Protein AF-A0A399ZXK6-F1 (afdb_monomer)

Nearest PDB structures (foldseek):
  3lyx-assembly1_A  TM=9.412E-01  e=5.383E-10  Colwellia psychrerythraea 34H
  2gj3-assembly1_A  TM=9.222E-01  e=1.221E-08  Azotobacter vinelandii
  6ph2-assembly2_D  TM=8.868E-01  e=2.444E-08  Brucella melitensis bv. 1 str. 16M
  6hmj-assembly2_D  TM=8.419E-01  e=1.539E-08  Nakamurella multipartita DSM 44233
  8a6x-assembly1_B  TM=4.766E-01  e=5.227E-13  Pseudomonas putida KT2440

Radius of gyration: 65.67 Å; Cα contacts (8 Å, |Δi|>4): 400; chains: 1; bounding box: 103×78×188 Å

Mean predicted aligned error: 19.45 Å

Foldseek 3Di:
DDPPVCVVVVVVVVVVLVVCLPVVLVVQLVVQLVVLVVVLVPPPDPPVSVVVSVVSSCVRSVVVSVVSNVVSVVVVVVVVVVVVVVVVVVVVVVVVVVCQQPDLWWKFWAFPQQATQDTHPNNCVVAVDDPVVGHRHHPCQFAPPVCSVVVVVVVVCCVVPQKDFQDWDWTAHPVRDTFTWGKIKGFDADPVRDTGTIMIIIDGCRVVVVVVVVVVVVVVVVVVVCVVVVVVVVVVVVVVVVVVVVVVVVVVVVVVVLVVVLVVLVVVLVVVLVVLVVLLVVLVVVLVPPPPDDPVRNVVSVVVNVVSVVVNVVSVVSNVVSCVVVVVDDDDDDDDDPLVLVVVLQVVVCVVCVLAHEFEWEDDDPDADDDDDDDDDDDDDDDDSVNVNVVVCVLFVDDPLNVVPSYAYAYFYDDRDPDGDGDGCSPDDPPPDDDDDDDDDPPPDDTDTSVPPPDDDDDDDDDD

Structure (mmCIF, N/CA/C/O backbone):
data_AF-A0A399ZXK6-F1
#
_entry.id   AF-A0A399ZXK6-F1
#
loop_
_atom_site.group_PDB
_atom_site.id
_atom_site.type_symbol
_atom_site.label_atom_id
_atom_site.label_alt_id
_atom_site.label_comp_id
_atom_site.label_asym_id
_atom_site.label_entity_id
_atom_site.label_seq_id
_atom_site.pdbx_PDB_ins_code
_atom_site.Cartn_x
_atom_site.Cartn_y
_atom_site.Cartn_z
_atom_site.occupancy
_atom_site.B_iso_or_equiv
_atom_site.auth_seq_id
_atom_site.auth_comp_id
_atom_site.auth_asym_id
_atom_site.auth_atom_id
_atom_site.pdbx_PDB_model_num
ATOM 1 N N . MET A 1 1 ? -44.515 6.106 44.565 1.00 40.44 1 MET A N 1
ATOM 2 C CA . MET A 1 1 ? -44.670 7.282 45.452 1.00 40.44 1 MET A CA 1
ATOM 3 C C . MET A 1 1 ? -43.484 8.201 45.222 1.00 40.44 1 MET A C 1
ATOM 5 O O . MET A 1 1 ? -42.369 7.885 45.616 1.00 40.44 1 MET A O 1
ATOM 9 N N . THR A 1 2 ? -43.700 9.240 44.426 1.00 37.44 2 THR A N 1
ATOM 10 C CA . THR A 1 2 ? -42.674 10.086 43.810 1.00 37.44 2 THR A CA 1
ATOM 11 C C . THR A 1 2 ? -42.177 11.174 44.767 1.00 37.44 2 THR A C 1
ATOM 13 O O . THR A 1 2 ? -42.904 11.666 45.624 1.00 37.44 2 THR A O 1
ATOM 16 N N . ASN A 1 3 ? -40.908 11.552 44.596 1.00 44.97 3 ASN A N 1
ATOM 17 C CA . ASN A 1 3 ? -40.063 12.446 45.408 1.00 44.97 3 ASN A CA 1
ATOM 18 C C . ASN A 1 3 ? -40.565 13.913 45.547 1.00 44.97 3 ASN A C 1
ATOM 20 O O . ASN A 1 3 ? -39.806 14.815 45.903 1.00 44.97 3 ASN A O 1
ATOM 24 N N . GLN A 1 4 ? -41.830 14.175 45.208 1.00 42.53 4 GLN A N 1
ATOM 25 C CA . GLN A 1 4 ? -42.446 15.501 45.160 1.00 42.53 4 GLN A CA 1
ATOM 26 C C . GLN A 1 4 ? -43.335 15.777 46.388 1.00 42.53 4 GLN A C 1
ATOM 28 O O . GLN A 1 4 ? -43.420 16.928 46.805 1.00 42.53 4 GLN A O 1
ATOM 33 N N . ASP A 1 5 ? -43.868 14.734 47.042 1.00 44.25 5 ASP A N 1
ATOM 34 C CA . ASP A 1 5 ? -44.751 14.862 48.218 1.00 44.25 5 ASP A CA 1
ATOM 35 C C . ASP A 1 5 ? -44.021 15.059 49.563 1.00 44.25 5 ASP A C 1
ATOM 37 O O . ASP A 1 5 ? -44.616 15.540 50.520 1.00 44.25 5 ASP A O 1
ATOM 41 N N . ARG A 1 6 ? -42.716 14.752 49.664 1.00 50.66 6 ARG A 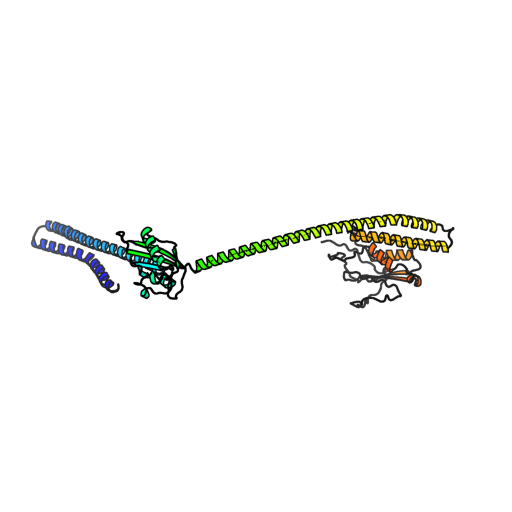N 1
ATOM 42 C CA . ARG A 1 6 ? -41.941 14.947 50.917 1.00 50.66 6 ARG A CA 1
ATOM 43 C C . ARG A 1 6 ? -41.379 16.360 51.104 1.00 50.66 6 ARG A C 1
ATOM 45 O O . ARG A 1 6 ? -41.092 16.774 52.224 1.00 50.66 6 ARG A O 1
ATOM 52 N N . ARG A 1 7 ? -41.239 17.132 50.022 1.00 52.03 7 ARG A N 1
ATOM 53 C CA . ARG A 1 7 ? -40.654 18.485 50.056 1.00 52.03 7 ARG A CA 1
ATOM 54 C C . ARG A 1 7 ? -41.418 19.509 50.920 1.00 52.03 7 ARG A C 1
ATOM 56 O O . ARG A 1 7 ? -40.735 20.298 51.579 1.00 52.03 7 ARG A O 1
ATOM 63 N N . PRO A 1 8 ? -42.769 19.559 50.948 1.00 55.38 8 PRO A N 1
ATOM 64 C CA . PRO A 1 8 ? -43.475 20.546 51.768 1.00 55.38 8 PRO A CA 1
ATOM 65 C C . PRO A 1 8 ? -43.319 20.296 53.275 1.00 55.38 8 PRO A C 1
ATOM 67 O O . PRO A 1 8 ? -43.166 21.261 54.024 1.00 55.38 8 PRO A O 1
ATOM 70 N N . ASP A 1 9 ? -43.276 19.039 53.721 1.00 61.56 9 ASP A N 1
ATOM 71 C CA . ASP A 1 9 ? -43.088 18.707 55.141 1.00 61.56 9 ASP A CA 1
ATOM 72 C C . ASP A 1 9 ? -41.644 18.922 55.610 1.00 61.56 9 ASP A C 1
ATOM 74 O O . ASP A 1 9 ? -41.411 19.411 56.717 1.00 61.56 9 ASP A O 1
ATOM 78 N N . GLU A 1 10 ? -40.656 18.674 54.749 1.00 64.00 10 GLU A N 1
ATOM 79 C CA . GLU A 1 10 ? -39.239 18.895 55.064 1.00 64.00 10 GLU A CA 1
ATOM 80 C C . GLU A 1 10 ? -38.879 20.385 55.188 1.00 64.00 10 GLU A C 1
ATOM 82 O O . GLU A 1 10 ? -38.151 20.782 56.105 1.00 64.00 10 GLU A O 1
ATOM 87 N N . ALA A 1 11 ? -39.416 21.230 54.300 1.00 67.56 11 ALA A N 1
ATOM 88 C CA . ALA A 1 11 ? -39.236 22.679 54.375 1.00 67.56 11 ALA A CA 1
ATOM 89 C C . ALA A 1 11 ? -39.929 23.270 55.615 1.00 67.56 11 ALA A C 1
ATOM 91 O O . ALA A 1 11 ? -39.369 24.143 56.285 1.00 67.56 11 ALA A O 1
ATOM 92 N N . ARG A 1 12 ? -41.115 22.749 55.964 1.00 71.94 12 ARG A N 1
ATOM 93 C CA . ARG A 1 12 ? -41.827 23.104 57.200 1.00 71.94 12 ARG A CA 1
ATOM 94 C C . ARG A 1 12 ? -41.058 22.678 58.446 1.00 71.94 12 ARG A C 1
ATOM 96 O O . ARG A 1 12 ? -41.003 23.453 59.399 1.00 71.94 12 ARG A O 1
ATOM 103 N N . LEU A 1 13 ? -40.429 21.502 58.454 1.00 74.19 13 LEU A N 1
ATOM 104 C CA . LEU A 1 13 ? -39.633 21.031 59.590 1.00 74.19 13 LEU A CA 1
ATOM 105 C C . LEU A 1 13 ? -38.390 21.904 59.818 1.00 74.19 13 LEU A C 1
ATOM 107 O O . LEU A 1 13 ? -38.139 22.329 60.944 1.00 74.19 13 LEU A O 1
ATOM 111 N N . ASP A 1 14 ? -37.643 22.238 58.763 1.00 76.25 14 ASP A N 1
ATOM 112 C CA . ASP A 1 14 ? -36.452 23.093 58.880 1.00 76.25 14 ASP A CA 1
ATOM 113 C C . ASP A 1 14 ? -36.809 24.536 59.285 1.00 76.25 14 ASP A C 1
ATOM 115 O O . ASP A 1 14 ? -36.091 25.171 60.062 1.00 76.25 14 ASP A O 1
ATOM 119 N N . GLN A 1 15 ? -37.957 25.045 58.820 1.00 80.25 15 GLN A N 1
ATOM 120 C CA . GLN A 1 15 ? -38.497 26.335 59.252 1.00 80.25 15 GLN A CA 1
ATOM 121 C C . GLN A 1 15 ? -38.949 26.305 60.719 1.00 80.25 15 GLN A C 1
ATOM 123 O O . GLN A 1 15 ? -38.671 27.247 61.464 1.00 80.25 15 GLN A O 1
ATOM 128 N N . THR A 1 16 ? -39.603 25.225 61.155 1.00 80.50 16 THR A N 1
ATOM 129 C CA . THR A 1 16 ? -40.032 25.029 62.547 1.00 80.50 16 THR A CA 1
ATOM 130 C C . THR A 1 16 ? -38.827 24.923 63.481 1.00 80.50 16 THR A C 1
ATOM 132 O O . THR A 1 16 ? -38.782 25.625 64.487 1.00 80.50 16 THR A O 1
ATOM 135 N N . LEU A 1 17 ? -37.798 24.150 63.121 1.00 79.38 17 LEU A N 1
ATOM 136 C CA . LEU A 1 17 ? -36.557 24.041 63.896 1.00 79.38 17 LEU A CA 1
ATOM 137 C C . LEU A 1 17 ? -35.808 25.377 63.970 1.00 79.38 17 LEU A C 1
ATOM 139 O O . LEU A 1 17 ? -35.334 25.753 65.041 1.00 79.38 17 LEU A O 1
ATOM 143 N N . ARG A 1 18 ? -35.761 26.143 62.869 1.00 81.62 18 ARG A N 1
ATOM 144 C CA . ARG A 1 18 ? -35.216 27.510 62.871 1.00 81.62 18 ARG A CA 1
ATOM 145 C C . ARG A 1 18 ? -35.968 28.432 63.820 1.00 81.62 18 ARG A C 1
ATOM 147 O O . ARG A 1 18 ? -35.332 29.173 64.558 1.00 81.62 18 ARG A O 1
ATOM 154 N N . ARG A 1 19 ? -37.302 28.398 63.812 1.00 83.62 19 ARG A N 1
ATOM 155 C CA . ARG A 1 19 ? -38.122 29.204 64.728 1.00 83.62 19 ARG A CA 1
ATOM 156 C C . ARG A 1 19 ? -37.900 28.783 66.180 1.00 83.62 19 ARG A C 1
ATOM 158 O O . ARG A 1 19 ? -37.644 29.642 67.018 1.00 83.62 19 ARG A O 1
ATOM 165 N N . LEU A 1 20 ? -37.910 27.482 66.467 1.00 81.81 20 LEU A N 1
ATOM 166 C CA . LEU A 1 20 ? -37.653 26.937 67.803 1.00 81.81 20 LEU A CA 1
ATOM 167 C C . LEU A 1 20 ? -36.264 27.312 68.333 1.00 81.81 20 LEU A C 1
ATOM 169 O O . LEU A 1 20 ? -36.139 27.611 69.515 1.00 81.81 20 LEU A O 1
ATOM 173 N N . GLN A 1 21 ? -35.250 27.387 67.464 1.00 81.06 21 GLN A N 1
ATOM 174 C CA . GLN A 1 21 ? -33.894 27.804 67.833 1.00 81.06 21 GLN A CA 1
ATOM 175 C C . GLN A 1 21 ? -33.839 29.209 68.451 1.00 81.06 21 GLN A C 1
ATOM 177 O O . GLN A 1 21 ? -32.964 29.459 69.271 1.00 81.06 21 GLN A O 1
ATOM 182 N N . TYR A 1 22 ? -34.757 30.111 68.096 1.00 81.44 22 TYR A N 1
ATOM 183 C CA . TYR A 1 22 ? -34.812 31.462 68.668 1.00 81.44 22 TYR A CA 1
ATOM 184 C C . TYR A 1 22 ? -35.921 31.626 69.712 1.00 81.44 22 TYR A C 1
ATOM 186 O O . TYR A 1 22 ? -35.728 32.339 70.691 1.00 81.44 22 TYR A O 1
ATOM 194 N N . ILE A 1 23 ? -37.059 30.947 69.543 1.00 84.44 23 ILE A N 1
ATOM 195 C CA . ILE A 1 23 ? -38.215 31.068 70.442 1.00 84.44 23 ILE A CA 1
ATOM 196 C C . ILE A 1 23 ? -37.977 30.332 71.766 1.00 84.44 23 ILE A C 1
ATOM 198 O O . ILE A 1 23 ? -38.307 30.870 72.819 1.00 84.44 23 ILE A O 1
ATOM 202 N N . LEU A 1 24 ? -37.392 29.128 71.739 1.00 82.00 24 LEU A N 1
ATOM 203 C CA . LEU A 1 24 ? -37.192 28.319 72.946 1.00 82.00 24 LEU A CA 1
ATOM 204 C C . LEU A 1 24 ? -36.224 28.989 73.944 1.00 82.00 24 LEU A C 1
ATOM 206 O O . LEU A 1 24 ? -36.585 29.100 75.114 1.00 82.00 24 LEU A O 1
ATOM 210 N N . PRO A 1 25 ? -35.051 29.514 73.526 1.00 81.62 25 PRO A N 1
ATOM 211 C CA . PRO A 1 25 ? -34.156 30.233 74.434 1.00 81.62 25 PRO A CA 1
ATOM 212 C C . PRO A 1 25 ? -34.796 31.501 75.007 1.00 81.62 25 PRO A C 1
ATOM 214 O O . PRO A 1 25 ? -34.667 31.770 76.198 1.00 81.62 25 PRO A O 1
ATOM 217 N N . LEU A 1 26 ? -35.534 32.252 74.181 1.00 82.56 26 LEU A N 1
ATOM 218 C CA . LEU A 1 26 ? -36.239 33.459 74.616 1.00 82.56 26 LEU A CA 1
ATOM 219 C C . LEU A 1 26 ? -37.340 33.131 75.639 1.00 82.56 26 LEU A C 1
ATOM 221 O O . LEU A 1 26 ? -37.505 33.846 76.625 1.00 82.56 26 LEU A O 1
ATOM 225 N N . GLY A 1 27 ? -38.051 32.019 75.433 1.00 81.38 27 GLY A N 1
ATOM 226 C CA . GLY A 1 27 ? -39.045 31.493 76.366 1.00 81.38 27 GLY A CA 1
ATOM 227 C C . GLY A 1 27 ? -38.439 31.043 77.697 1.00 81.38 27 GLY A C 1
ATOM 228 O O . GLY A 1 27 ? -39.023 31.323 78.740 1.00 81.38 27 GLY A O 1
ATOM 229 N N . ILE A 1 28 ? -37.253 30.418 77.683 1.00 80.50 28 ILE A N 1
ATOM 230 C CA . ILE A 1 28 ? -36.514 30.047 78.905 1.00 80.50 28 ILE A CA 1
ATOM 231 C C . ILE A 1 28 ? -36.127 31.302 79.693 1.00 80.50 28 ILE A C 1
ATOM 233 O O . ILE A 1 28 ? -36.391 31.363 80.891 1.00 80.50 28 ILE A O 1
ATOM 237 N N . VAL A 1 29 ? -35.570 32.324 79.031 1.00 81.50 29 VAL A N 1
ATOM 238 C CA . VAL A 1 29 ? -35.235 33.603 79.685 1.00 81.50 29 VAL A CA 1
ATOM 239 C C . VAL A 1 29 ? -36.486 34.233 80.297 1.00 81.50 29 VAL A C 1
ATOM 241 O O . VAL A 1 29 ? -36.471 34.571 81.475 1.00 81.50 29 VAL A O 1
ATOM 244 N N . ALA A 1 30 ? -37.583 34.331 79.539 1.00 81.31 30 ALA A N 1
ATOM 245 C CA . ALA A 1 30 ? -38.830 34.916 80.024 1.00 81.31 30 ALA A CA 1
ATOM 246 C C . ALA A 1 30 ? -39.411 34.152 81.227 1.00 81.31 30 ALA A C 1
ATOM 248 O O . ALA A 1 30 ? -39.795 34.772 82.217 1.00 81.31 30 ALA A O 1
ATOM 249 N N . ALA A 1 31 ? -39.435 32.817 81.177 1.00 79.44 31 ALA A N 1
ATOM 250 C CA . ALA A 1 31 ? -39.930 31.983 82.271 1.00 79.44 31 ALA A CA 1
ATOM 251 C C . ALA A 1 31 ? -39.078 32.134 83.543 1.00 79.44 31 ALA A C 1
ATOM 253 O O . ALA A 1 31 ? -39.629 32.300 84.632 1.00 79.44 31 ALA A O 1
ATOM 254 N N . VAL A 1 32 ? -37.746 32.146 83.405 1.00 80.06 32 VAL A N 1
ATOM 255 C CA . VAL A 1 32 ? -36.816 32.368 84.525 1.00 80.06 32 VAL A CA 1
ATOM 256 C C . VAL A 1 32 ? -36.976 33.779 85.097 1.00 80.06 32 VAL A C 1
ATOM 258 O O . VAL A 1 32 ? -37.010 33.937 86.315 1.00 80.06 32 VAL A O 1
ATOM 261 N N . SER A 1 33 ? -37.138 34.804 84.253 1.00 77.06 33 SER A N 1
ATOM 262 C CA . SER A 1 33 ? -37.377 36.182 84.704 1.00 77.06 33 SER A CA 1
ATOM 263 C C . SER A 1 33 ? -38.691 36.332 85.474 1.00 77.06 33 SER A C 1
ATOM 265 O O . SER A 1 33 ? -38.709 36.996 86.508 1.00 77.06 33 SER A O 1
ATOM 267 N N . VAL A 1 34 ? -39.779 35.700 85.014 1.00 81.12 34 VAL A N 1
ATOM 268 C CA . VAL A 1 34 ? -41.073 35.709 85.721 1.00 81.12 34 VAL A CA 1
ATOM 269 C C . VAL A 1 34 ? -40.962 34.990 87.065 1.00 81.12 34 VAL A C 1
ATOM 271 O O . VAL A 1 34 ? -41.406 35.529 88.076 1.00 81.12 34 VAL A O 1
ATOM 274 N N . TYR A 1 35 ? -40.331 33.812 87.100 1.00 79.38 35 TYR A N 1
ATOM 275 C CA . TYR A 1 35 ? -40.107 33.068 88.342 1.00 79.38 35 TYR A CA 1
ATOM 276 C C . TYR A 1 35 ? -39.301 33.885 89.362 1.00 79.38 35 TYR A C 1
ATOM 278 O O . TYR A 1 35 ? -39.727 34.029 90.508 1.00 79.38 35 TYR A O 1
ATOM 286 N N . ALA A 1 36 ? -38.181 34.475 88.933 1.00 72.38 36 ALA A N 1
ATOM 287 C CA . ALA A 1 36 ? -37.326 35.288 89.791 1.00 72.38 36 ALA A CA 1
ATOM 288 C C . ALA A 1 36 ? -38.075 36.517 90.340 1.00 72.38 36 ALA A C 1
ATOM 290 O O . ALA A 1 36 ? -37.979 36.823 91.528 1.00 72.38 36 ALA A O 1
ATOM 291 N N . PHE A 1 37 ? -38.877 37.189 89.505 1.00 75.50 37 PHE A N 1
ATOM 292 C CA . PHE A 1 37 ? -39.685 38.341 89.915 1.00 75.50 37 PHE A CA 1
ATOM 293 C C . PHE A 1 37 ? -40.755 37.973 90.953 1.00 75.50 37 PHE A C 1
ATOM 295 O O . PHE A 1 37 ? -40.902 38.660 91.964 1.00 75.50 37 PHE A O 1
ATOM 302 N N . VAL A 1 38 ? -41.478 36.869 90.737 1.00 75.06 38 VAL A N 1
ATOM 303 C CA . VAL A 1 38 ? -42.486 36.369 91.686 1.00 75.06 38 VAL A CA 1
ATOM 304 C C . VAL A 1 38 ? -41.827 35.970 93.008 1.00 75.06 38 VAL A C 1
ATOM 306 O O . VAL A 1 38 ? -42.295 36.379 94.068 1.00 75.06 38 VAL A O 1
ATOM 309 N N . SER A 1 39 ? -40.708 35.243 92.954 1.00 69.88 39 SER A N 1
ATOM 310 C CA . SER A 1 39 ? -39.923 34.870 94.138 1.00 69.88 39 SER A CA 1
ATOM 311 C C . SER A 1 39 ? -39.485 36.103 94.943 1.00 69.88 39 SER A C 1
ATOM 313 O O . SER A 1 39 ? -39.668 36.160 96.159 1.00 69.88 39 SER A O 1
ATOM 315 N N . MET A 1 40 ? -39.002 37.149 94.264 1.00 69.50 40 MET A N 1
ATOM 316 C CA . MET A 1 40 ? -38.611 38.410 94.898 1.00 69.50 40 MET A CA 1
ATOM 317 C C . MET A 1 40 ? -39.785 39.123 95.590 1.00 69.50 40 MET A C 1
ATOM 319 O O . MET A 1 40 ? -39.619 39.632 96.699 1.00 69.50 40 MET A O 1
ATOM 323 N N . PHE A 1 41 ? -40.962 39.159 94.956 1.00 68.56 41 PHE A N 1
ATOM 324 C CA . PHE A 1 41 ? -42.149 39.841 95.486 1.00 68.56 41 PHE A CA 1
ATOM 325 C C . PHE A 1 41 ? -42.648 39.221 96.799 1.00 68.56 41 PHE A C 1
ATOM 327 O O . PHE A 1 41 ? -43.058 39.942 97.707 1.00 68.56 41 PHE A O 1
ATOM 334 N N . PHE A 1 42 ? -42.569 37.895 96.928 1.00 65.12 42 PHE A N 1
ATOM 335 C CA . PHE A 1 42 ? -43.048 37.179 98.113 1.00 65.12 42 PHE A CA 1
ATOM 336 C C . PHE A 1 42 ? -42.070 37.186 99.304 1.00 65.12 42 PHE A C 1
ATOM 338 O O . PHE A 1 42 ? -42.513 36.946 100.425 1.00 65.12 42 PHE A O 1
ATOM 345 N N . LEU A 1 43 ? -40.773 37.476 99.113 1.00 61.75 43 LEU A N 1
ATOM 346 C CA . LEU A 1 43 ? -39.760 37.351 100.179 1.00 61.75 43 LEU A CA 1
ATOM 347 C C . LEU A 1 43 ? -39.414 38.640 100.969 1.00 61.75 43 LEU A C 1
ATOM 349 O O . LEU A 1 43 ? -38.660 38.543 101.930 1.00 61.75 43 LEU A O 1
ATOM 353 N N . GLN A 1 44 ? -39.949 39.826 100.636 1.00 57.47 44 GLN A N 1
ATOM 354 C CA . GLN A 1 44 ? -39.828 41.085 101.423 1.00 57.47 44 GLN A CA 1
ATOM 355 C C . GLN A 1 44 ? -38.426 41.397 102.036 1.00 57.47 44 GLN A C 1
ATOM 357 O O . GLN A 1 44 ? -38.301 41.779 103.200 1.00 57.47 44 GLN A O 1
ATOM 362 N N . THR A 1 45 ? -37.336 41.282 101.265 1.00 52.94 45 THR A N 1
ATOM 363 C CA . THR A 1 45 ? -35.951 41.502 101.757 1.00 52.94 45 THR A CA 1
ATOM 364 C C . THR A 1 45 ? -35.225 42.717 101.152 1.00 52.94 45 THR A C 1
ATOM 366 O O . THR A 1 45 ? -35.471 43.096 100.009 1.00 52.94 45 THR A O 1
ATOM 369 N N . ARG A 1 46 ? -34.306 43.309 101.946 1.00 59.44 46 ARG A N 1
ATOM 370 C CA . ARG A 1 46 ? -33.400 44.451 101.648 1.00 59.44 46 ARG A CA 1
ATOM 371 C C . ARG A 1 46 ? -32.530 44.250 100.384 1.00 59.44 46 ARG A C 1
ATOM 373 O O . ARG A 1 46 ? -32.475 43.154 99.840 1.00 59.44 46 ARG A O 1
ATOM 380 N N . LEU A 1 47 ? -31.829 45.323 99.972 1.00 55.56 47 LEU A N 1
ATOM 381 C CA . LEU A 1 47 ? -30.958 45.507 98.783 1.00 55.56 47 LEU A CA 1
ATOM 382 C C . LEU A 1 47 ? -30.228 44.265 98.204 1.00 55.56 47 LEU A C 1
ATOM 384 O O . LEU A 1 47 ? -30.059 44.207 96.988 1.00 55.56 47 LEU A O 1
ATOM 388 N N . ASP A 1 48 ? -29.861 43.264 99.008 1.00 60.56 48 ASP A N 1
ATOM 389 C CA . ASP A 1 48 ? -29.220 42.008 98.573 1.00 60.56 48 ASP A CA 1
ATOM 390 C C . ASP A 1 48 ? -30.092 41.130 97.646 1.00 60.56 48 ASP A C 1
ATOM 392 O O . ASP A 1 48 ? -29.577 40.268 96.927 1.00 60.56 48 ASP A O 1
ATOM 396 N N . ALA A 1 49 ? -31.412 41.349 97.614 1.00 65.56 49 ALA A N 1
ATOM 397 C CA . ALA A 1 49 ? -32.338 40.618 96.743 1.00 65.56 49 ALA A CA 1
ATOM 398 C C . ALA A 1 49 ? -32.100 40.889 95.245 1.00 65.56 49 ALA A C 1
ATOM 400 O O . ALA A 1 49 ? -32.207 39.976 94.425 1.00 65.56 49 ALA A O 1
ATOM 401 N N . TRP A 1 50 ? -31.708 42.117 94.886 1.00 67.50 50 TRP A N 1
ATOM 402 C CA . TRP A 1 50 ? -31.423 42.487 93.495 1.00 67.50 50 TRP A CA 1
ATOM 403 C C . TRP A 1 50 ? -30.203 41.745 92.937 1.00 67.50 50 TRP A C 1
ATOM 405 O O . TRP A 1 50 ? -30.205 41.345 91.773 1.00 67.50 50 TRP A O 1
ATOM 415 N N . ALA A 1 51 ? -29.187 41.500 93.772 1.00 70.38 51 ALA A N 1
ATOM 416 C CA . ALA A 1 51 ? -28.006 40.736 93.379 1.00 70.38 51 ALA A CA 1
ATOM 417 C C . ALA A 1 51 ? -28.345 39.258 93.119 1.00 70.38 51 ALA A C 1
ATOM 419 O O . ALA A 1 51 ? -27.910 38.700 92.114 1.00 70.38 51 ALA A O 1
ATOM 420 N N . ARG A 1 52 ? -29.175 38.631 93.968 1.00 69.62 52 ARG A N 1
ATOM 421 C CA . ARG A 1 52 ? -29.633 37.243 93.756 1.00 69.62 52 ARG A CA 1
ATOM 422 C C . ARG A 1 52 ? -30.494 37.101 92.503 1.00 69.62 52 ARG A C 1
ATOM 424 O O . ARG A 1 52 ? -30.262 36.181 91.727 1.00 69.62 52 ARG A O 1
ATOM 431 N N . LEU A 1 53 ? -31.413 38.039 92.266 1.00 70.25 53 LEU A N 1
ATOM 432 C CA . LEU A 1 53 ? -32.249 38.063 91.062 1.00 70.25 53 LEU A CA 1
ATOM 433 C C . LEU A 1 53 ? -31.402 38.193 89.786 1.00 70.25 53 LEU A C 1
ATOM 435 O O . LEU A 1 53 ? -31.612 37.464 88.818 1.00 70.25 53 LEU A O 1
ATOM 439 N N . GLY A 1 54 ? -30.405 39.084 89.802 1.00 72.12 54 GLY A N 1
ATOM 440 C CA . GLY A 1 54 ? -29.455 39.228 88.701 1.00 72.1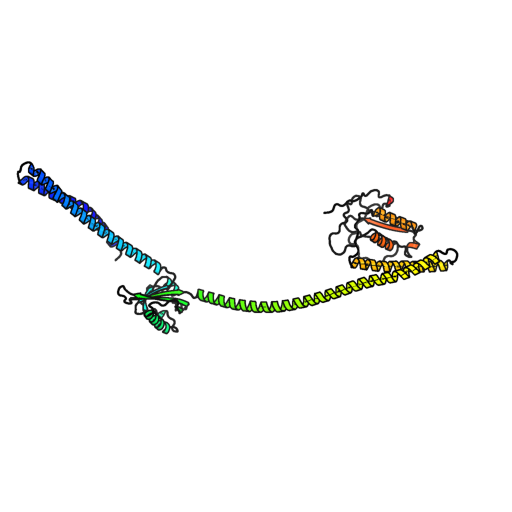2 54 GLY A CA 1
ATOM 441 C C . GLY A 1 54 ? -28.679 37.937 88.434 1.00 72.12 54 GLY A C 1
ATOM 442 O O . GLY A 1 54 ? -28.569 37.523 87.284 1.00 72.12 54 GLY A O 1
ATOM 443 N N . ILE A 1 55 ? -28.201 37.265 89.486 1.00 75.31 55 ILE A N 1
ATOM 444 C CA . ILE A 1 55 ? -27.456 36.003 89.375 1.00 75.31 55 ILE A CA 1
ATOM 445 C C . ILE A 1 55 ? -28.345 34.867 88.848 1.00 75.31 55 ILE A C 1
ATOM 447 O O . ILE A 1 55 ? -27.920 34.150 87.948 1.00 75.31 55 ILE A O 1
ATOM 451 N N . GLU A 1 56 ? -29.577 34.706 89.337 1.00 73.06 56 GLU A N 1
ATOM 452 C CA . GLU A 1 56 ? -30.482 33.648 88.863 1.00 73.06 56 GLU A CA 1
ATOM 453 C C . GLU A 1 56 ? -30.886 33.836 87.397 1.00 73.06 56 GLU A C 1
ATOM 455 O O . GLU A 1 56 ? -30.868 32.874 86.630 1.00 73.06 56 GLU A O 1
ATOM 460 N N . ILE A 1 57 ? -31.187 35.065 86.969 1.00 75.50 57 ILE A N 1
ATOM 461 C CA . ILE A 1 57 ? -31.512 35.354 85.563 1.00 75.50 57 ILE A CA 1
ATOM 462 C C . ILE A 1 57 ? -30.290 35.119 84.668 1.00 75.50 57 ILE A C 1
ATOM 464 O O . ILE A 1 57 ? -30.410 34.536 83.589 1.00 75.50 57 ILE A O 1
ATOM 468 N N . LEU A 1 58 ? -29.104 35.538 85.111 1.00 74.94 58 LEU A N 1
ATOM 469 C CA . LEU A 1 58 ? -27.874 35.424 84.329 1.00 74.94 58 LEU A CA 1
ATOM 470 C C . LEU A 1 58 ? -27.401 33.967 84.230 1.00 74.94 58 LEU A C 1
ATOM 472 O O . LEU A 1 58 ? -26.998 33.529 83.153 1.00 74.94 58 LEU A O 1
ATOM 476 N N . ILE A 1 59 ? -27.529 33.190 85.311 1.00 75.56 59 ILE A N 1
ATOM 477 C CA . ILE A 1 59 ? -27.197 31.764 85.327 1.00 75.56 59 ILE A CA 1
ATOM 478 C C . ILE A 1 59 ? -28.284 30.958 84.617 1.00 75.56 59 ILE A C 1
ATOM 480 O O . ILE A 1 59 ? -28.008 30.367 83.581 1.00 75.56 59 ILE A O 1
ATOM 484 N N . PHE A 1 60 ? -29.523 30.927 85.108 1.00 75.19 60 PHE A N 1
ATOM 485 C CA . PHE A 1 60 ? -30.540 30.017 84.569 1.00 75.19 60 PHE A CA 1
ATOM 486 C C . PHE A 1 60 ? -31.123 30.492 83.238 1.00 75.19 60 PHE A C 1
ATOM 488 O O . PHE A 1 60 ? -31.316 29.681 82.332 1.00 75.19 60 PHE A O 1
ATOM 495 N N . GLY A 1 61 ? -31.344 31.799 83.082 1.00 74.38 61 GLY A N 1
ATOM 496 C CA . GLY A 1 61 ? -31.795 32.377 81.818 1.00 74.38 61 GLY A CA 1
ATOM 497 C C . GLY A 1 61 ? -30.696 32.317 80.760 1.00 74.38 61 GLY A C 1
ATOM 498 O O . GLY A 1 61 ? -30.938 31.838 79.657 1.00 74.38 61 GLY A O 1
ATOM 499 N N . GLY A 1 62 ? -29.472 32.728 81.108 1.00 78.56 62 GLY A N 1
ATOM 500 C CA . GLY A 1 62 ? -28.327 32.747 80.193 1.00 78.56 62 GLY A CA 1
ATOM 501 C C . GLY A 1 62 ? -27.803 31.359 79.809 1.00 78.56 62 GLY A C 1
ATOM 502 O O . GLY A 1 62 ? -27.739 31.045 78.618 1.00 78.56 62 GLY A O 1
ATOM 503 N N . LEU A 1 63 ? -27.456 30.502 80.784 1.00 83.50 63 LEU A N 1
ATOM 504 C CA . LEU A 1 63 ? -26.976 29.143 80.485 1.00 83.50 63 LEU A CA 1
ATOM 505 C C . LEU A 1 63 ? -28.075 28.280 79.877 1.00 83.50 63 LEU A C 1
ATOM 507 O O . LEU A 1 63 ? -27.800 27.578 78.909 1.00 83.50 63 LEU A O 1
ATOM 511 N N . GLY A 1 64 ? -29.307 28.330 80.393 1.00 78.19 64 GLY A N 1
ATOM 512 C CA . GLY A 1 64 ? -30.413 27.531 79.860 1.00 78.19 64 GLY A CA 1
ATOM 513 C C . GLY A 1 64 ? -30.703 27.862 78.395 1.00 78.19 64 GLY A C 1
ATOM 514 O O . GLY A 1 64 ? -30.766 26.965 77.551 1.00 78.19 64 GLY A O 1
ATOM 515 N N . ALA A 1 65 ? -30.780 29.155 78.067 1.00 83.94 65 ALA A N 1
ATOM 516 C CA . ALA A 1 65 ? -30.931 29.632 76.695 1.00 83.94 65 ALA A CA 1
ATOM 517 C C . ALA A 1 65 ? -29.732 29.261 75.810 1.00 83.94 65 ALA A C 1
ATOM 519 O O . ALA A 1 65 ? -29.919 28.804 74.680 1.00 83.94 65 ALA A O 1
ATOM 520 N N . GLY A 1 66 ? -28.507 29.418 76.321 1.00 85.19 66 GLY A N 1
ATOM 521 C CA . GLY A 1 66 ? -27.278 29.084 75.604 1.00 85.19 66 GLY A CA 1
ATOM 522 C C . GLY A 1 66 ? -27.165 27.594 75.279 1.00 85.19 66 GLY A C 1
ATOM 523 O O . GLY A 1 66 ? -26.878 27.238 74.136 1.00 85.19 66 GLY A O 1
ATOM 524 N N . ILE A 1 67 ? -27.458 26.722 76.249 1.00 88.06 67 ILE A N 1
ATOM 525 C CA . ILE A 1 67 ? -27.456 25.262 76.084 1.00 88.06 67 ILE A CA 1
ATOM 526 C C . ILE A 1 67 ? -28.538 24.844 75.087 1.00 88.06 67 ILE A C 1
ATOM 528 O O . ILE A 1 67 ? -28.243 24.095 74.156 1.00 88.06 67 ILE A O 1
ATOM 532 N N . ALA A 1 68 ? -29.764 25.357 75.227 1.00 85.06 68 ALA A N 1
ATOM 533 C CA . ALA A 1 68 ? -30.861 25.061 74.308 1.00 85.06 68 ALA A CA 1
ATOM 534 C C . ALA A 1 68 ? -30.542 25.496 72.868 1.00 85.06 68 ALA A C 1
ATOM 536 O O . ALA A 1 68 ? -30.733 24.729 71.920 1.00 85.06 68 ALA A O 1
ATOM 537 N N . TRP A 1 69 ? -30.003 26.705 72.696 1.00 89.81 69 TRP A N 1
ATOM 538 C CA . TRP A 1 69 ? -29.590 27.216 71.393 1.00 89.81 69 TRP A CA 1
ATOM 539 C C . TRP A 1 69 ? -28.452 26.390 70.785 1.00 89.81 69 TRP A C 1
ATOM 541 O O . TRP A 1 69 ? -28.500 26.053 69.600 1.00 89.81 69 TRP A O 1
ATOM 551 N N . PHE A 1 70 ? -27.444 26.031 71.586 1.00 90.94 70 PHE A N 1
ATOM 552 C CA . PHE A 1 70 ? -26.310 25.224 71.143 1.00 90.94 70 PHE A CA 1
ATOM 553 C C . PHE A 1 70 ? -26.735 23.797 70.768 1.00 90.94 70 PHE A C 1
ATOM 555 O O . PHE A 1 70 ? -26.325 23.297 69.722 1.00 90.94 70 PHE A O 1
ATOM 562 N N . ALA A 1 71 ? -27.611 23.169 71.557 1.00 88.25 71 ALA A N 1
ATOM 563 C CA . ALA A 1 71 ? -28.161 21.846 71.273 1.00 88.25 71 ALA A CA 1
ATOM 564 C C . ALA A 1 71 ? -28.969 21.836 69.964 1.00 88.25 71 ALA A C 1
ATOM 566 O O . ALA A 1 71 ? -28.711 21.010 69.088 1.00 88.25 71 ALA A O 1
ATOM 567 N N . LEU A 1 72 ? -29.880 22.800 69.775 1.00 87.88 72 LEU A N 1
ATOM 568 C CA . LEU A 1 72 ? -30.653 22.935 68.533 1.00 87.88 72 LEU A CA 1
ATOM 569 C C . LEU A 1 72 ? -29.756 23.239 67.326 1.00 87.88 72 LEU A C 1
ATOM 571 O O . LEU A 1 72 ? -29.974 22.700 66.238 1.00 87.88 72 LEU A O 1
ATOM 575 N N . ARG A 1 73 ? -28.710 24.056 67.509 1.00 88.62 73 ARG A N 1
ATOM 576 C CA . ARG A 1 73 ? -27.709 24.323 66.468 1.00 88.62 73 ARG A CA 1
ATOM 577 C C . ARG A 1 73 ? -26.961 23.051 66.069 1.00 88.62 73 ARG A C 1
ATOM 579 O O . ARG A 1 73 ? -26.798 22.819 64.873 1.00 88.62 73 ARG A O 1
ATOM 586 N N . ARG A 1 74 ? -26.538 22.237 67.039 1.00 90.44 74 ARG A N 1
ATOM 587 C CA . ARG A 1 74 ? -25.812 20.982 66.803 1.00 90.44 74 ARG A CA 1
ATOM 588 C C . ARG A 1 74 ? -26.668 19.968 66.047 1.00 90.44 74 ARG A C 1
ATOM 590 O O . ARG A 1 74 ? -26.248 19.493 65.001 1.00 90.44 74 ARG A O 1
ATOM 597 N N . VAL A 1 75 ? -27.908 19.746 66.490 1.00 89.50 75 VAL A N 1
ATOM 598 C CA . VAL A 1 75 ? -28.868 18.858 65.804 1.00 89.50 75 VAL A CA 1
ATOM 599 C C . VAL A 1 75 ? -29.085 19.289 64.353 1.00 89.50 75 VAL A C 1
ATOM 601 O O . VAL A 1 75 ? -29.086 18.464 63.442 1.00 89.50 75 VAL A O 1
ATOM 604 N N . ARG A 1 76 ? -29.225 20.596 64.108 1.00 85.81 76 ARG A N 1
ATOM 605 C CA . ARG A 1 76 ? -29.393 21.125 62.752 1.00 85.81 76 ARG A CA 1
ATOM 606 C C . ARG A 1 76 ? -28.141 20.940 61.886 1.00 85.81 76 ARG A C 1
ATOM 608 O O . ARG A 1 76 ? -28.279 20.672 60.694 1.00 85.81 76 ARG A O 1
ATOM 615 N N . GLN A 1 77 ? -26.946 21.085 62.461 1.00 87.62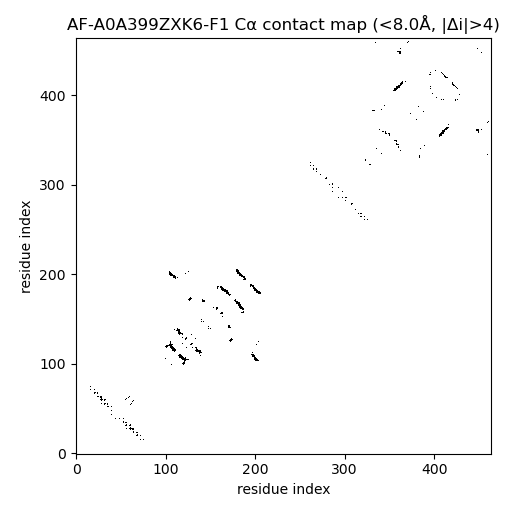 77 GLN A N 1
ATOM 616 C CA . GLN A 1 77 ? -25.680 20.831 61.766 1.00 87.62 77 GLN A CA 1
ATOM 617 C C . GLN A 1 77 ? -25.522 19.349 61.402 1.00 87.62 77 GLN A C 1
ATOM 619 O O . GLN A 1 77 ? -25.202 19.052 60.253 1.00 87.62 77 GLN A O 1
ATOM 624 N N . ASP A 1 78 ? -25.831 18.433 62.322 1.00 88.69 78 ASP A N 1
ATOM 625 C CA . ASP A 1 78 ? -25.756 16.987 62.077 1.00 88.69 78 ASP A CA 1
ATOM 626 C C . ASP A 1 78 ? -26.754 16.549 60.988 1.00 88.69 78 ASP A C 1
ATOM 628 O O . ASP A 1 78 ? -26.388 15.848 60.041 1.00 88.69 78 ASP A O 1
ATOM 632 N N . LEU A 1 79 ? -27.993 17.055 61.043 1.00 86.44 79 LEU A N 1
ATOM 633 C CA . LEU A 1 79 ? -29.003 16.839 59.998 1.00 86.44 79 LEU A CA 1
ATOM 634 C C . LEU A 1 79 ? -28.554 17.370 58.630 1.00 86.44 79 LEU A C 1
ATOM 636 O O . LEU A 1 79 ? -28.828 16.742 57.607 1.00 86.44 79 LEU A O 1
ATOM 640 N N . ALA A 1 80 ? -27.887 18.526 58.582 1.00 86.56 80 ALA A N 1
ATOM 641 C CA . ALA A 1 80 ? -27.369 19.082 57.334 1.00 86.56 80 ALA A CA 1
ATOM 642 C C . ALA A 1 80 ? -26.240 18.216 56.753 1.00 86.56 80 ALA A C 1
ATOM 644 O O . ALA A 1 80 ? -26.283 17.883 55.569 1.00 86.56 80 ALA A O 1
ATOM 645 N N . ALA A 1 81 ? -25.293 17.786 57.591 1.00 88.31 81 ALA A N 1
ATOM 646 C CA . ALA A 1 81 ? -24.178 16.937 57.179 1.00 88.31 81 ALA A CA 1
ATOM 647 C C . ALA A 1 81 ? -24.648 15.573 56.643 1.00 88.31 81 ALA A C 1
ATOM 649 O O . ALA A 1 81 ? -24.146 15.096 55.624 1.00 88.31 81 ALA A O 1
ATOM 650 N N . GLN A 1 82 ? -25.646 14.952 57.279 1.00 88.00 82 GLN A N 1
ATOM 651 C CA . GLN A 1 82 ? -26.199 13.680 56.809 1.00 88.00 82 GLN A CA 1
ATOM 652 C C . GLN A 1 82 ? -26.916 13.827 55.458 1.00 88.00 82 GLN A C 1
ATOM 654 O O . GLN A 1 82 ? -26.737 13.001 54.567 1.00 88.00 82 GLN A O 1
ATOM 659 N N . ARG A 1 83 ? -27.642 14.933 55.250 1.00 84.12 83 ARG A N 1
ATOM 660 C CA . ARG A 1 83 ? -28.291 15.232 53.962 1.00 84.12 83 ARG A CA 1
ATOM 661 C C . ARG A 1 83 ? -27.288 15.440 52.833 1.00 84.12 83 ARG A C 1
ATOM 663 O O . ARG A 1 83 ? -27.567 15.036 51.708 1.00 84.12 83 ARG A O 1
ATOM 670 N N . GLU A 1 84 ? -26.160 16.091 53.098 1.00 88.12 84 GLU A N 1
ATOM 671 C CA . GLU A 1 84 ? -25.110 16.261 52.090 1.00 88.12 84 GLU A CA 1
ATOM 672 C C . GLU A 1 84 ? -24.497 14.921 51.689 1.00 88.12 84 GLU A C 1
ATOM 674 O O . GLU A 1 84 ? -24.362 14.668 50.494 1.00 88.12 84 GLU A O 1
ATOM 679 N N . ARG A 1 85 ? -24.226 14.029 52.653 1.00 88.38 85 ARG A N 1
ATOM 680 C CA . ARG A 1 85 ? -23.749 12.664 52.372 1.00 88.38 85 ARG A CA 1
ATOM 681 C C . ARG A 1 85 ? -24.752 11.873 51.536 1.00 88.38 85 ARG A C 1
ATOM 683 O O . ARG A 1 85 ? -24.376 11.322 50.506 1.00 88.38 85 ARG A O 1
ATOM 690 N N . ASP A 1 86 ? -26.028 11.892 51.914 1.00 88.94 86 ASP A N 1
ATOM 691 C CA . ASP A 1 86 ? -27.083 11.187 51.178 1.00 88.94 86 ASP A CA 1
ATOM 692 C C . ASP A 1 86 ? -27.291 11.750 49.766 1.00 88.94 86 ASP A C 1
ATOM 694 O O . ASP A 1 86 ? -27.621 11.011 48.838 1.00 88.94 86 ASP A O 1
ATOM 698 N N . ARG A 1 87 ? -27.141 13.068 49.583 1.00 86.31 87 ARG A N 1
ATOM 699 C CA . ARG A 1 87 ? -27.222 13.703 48.259 1.00 86.31 87 ARG A CA 1
ATOM 700 C C . ARG A 1 87 ? -26.010 13.360 47.409 1.00 86.31 87 ARG A C 1
ATOM 702 O O . ARG A 1 87 ? -26.194 13.010 46.250 1.00 86.31 87 ARG A O 1
ATOM 709 N N . ALA A 1 88 ? -24.808 13.438 47.972 1.00 88.44 88 ALA A N 1
ATOM 710 C CA . ALA A 1 88 ? -23.578 13.084 47.276 1.00 88.44 88 ALA A CA 1
ATOM 711 C C . ALA A 1 88 ? -23.606 11.617 46.823 1.00 88.44 88 ALA A C 1
ATOM 713 O O . ALA A 1 88 ? -23.344 11.346 45.654 1.00 88.44 88 ALA A O 1
ATOM 714 N N . ALA A 1 89 ? -24.032 10.700 47.700 1.00 88.25 89 ALA A N 1
ATOM 715 C CA . ALA A 1 89 ? -24.195 9.285 47.372 1.00 88.25 89 ALA A CA 1
ATOM 716 C C . ALA A 1 89 ? -25.175 9.074 46.206 1.00 88.25 89 ALA A C 1
ATOM 718 O O . ALA A 1 89 ? -24.826 8.424 45.224 1.00 88.25 89 ALA A O 1
ATOM 719 N N . ARG A 1 90 ? -26.361 9.701 46.250 1.00 88.62 90 ARG A N 1
ATOM 720 C CA . ARG A 1 90 ? -27.355 9.602 45.164 1.00 88.62 90 ARG A CA 1
ATOM 721 C C . ARG A 1 90 ? -26.873 10.206 43.851 1.00 88.62 90 ARG A C 1
ATOM 723 O O . ARG A 1 90 ? -27.157 9.662 42.791 1.00 88.62 90 ARG A O 1
ATOM 730 N N . VAL A 1 91 ? -26.182 11.345 43.900 1.00 88.25 91 VAL A N 1
ATOM 731 C CA . VAL A 1 91 ? -25.625 11.982 42.698 1.00 88.25 91 VAL A CA 1
ATOM 732 C C . VAL A 1 91 ? -24.577 11.071 42.070 1.00 88.25 91 VAL A C 1
ATOM 734 O O . VAL A 1 91 ? -24.600 10.868 40.860 1.00 88.25 91 VAL A O 1
ATOM 737 N N . GLN A 1 92 ? -23.700 10.482 42.879 1.00 86.69 92 GLN A N 1
ATOM 738 C CA . GLN A 1 92 ? -22.675 9.567 42.396 1.00 86.69 92 GLN A CA 1
ATOM 739 C C . GLN A 1 92 ? -23.276 8.288 41.803 1.00 86.69 92 GLN A C 1
ATOM 741 O O . GLN A 1 92 ? -22.884 7.890 40.709 1.00 86.69 92 GLN A O 1
ATOM 746 N N . GLU A 1 93 ? -24.274 7.697 42.459 1.00 88.19 93 GLU A N 1
ATOM 747 C CA . GLU A 1 93 ? -25.033 6.558 41.931 1.00 88.19 93 GLU A CA 1
ATOM 748 C C . GLU A 1 93 ? -25.682 6.896 40.580 1.00 88.19 93 GLU A C 1
ATOM 750 O O . GLU A 1 93 ? -25.549 6.145 39.616 1.00 88.19 93 GLU A O 1
ATOM 755 N N . HIS A 1 94 ? -26.307 8.072 40.470 1.00 83.94 94 HIS A N 1
ATOM 756 C CA . HIS A 1 94 ? -26.944 8.516 39.232 1.00 83.94 94 HIS A CA 1
ATOM 757 C C . HIS A 1 94 ? -25.934 8.760 38.101 1.00 83.94 94 HIS A C 1
ATOM 759 O O . HIS A 1 94 ? -26.212 8.433 36.950 1.00 83.94 94 HIS A O 1
ATOM 765 N N . ILE A 1 95 ? -24.749 9.296 38.415 1.00 86.00 95 ILE A N 1
ATOM 766 C CA . ILE A 1 95 ? -23.659 9.476 37.445 1.00 86.00 95 ILE A CA 1
ATOM 767 C C . ILE A 1 95 ? -23.158 8.117 36.943 1.00 86.00 95 ILE A C 1
ATOM 769 O O . ILE A 1 95 ? -23.021 7.931 35.736 1.00 86.00 95 ILE A O 1
ATOM 773 N N . LEU A 1 96 ? -22.919 7.155 37.840 1.00 86.62 96 LEU A N 1
ATOM 774 C CA . LEU A 1 96 ? -22.477 5.808 37.462 1.00 86.62 96 LEU A CA 1
ATOM 775 C C . LEU A 1 96 ? -23.534 5.079 36.618 1.00 86.62 96 LEU A C 1
ATOM 777 O O . LEU A 1 96 ? -23.202 4.467 35.598 1.00 86.62 96 LEU A O 1
ATOM 781 N N . ALA A 1 97 ? -24.811 5.204 36.986 1.00 84.25 97 ALA A N 1
ATOM 782 C CA . ALA A 1 97 ? -25.923 4.681 36.201 1.00 84.25 97 ALA A CA 1
ATOM 783 C C . ALA A 1 97 ? -25.997 5.336 34.811 1.00 84.25 97 ALA A C 1
ATOM 785 O O . ALA A 1 97 ? -26.182 4.644 33.817 1.00 84.25 97 ALA A O 1
ATOM 786 N N . ALA A 1 98 ? -25.786 6.651 34.704 1.00 83.06 98 ALA A N 1
ATOM 787 C CA . ALA A 1 98 ? -25.799 7.352 33.421 1.00 83.06 98 ALA A CA 1
ATOM 788 C C . ALA A 1 98 ? -24.630 6.943 32.505 1.00 83.06 98 ALA A C 1
ATOM 790 O O . ALA A 1 98 ? -24.835 6.738 31.309 1.00 83.06 98 ALA A O 1
ATOM 791 N N . ILE A 1 99 ? -23.418 6.793 33.055 1.00 83.94 99 ILE A N 1
ATOM 792 C CA . ILE A 1 99 ? -22.229 6.354 32.302 1.00 83.94 99 ILE A CA 1
ATOM 793 C C . ILE A 1 99 ? -22.447 4.952 31.729 1.00 83.94 99 ILE A C 1
ATOM 795 O O . ILE A 1 99 ? -22.178 4.708 30.554 1.00 83.94 99 ILE A O 1
ATOM 799 N N . THR A 1 100 ? -22.955 4.033 32.549 1.00 85.81 100 THR A N 1
ATOM 800 C CA . THR A 1 100 ? -23.205 2.652 32.121 1.00 85.81 100 THR A CA 1
ATOM 801 C C . THR A 1 100 ? -24.372 2.565 31.138 1.00 85.81 100 THR A C 1
ATOM 803 O O . THR A 1 100 ? -24.255 1.878 30.121 1.00 85.81 100 THR A O 1
ATOM 806 N N . ALA A 1 101 ? -25.452 3.318 31.373 1.00 80.75 101 ALA A N 1
ATOM 807 C CA . ALA A 1 101 ? -26.633 3.346 30.514 1.00 80.75 101 ALA A CA 1
ATOM 808 C C . ALA A 1 101 ? -26.335 3.852 29.096 1.00 80.75 101 ALA A C 1
ATOM 810 O O . ALA A 1 101 ? -26.857 3.275 28.147 1.00 80.75 101 ALA A O 1
ATOM 811 N N . ASN A 1 102 ? -25.486 4.876 28.946 1.00 80.19 102 ASN A N 1
ATOM 812 C CA . ASN A 1 102 ? -25.152 5.491 27.652 1.00 80.19 102 ASN A CA 1
ATOM 813 C C . ASN A 1 102 ? -23.868 4.956 26.998 1.00 80.19 102 ASN A C 1
ATOM 815 O O . ASN A 1 102 ? -23.437 5.499 25.979 1.00 80.19 102 ASN A O 1
ATOM 819 N N . SER A 1 103 ? -23.241 3.919 27.557 1.00 87.44 103 SER A N 1
ATOM 820 C CA . SER A 1 103 ? -22.089 3.285 26.911 1.00 87.44 103 SER A CA 1
ATOM 821 C C . SER A 1 103 ? -22.482 2.699 25.549 1.00 87.44 103 SER A C 1
ATOM 823 O O . SER A 1 103 ? -23.558 2.117 25.403 1.00 87.44 103 SER A O 1
ATOM 825 N N . GLY A 1 104 ? -21.599 2.854 24.557 1.00 85.38 104 GLY A N 1
ATOM 826 C CA . GLY A 1 104 ? -21.760 2.239 23.237 1.00 85.38 104 GLY A CA 1
ATOM 827 C C . GLY A 1 104 ? -21.510 0.730 23.246 1.00 85.38 104 GLY A C 1
ATOM 828 O O . GLY A 1 104 ? -22.107 0.014 22.449 1.00 85.38 104 GLY A O 1
ATOM 829 N N . ASP A 1 105 ? -20.681 0.246 24.174 1.00 93.88 105 ASP A N 1
ATOM 830 C CA . ASP A 1 105 ? -20.495 -1.188 24.401 1.00 93.88 105 ASP A CA 1
ATOM 831 C C . ASP A 1 105 ? -21.695 -1.752 25.172 1.00 93.88 105 ASP A C 1
ATOM 833 O O . ASP A 1 105 ? -22.258 -1.094 26.060 1.00 93.88 105 ASP A O 1
ATOM 837 N N . ALA A 1 106 ? -22.075 -2.988 24.856 1.00 95.38 106 ALA A N 1
ATOM 838 C CA . ALA A 1 106 ? -23.132 -3.680 25.571 1.00 95.38 106 ALA A CA 1
ATOM 839 C C . ALA A 1 106 ? -22.642 -4.048 26.969 1.00 95.38 106 ALA A C 1
ATOM 841 O O . ALA A 1 106 ? -21.656 -4.763 27.106 1.00 95.38 106 ALA A O 1
ATOM 842 N N . ILE A 1 107 ? -23.327 -3.556 27.998 1.00 95.81 107 ILE A N 1
ATOM 843 C CA . ILE A 1 107 ? -23.048 -3.851 29.403 1.00 95.81 107 ILE A CA 1
ATOM 844 C C . ILE A 1 107 ? -24.291 -4.516 29.978 1.00 95.81 107 ILE A C 1
ATOM 846 O O . ILE A 1 107 ? -25.376 -3.929 29.989 1.00 95.81 107 ILE A O 1
ATOM 850 N N . ILE A 1 108 ? -24.112 -5.744 30.448 1.00 95.50 108 ILE A N 1
ATOM 851 C CA . ILE A 1 108 ? -25.181 -6.621 30.907 1.00 95.50 108 ILE A CA 1
ATOM 852 C C . ILE A 1 108 ? -24.831 -7.105 32.306 1.00 95.50 108 ILE A C 1
ATOM 854 O O . ILE A 1 108 ? -23.722 -7.580 32.550 1.00 95.50 108 ILE A O 1
ATOM 858 N N . LEU A 1 109 ? -25.787 -6.993 33.221 1.00 95.12 109 LEU A N 1
ATOM 859 C CA . LEU A 1 109 ? -25.678 -7.584 34.550 1.00 95.12 109 LEU A CA 1
ATOM 860 C C . LEU A 1 109 ? -26.451 -8.897 34.565 1.00 95.12 109 LEU A C 1
ATOM 862 O O . LEU A 1 109 ? -27.620 -8.912 34.182 1.00 95.12 109 LEU A O 1
ATOM 866 N N . LEU A 1 110 ? -25.806 -9.965 35.017 1.00 94.50 110 LEU A N 1
ATOM 867 C CA . LEU A 1 110 ? -26.376 -11.298 35.160 1.00 94.50 110 LEU A CA 1
ATOM 868 C C . LEU A 1 110 ? -26.382 -11.696 36.636 1.00 94.50 110 LEU A C 1
ATOM 870 O O . LEU A 1 110 ? -25.425 -11.389 37.352 1.00 94.50 110 LEU A O 1
ATOM 874 N N . ASP A 1 111 ? -27.427 -12.388 37.078 1.00 93.25 111 ASP A N 1
ATOM 875 C CA . ASP A 1 111 ? -27.447 -13.033 38.392 1.00 93.25 111 ASP A CA 1
ATOM 876 C C . ASP A 1 111 ? -26.662 -14.361 38.398 1.00 93.25 111 ASP A C 1
ATOM 878 O O . ASP A 1 111 ? -25.951 -14.692 37.444 1.00 93.25 111 ASP A O 1
ATOM 882 N N . ASN A 1 112 ? -26.752 -15.106 39.502 1.00 89.38 112 ASN A N 1
ATOM 883 C CA . ASN A 1 112 ? -26.082 -16.400 39.659 1.00 89.38 112 ASN A CA 1
ATOM 884 C C . ASN A 1 112 ? -26.675 -17.511 38.770 1.00 89.38 112 ASN A C 1
ATOM 886 O O . ASN A 1 112 ? -25.995 -18.507 38.543 1.00 89.38 112 ASN A O 1
ATOM 890 N N . ASP A 1 113 ? -27.891 -17.322 38.248 1.00 88.00 113 ASP A N 1
ATOM 891 C CA . ASP A 1 113 ? -28.583 -18.236 37.334 1.00 88.00 113 ASP A CA 1
ATOM 892 C C . ASP A 1 113 ? -28.502 -17.740 35.874 1.00 88.00 113 ASP A C 1
ATOM 894 O O . ASP A 1 113 ? -29.312 -18.129 35.036 1.00 88.00 113 ASP A O 1
ATOM 898 N N . ASN A 1 114 ? -27.555 -16.844 35.559 1.00 89.69 114 ASN A N 1
ATOM 899 C CA . ASN A 1 114 ? -27.376 -16.228 34.238 1.00 89.69 114 ASN A CA 1
ATOM 900 C C . ASN A 1 114 ? -28.603 -15.457 33.705 1.00 89.69 114 ASN A C 1
ATOM 902 O O . ASN A 1 114 ? -28.693 -15.172 32.504 1.00 89.69 114 ASN A O 1
ATOM 906 N N . LYS A 1 115 ? -29.525 -15.033 34.578 1.00 93.88 115 LYS A N 1
ATOM 907 C CA . LYS A 1 115 ? -30.655 -14.186 34.183 1.00 93.88 115 LYS A CA 1
ATOM 908 C C . LYS A 1 115 ? -30.258 -12.725 34.145 1.00 93.88 115 LYS A C 1
ATOM 910 O O . LYS A 1 115 ? -29.539 -12.215 35.003 1.00 93.88 115 LYS A O 1
ATOM 915 N N . ILE A 1 116 ? -30.785 -12.026 33.151 1.00 96.38 116 ILE A N 1
ATOM 916 C CA . ILE A 1 116 ? -30.454 -10.628 32.887 1.00 96.38 116 ILE A CA 1
ATOM 917 C C . ILE A 1 116 ? -31.115 -9.723 33.930 1.00 96.38 116 ILE A C 1
ATOM 919 O O . ILE A 1 116 ? -32.335 -9.600 33.965 1.00 96.38 116 ILE A O 1
ATOM 923 N N . GLN A 1 117 ? -30.321 -9.035 34.745 1.00 94.88 117 GLN A N 1
ATOM 924 C CA . GLN A 1 117 ? -30.797 -8.022 35.693 1.00 94.88 117 GLN A CA 1
ATOM 925 C C . GLN A 1 117 ? -30.756 -6.601 35.126 1.00 94.88 117 GLN A C 1
ATOM 927 O O . GLN A 1 117 ? -31.599 -5.775 35.468 1.00 94.88 117 GLN A O 1
ATOM 932 N N . SER A 1 118 ? -29.776 -6.298 34.274 1.00 93.56 118 SER A N 1
ATOM 933 C CA . SER A 1 118 ? -29.604 -4.966 33.686 1.00 93.56 118 SER A CA 1
ATOM 934 C C . SER A 1 118 ? -29.215 -5.061 32.222 1.00 93.56 118 SER A C 1
ATOM 936 O O . SER A 1 118 ? -28.483 -5.967 31.821 1.00 93.56 118 SER A O 1
ATOM 938 N N . TRP A 1 119 ? -29.702 -4.097 31.448 1.00 95.00 119 TRP A N 1
ATOM 939 C CA . TRP A 1 119 ? -29.545 -4.026 30.006 1.00 95.00 119 TRP A CA 1
ATOM 940 C C . TRP A 1 119 ? -29.373 -2.566 29.584 1.00 95.00 119 TRP A C 1
ATOM 942 O O . TRP A 1 119 ? -30.317 -1.777 29.660 1.00 95.00 119 TRP A O 1
ATOM 952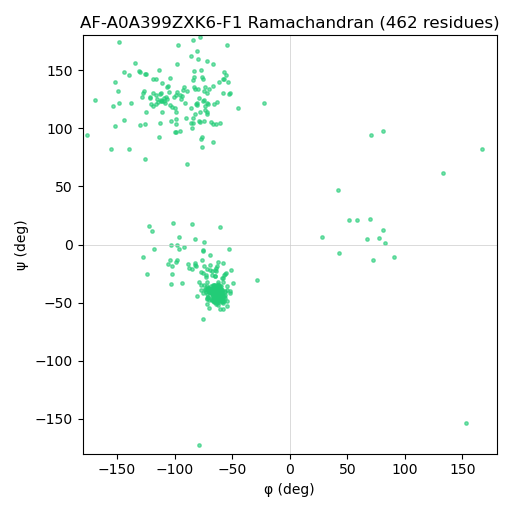 N N . ASN A 1 120 ? -28.152 -2.180 29.207 1.00 95.00 120 ASN A N 1
ATOM 953 C CA . ASN A 1 120 ? -27.847 -0.800 28.831 1.00 95.00 120 ASN A CA 1
ATOM 954 C C . ASN A 1 120 ? -28.181 -0.495 27.357 1.00 95.00 120 ASN A C 1
ATOM 956 O O . ASN A 1 120 ? -28.529 -1.383 26.577 1.00 95.00 120 ASN A O 1
ATOM 960 N N . ARG A 1 121 ? -28.014 0.771 26.943 1.00 93.81 121 ARG A N 1
ATOM 961 C CA . ARG A 1 121 ? -28.270 1.190 25.558 1.00 93.81 121 ARG A CA 1
ATOM 962 C C . ARG A 1 121 ? -27.384 0.467 24.543 1.00 93.81 121 ARG A C 1
ATOM 964 O O . ARG A 1 121 ? -27.869 0.130 23.467 1.00 93.81 121 ARG A O 1
ATOM 971 N N . GLY A 1 122 ? -26.116 0.216 24.870 1.00 94.75 122 GLY A N 1
ATOM 972 C CA . GLY A 1 122 ? -25.210 -0.551 24.011 1.00 94.75 122 GLY A CA 1
ATOM 973 C C . GLY A 1 122 ? -25.718 -1.969 23.735 1.00 94.75 122 GLY A C 1
ATOM 974 O O . GLY A 1 122 ? -25.647 -2.437 22.602 1.00 94.75 122 GLY A O 1
ATOM 975 N N . ALA A 1 123 ? -26.318 -2.628 24.731 1.00 95.38 123 ALA A N 1
ATOM 976 C CA . ALA A 1 123 ? -26.905 -3.955 24.575 1.00 95.38 123 ALA A CA 1
ATOM 977 C C . ALA A 1 123 ? -28.159 -3.924 23.688 1.00 95.38 123 ALA A C 1
ATOM 979 O O . ALA A 1 123 ? -28.319 -4.788 22.826 1.00 95.38 123 ALA A O 1
ATOM 980 N N . GLU A 1 124 ? -29.003 -2.893 23.811 1.00 94.88 124 GLU A N 1
ATOM 981 C CA . GLU A 1 124 ? -30.136 -2.707 22.892 1.00 94.88 124 GLU A CA 1
ATOM 982 C C . GLU A 1 124 ? -29.679 -2.538 21.440 1.00 94.88 124 GLU A C 1
ATOM 984 O O . GLU A 1 124 ? -30.267 -3.130 20.539 1.00 94.88 124 GLU A O 1
ATOM 989 N N . LEU A 1 125 ? -28.624 -1.748 21.215 1.00 93.62 125 LEU A N 1
ATOM 990 C CA . LEU A 1 125 ? -28.077 -1.501 19.880 1.00 93.62 125 LEU A CA 1
ATOM 991 C C . LEU A 1 125 ? -27.422 -2.751 19.280 1.00 93.62 125 LEU A C 1
ATOM 993 O O . LEU A 1 125 ? -27.587 -3.001 18.090 1.00 93.62 125 LEU A O 1
ATOM 997 N N . LEU A 1 126 ? -26.702 -3.531 20.092 1.00 94.19 126 LEU A N 1
ATOM 998 C CA . LEU A 1 126 ? -26.012 -4.740 19.643 1.00 94.19 126 LEU A CA 1
ATOM 999 C C . LEU A 1 126 ? -26.983 -5.882 19.317 1.00 94.19 126 LEU A C 1
ATOM 1001 O O . LEU A 1 126 ? -26.830 -6.559 18.303 1.00 94.19 126 LEU A O 1
ATOM 1005 N N . PHE A 1 127 ? -27.972 -6.117 20.181 1.00 94.50 127 PHE A N 1
ATOM 1006 C CA . PHE A 1 127 ? -28.841 -7.295 20.095 1.00 94.50 127 PHE A CA 1
ATOM 1007 C C . PHE A 1 127 ? -30.228 -7.016 19.500 1.00 94.50 127 PHE A C 1
ATOM 1009 O O . PHE A 1 127 ? -30.899 -7.963 19.085 1.00 94.50 127 PHE A O 1
ATOM 1016 N N . GLY A 1 128 ? -30.677 -5.758 19.457 1.00 93.69 128 GLY A N 1
ATOM 1017 C CA . GLY A 1 128 ? -31.982 -5.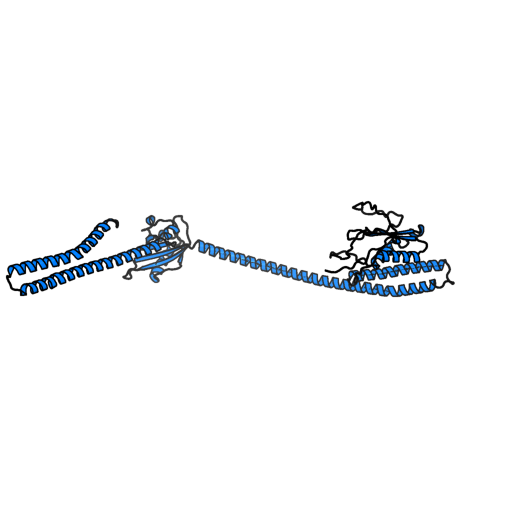361 18.908 1.00 93.69 128 GLY A CA 1
ATOM 1018 C C . GLY A 1 128 ? -33.180 -5.560 19.848 1.00 93.69 128 GLY A C 1
ATOM 1019 O O . GLY A 1 128 ? -34.329 -5.491 19.407 1.00 93.69 128 GLY A O 1
ATOM 1020 N N . TYR A 1 129 ? -32.936 -5.820 21.136 1.00 94.25 129 TYR A N 1
ATOM 1021 C CA . TYR A 1 129 ? -33.977 -5.985 22.158 1.00 94.25 129 TYR A CA 1
ATOM 1022 C C . TYR A 1 129 ? -33.972 -4.829 23.146 1.00 94.25 129 TYR A C 1
ATOM 1024 O O . TYR A 1 129 ? -32.905 -4.409 23.598 1.00 94.25 129 TYR A O 1
ATOM 1032 N N . HIS A 1 130 ? -35.159 -4.365 23.532 1.00 94.31 130 HIS A N 1
ATOM 1033 C CA . HIS A 1 130 ? -35.291 -3.391 24.607 1.00 94.31 130 HIS A CA 1
ATOM 1034 C C . HIS A 1 130 ? -35.140 -4.042 25.980 1.00 94.31 130 HIS A C 1
ATOM 1036 O O . HIS A 1 130 ? -35.550 -5.187 26.187 1.00 94.31 130 HIS A O 1
ATOM 1042 N N . ALA A 1 131 ? -34.635 -3.279 26.954 1.00 93.88 131 ALA A N 1
ATOM 1043 C CA . ALA A 1 131 ? -34.455 -3.761 28.328 1.00 93.88 131 ALA A CA 1
ATOM 1044 C C . ALA A 1 131 ? -35.738 -4.393 28.909 1.00 93.88 131 ALA A C 1
ATOM 1046 O O . ALA A 1 131 ? -35.697 -5.466 29.508 1.00 93.88 131 ALA A O 1
ATOM 1047 N N . ALA A 1 132 ? -36.898 -3.775 28.663 1.00 93.19 132 ALA A N 1
ATOM 1048 C CA . ALA A 1 132 ? -38.194 -4.251 29.151 1.00 93.19 132 ALA A CA 1
ATOM 1049 C C . ALA A 1 132 ? -38.621 -5.623 28.587 1.00 93.19 132 ALA A C 1
ATOM 1051 O O . ALA A 1 132 ? -39.445 -6.299 29.194 1.00 93.19 132 ALA A O 1
ATOM 1052 N N . GLU A 1 133 ? -38.086 -6.038 27.435 1.00 93.25 133 GLU A N 1
ATOM 1053 C CA . GLU A 1 133 ? -38.424 -7.315 26.792 1.00 93.25 133 GLU A CA 1
ATOM 1054 C C . GLU A 1 133 ? -37.551 -8.476 27.289 1.00 93.25 133 GLU A C 1
ATOM 1056 O O . GLU A 1 133 ? -37.915 -9.644 27.093 1.00 93.25 133 GLU A O 1
ATOM 1061 N N . ILE A 1 134 ? -36.383 -8.167 27.864 1.00 94.31 134 ILE A N 1
ATOM 1062 C CA . ILE A 1 134 ? -35.312 -9.144 28.079 1.00 94.31 134 ILE A CA 1
ATOM 1063 C C . ILE A 1 134 ? -34.852 -9.279 29.530 1.00 94.31 134 ILE A C 1
ATOM 1065 O O . ILE A 1 134 ? -34.372 -10.345 29.911 1.00 94.31 134 ILE A O 1
ATOM 1069 N N . VAL A 1 135 ? -35.027 -8.248 30.359 1.00 94.81 135 VAL A N 1
ATOM 1070 C CA . VAL A 1 135 ? -34.720 -8.344 31.791 1.00 94.81 135 VAL A CA 1
ATOM 1071 C C . VAL A 1 135 ? -35.540 -9.483 32.415 1.00 94.81 135 VAL A C 1
ATOM 1073 O O . VAL A 1 135 ? -36.747 -9.595 32.205 1.00 94.81 135 VAL A O 1
ATOM 1076 N N . GLY A 1 136 ? -34.860 -10.357 33.156 1.00 92.50 136 GLY A N 1
ATOM 1077 C CA . GLY A 1 136 ? -35.391 -11.573 33.771 1.00 92.50 136 GLY A CA 1
ATOM 1078 C C . GLY A 1 136 ? -35.297 -12.836 32.908 1.00 92.50 136 GLY A C 1
ATOM 1079 O O . GLY A 1 136 ? -35.532 -13.927 33.430 1.00 92.50 136 GLY A O 1
ATOM 1080 N N . LYS A 1 137 ? -34.952 -12.726 31.618 1.00 94.00 137 LYS A N 1
ATOM 1081 C CA . LYS A 1 137 ? -34.721 -13.884 30.739 1.00 94.00 137 LYS A CA 1
ATOM 1082 C C . LYS A 1 137 ? -33.287 -14.395 30.841 1.00 94.00 137 LYS A C 1
ATOM 1084 O O . LYS A 1 137 ? -32.393 -13.683 31.300 1.00 94.00 137 LYS A O 1
ATOM 1089 N N . ASP A 1 138 ? -33.101 -15.628 30.388 1.00 92.62 138 ASP A N 1
ATOM 1090 C CA . ASP A 1 138 ? -31.804 -16.293 30.332 1.00 92.62 138 ASP A CA 1
ATOM 1091 C C . ASP A 1 138 ? -30.942 -15.741 29.187 1.00 92.62 138 ASP A C 1
ATOM 1093 O O . ASP A 1 138 ? -31.406 -15.609 28.043 1.00 92.62 138 ASP A O 1
ATOM 1097 N N . PHE A 1 139 ? -29.682 -15.431 29.500 1.00 91.50 139 PHE A N 1
ATOM 1098 C CA . PHE A 1 139 ? -28.698 -14.971 28.529 1.00 91.50 139 PHE A CA 1
ATOM 1099 C C . PHE A 1 139 ? -28.337 -16.034 27.474 1.00 91.50 139 PHE A C 1
ATOM 1101 O O . PHE A 1 139 ? -27.919 -15.674 26.372 1.00 91.50 139 PHE A O 1
ATOM 1108 N N . GLU A 1 140 ? -28.554 -17.324 27.747 1.00 89.81 140 GLU A N 1
ATOM 1109 C CA . GLU A 1 140 ? -28.300 -18.428 26.811 1.00 89.81 140 GLU A CA 1
ATOM 1110 C C . GLU A 1 140 ? -29.055 -18.278 25.481 1.00 89.81 140 GLU A C 1
ATOM 1112 O O . GLU A 1 140 ? -28.560 -18.684 24.432 1.00 89.81 140 GLU A O 1
ATOM 1117 N N . THR A 1 141 ? -30.194 -17.576 25.480 1.00 89.12 141 THR A N 1
ATOM 1118 C CA . THR A 1 141 ? -30.971 -17.260 24.265 1.00 89.12 141 THR A CA 1
ATOM 1119 C C . THR A 1 141 ? -30.147 -16.522 23.194 1.00 89.12 141 THR A C 1
ATOM 1121 O O . THR A 1 141 ? -30.461 -16.585 22.006 1.00 89.12 141 THR A O 1
ATOM 1124 N N . PHE A 1 142 ? -29.090 -15.811 23.599 1.00 91.62 142 PHE A N 1
ATOM 1125 C CA . PHE A 1 142 ? -28.203 -15.052 22.713 1.00 91.62 142 PHE A CA 1
ATOM 1126 C C . PHE A 1 142 ? -26.992 -15.849 22.223 1.00 91.62 142 PHE A C 1
ATOM 1128 O O . PHE A 1 142 ? -26.175 -15.325 21.459 1.00 91.62 142 PHE A O 1
ATOM 1135 N N . VAL A 1 143 ? -26.840 -17.096 22.663 1.00 91.06 143 VAL A N 1
ATOM 1136 C CA . VAL A 1 143 ? -25.745 -17.974 22.260 1.00 91.06 143 VAL A CA 1
ATOM 1137 C C . VAL A 1 143 ? -26.211 -18.849 21.093 1.00 91.06 143 VAL A C 1
ATOM 1139 O O . VAL A 1 143 ? -27.241 -19.514 21.195 1.00 91.06 143 VAL A O 1
ATOM 1142 N N . PRO A 1 144 ? -25.490 -18.849 19.956 1.00 90.94 144 PRO A N 1
ATOM 1143 C CA . PRO A 1 144 ? -25.795 -19.741 18.845 1.00 90.94 144 PRO A CA 1
ATOM 1144 C C . PRO A 1 144 ? -25.818 -21.222 19.279 1.00 90.94 144 PRO A C 1
ATOM 1146 O O . PRO A 1 144 ? -25.003 -21.610 20.118 1.00 90.94 144 PRO A O 1
ATOM 1149 N N . PRO A 1 145 ? -26.685 -22.078 18.699 1.00 87.00 145 PRO A N 1
ATOM 1150 C CA . PRO A 1 145 ? -26.805 -23.485 19.103 1.00 87.00 145 PRO A CA 1
ATOM 1151 C C . PRO A 1 145 ? -25.506 -24.294 18.981 1.00 87.00 145 PRO A C 1
ATOM 1153 O O . PRO A 1 145 ? -25.290 -25.238 19.731 1.00 87.00 145 PRO A O 1
ATOM 1156 N N . ASP A 1 146 ? -24.626 -23.919 18.049 1.00 90.62 146 ASP A N 1
ATOM 1157 C CA . ASP A 1 146 ? -23.313 -24.537 17.840 1.00 90.62 146 ASP A CA 1
ATOM 1158 C C . ASP A 1 146 ? -22.267 -24.141 18.897 1.00 90.62 146 ASP A C 1
ATOM 1160 O O . ASP A 1 146 ? -21.158 -24.672 18.894 1.00 90.62 146 ASP A O 1
ATOM 1164 N N . LEU A 1 147 ? -22.610 -23.214 19.796 1.00 88.94 147 LEU A N 1
ATOM 1165 C CA . LEU A 1 147 ? -21.735 -22.671 20.831 1.00 88.94 147 LEU A CA 1
ATOM 1166 C C . LEU A 1 147 ? -22.292 -22.868 22.253 1.00 88.94 147 LEU A C 1
ATOM 1168 O O . LEU A 1 147 ? -21.801 -22.234 23.180 1.00 88.94 147 LEU A O 1
ATOM 1172 N N . GLN A 1 148 ? -23.281 -23.740 22.478 1.00 79.12 148 GLN A N 1
ATOM 1173 C CA . GLN A 1 148 ? -23.844 -23.924 23.830 1.00 79.12 148 GLN A CA 1
ATOM 1174 C C . GLN A 1 148 ? -22.819 -24.433 24.859 1.00 79.12 148 GLN A C 1
ATOM 1176 O O . GLN A 1 148 ? -22.793 -23.958 25.995 1.00 79.12 148 GLN A O 1
ATOM 1181 N N . ASP A 1 149 ? -21.886 -25.296 24.446 1.00 86.12 149 ASP A N 1
ATOM 1182 C CA . ASP A 1 149 ? -20.799 -25.780 25.312 1.00 86.12 149 ASP A CA 1
ATOM 1183 C C . ASP A 1 149 ? -19.839 -24.655 25.763 1.00 86.12 149 ASP A C 1
ATOM 1185 O O . ASP A 1 149 ? -19.138 -24.783 26.773 1.00 86.12 149 ASP A O 1
ATOM 1189 N N . GLU A 1 150 ? -19.820 -23.523 25.046 1.00 89.31 150 GLU A N 1
ATOM 1190 C CA . GLU A 1 150 ? -19.007 -22.345 25.366 1.00 89.31 150 GLU A CA 1
ATOM 1191 C C . GLU A 1 150 ? -19.395 -21.744 26.722 1.00 89.31 150 GLU A C 1
ATOM 1193 O O . GLU A 1 150 ? -18.518 -21.320 27.476 1.00 89.31 150 GLU A O 1
ATOM 1198 N N . LEU A 1 151 ? -20.690 -21.730 27.061 1.00 84.56 151 LEU A N 1
ATOM 1199 C CA . LEU A 1 151 ? -21.178 -21.162 28.322 1.00 84.56 151 LEU A CA 1
ATOM 1200 C C . LEU A 1 151 ? -20.593 -21.901 29.524 1.00 84.56 151 LEU A C 1
ATOM 1202 O O . LEU A 1 151 ? -20.029 -21.272 30.417 1.00 84.56 151 LEU A O 1
ATOM 1206 N N . SER A 1 152 ? -20.619 -23.235 29.481 1.00 86.69 152 SER A N 1
ATOM 1207 C CA . SER A 1 152 ? -20.054 -24.088 30.532 1.00 86.69 152 SER A CA 1
ATOM 1208 C C . SER A 1 152 ? -18.550 -23.862 30.717 1.00 86.69 152 SER A C 1
ATOM 1210 O O . SER A 1 152 ? -18.034 -23.881 31.838 1.00 86.69 152 SER A O 1
ATOM 1212 N N . TYR A 1 153 ? -17.825 -23.643 29.617 1.00 89.81 153 TYR A N 1
ATOM 1213 C CA . TYR A 1 153 ? -16.402 -23.320 29.661 1.00 89.81 153 TYR A CA 1
ATOM 1214 C C . TYR A 1 153 ? -16.150 -21.936 30.277 1.00 89.81 153 TYR A C 1
ATOM 1216 O O . TYR A 1 153 ? -15.306 -21.799 31.166 1.00 89.81 153 TYR A O 1
ATOM 1224 N N . LEU A 1 154 ? -16.896 -20.920 29.834 1.00 90.00 154 LEU A N 1
ATOM 1225 C CA . LEU A 1 154 ? -16.771 -19.550 30.326 1.00 90.00 154 LEU A CA 1
ATOM 1226 C C . LEU A 1 154 ? -17.143 -19.433 31.803 1.00 90.00 154 LEU A C 1
ATOM 1228 O O . LEU A 1 154 ? -16.446 -18.735 32.535 1.00 90.00 154 LEU A O 1
ATOM 1232 N N . ASP A 1 155 ? -18.186 -20.131 32.253 1.00 88.50 155 ASP A N 1
ATOM 1233 C CA . ASP A 1 155 ? -18.587 -20.178 33.661 1.00 88.50 155 ASP A CA 1
ATOM 1234 C C . ASP A 1 155 ? -17.480 -20.777 34.530 1.00 88.50 155 ASP A C 1
ATOM 1236 O O . ASP A 1 155 ? -17.117 -20.202 35.558 1.00 88.50 155 ASP A O 1
ATOM 1240 N N . ARG A 1 156 ? -16.867 -21.884 34.091 1.00 90.56 156 ARG A N 1
ATOM 1241 C CA . ARG A 1 156 ? -15.737 -22.492 34.806 1.00 90.56 156 ARG A CA 1
ATOM 1242 C C . ARG A 1 156 ? -14.550 -21.536 34.899 1.00 90.56 156 ARG A C 1
ATOM 1244 O O . ARG A 1 156 ? -14.028 -21.318 35.989 1.00 90.56 156 ARG A O 1
ATOM 1251 N N . GLN A 1 157 ? -14.150 -20.935 33.778 1.00 92.12 157 GLN A N 1
ATOM 1252 C CA . GLN A 1 157 ? -13.047 -19.969 33.755 1.00 92.12 157 GLN A CA 1
ATOM 1253 C C . GLN A 1 157 ? -13.339 -18.742 34.624 1.00 92.12 157 GLN A C 1
ATOM 1255 O O . GLN A 1 157 ? -12.452 -18.246 35.317 1.00 92.12 157 GLN A O 1
ATOM 1260 N N . LEU A 1 158 ? -14.588 -18.276 34.641 1.00 92.06 158 LEU A N 1
ATOM 1261 C CA . LEU A 1 158 ? -15.009 -17.160 35.476 1.00 92.06 158 LEU A CA 1
ATOM 1262 C C . LEU A 1 158 ? -14.934 -17.495 36.971 1.00 92.06 158 LEU A C 1
ATOM 1264 O O . LEU A 1 158 ? -14.518 -16.643 37.753 1.00 92.06 158 LEU A O 1
ATOM 1268 N N . GLN A 1 159 ? -15.299 -18.714 37.374 1.00 88.62 159 GLN A N 1
ATOM 1269 C CA . GLN A 1 159 ? -15.180 -19.162 38.767 1.00 88.62 159 GLN A CA 1
ATOM 1270 C C . GLN A 1 159 ? -13.716 -19.333 39.198 1.00 88.62 159 GLN A C 1
ATOM 1272 O O . GLN A 1 159 ? -13.361 -18.965 40.316 1.00 88.62 159 GLN A O 1
ATOM 1277 N N . GLU A 1 160 ? -12.856 -19.843 38.312 1.00 90.62 160 GLU A N 1
ATOM 1278 C CA . GLU A 1 160 ? -11.427 -20.048 38.586 1.00 90.62 160 GLU A CA 1
ATOM 1279 C C . GLU A 1 160 ? -10.639 -18.730 38.649 1.00 90.62 160 GLU A C 1
ATOM 1281 O O . GLU A 1 160 ? -9.833 -18.529 39.556 1.00 90.62 160 GLU A O 1
ATOM 1286 N N . GLN A 1 161 ? -10.854 -17.826 37.687 1.00 90.81 161 GLN A N 1
ATOM 1287 C CA . GLN A 1 161 ? -10.036 -16.618 37.509 1.00 90.81 161 GLN A CA 1
ATOM 1288 C C . GLN A 1 161 ? -10.717 -15.334 38.003 1.00 90.81 161 GLN A C 1
ATOM 1290 O O . GLN A 1 161 ? -10.077 -14.287 38.101 1.00 90.81 161 GLN A O 1
ATOM 1295 N N . GLY A 1 162 ? -12.025 -15.369 38.272 1.00 90.19 162 GLY A N 1
ATOM 1296 C CA . GLY A 1 162 ? -12.841 -14.195 38.609 1.00 90.19 162 GLY A CA 1
ATOM 1297 C C . GLY A 1 162 ? -13.128 -13.260 37.426 1.00 90.19 162 GLY A C 1
ATOM 1298 O O . GLY A 1 162 ? -14.000 -12.393 37.524 1.00 90.19 162 GLY A O 1
ATOM 1299 N N . VAL A 1 163 ? -12.424 -13.418 36.301 1.00 94.25 163 VAL A N 1
ATOM 1300 C CA . VAL A 1 163 ? -12.591 -12.609 35.094 1.00 94.25 163 VAL A CA 1
ATOM 1301 C C . VAL A 1 163 ? -12.205 -13.401 33.845 1.00 94.25 163 VAL A C 1
ATOM 1303 O O . VAL A 1 163 ? -11.195 -14.093 33.829 1.00 94.25 163 VAL A O 1
ATOM 1306 N N . VAL A 1 164 ? -12.975 -13.239 32.773 1.00 95.00 164 VAL A N 1
ATOM 1307 C CA . VAL A 1 164 ? -12.635 -13.675 31.414 1.00 95.00 164 VAL A CA 1
ATOM 1308 C C . VAL A 1 164 ? -12.530 -12.426 30.546 1.00 95.00 164 VAL A C 1
ATOM 1310 O O . VAL A 1 164 ? -13.432 -11.591 30.571 1.00 95.00 164 VAL A O 1
ATOM 1313 N N . ARG A 1 165 ? -11.433 -12.254 29.803 1.00 94.50 165 ARG A N 1
ATOM 1314 C CA . ARG A 1 165 ? -11.185 -11.074 28.953 1.00 94.50 165 ARG A CA 1
ATOM 1315 C C . ARG A 1 165 ? -10.788 -11.495 27.548 1.00 94.50 165 ARG A C 1
ATOM 1317 O O . ARG A 1 165 ? -10.084 -12.490 27.396 1.00 94.50 165 ARG A O 1
ATOM 1324 N N . GLY A 1 166 ? -11.142 -10.683 26.555 1.00 91.88 166 GLY A N 1
ATOM 1325 C CA . GLY A 1 166 ? -10.657 -10.864 25.186 1.00 91.88 166 GLY A CA 1
ATOM 1326 C C . GLY A 1 166 ? -11.231 -12.099 24.492 1.00 91.88 166 GLY A C 1
ATOM 1327 O O . GLY A 1 166 ? -10.587 -12.640 23.592 1.00 91.88 166 GLY A O 1
ATOM 1328 N N . TRP A 1 167 ? -12.375 -12.611 24.951 1.00 94.69 167 TRP A N 1
ATOM 1329 C CA . TRP A 1 167 ? -12.943 -13.834 24.404 1.00 94.69 167 TRP A CA 1
ATOM 1330 C C . TRP A 1 167 ? -13.765 -13.507 23.161 1.00 94.69 167 TRP A C 1
ATOM 1332 O O . TRP A 1 167 ? -14.867 -12.967 23.249 1.00 94.69 167 TRP A O 1
ATOM 1342 N N . ILE A 1 168 ? -13.210 -13.812 21.991 1.00 94.19 168 ILE A N 1
ATOM 1343 C CA . ILE A 1 168 ? -13.861 -13.545 20.709 1.00 94.19 168 ILE A CA 1
ATOM 1344 C C . ILE A 1 168 ? -14.860 -14.659 20.414 1.00 94.19 168 ILE A C 1
ATOM 1346 O O . ILE A 1 168 ? -14.485 -15.824 20.298 1.00 94.19 168 ILE A O 1
ATOM 1350 N N . THR A 1 169 ? -16.128 -14.296 20.253 1.00 94.69 169 THR A N 1
ATOM 1351 C CA . THR A 1 169 ? -17.209 -15.252 19.995 1.00 94.69 169 THR A CA 1
ATOM 1352 C C . THR A 1 169 ? -18.315 -14.640 19.133 1.00 94.69 169 THR A C 1
ATOM 1354 O O . THR A 1 169 ? -18.282 -13.455 18.806 1.00 94.69 169 THR A O 1
ATOM 1357 N N . ARG A 1 170 ? -19.293 -15.452 18.727 1.00 94.94 170 ARG A N 1
ATOM 1358 C CA . ARG A 1 170 ? -20.497 -15.019 18.009 1.00 94.94 170 ARG A CA 1
ATOM 1359 C C . ARG A 1 170 ? -21.689 -14.998 18.950 1.00 94.94 170 ARG A C 1
ATOM 1361 O O . ARG A 1 170 ? -21.837 -15.875 19.803 1.00 94.94 170 ARG A O 1
ATOM 1368 N N . ARG A 1 171 ? -22.573 -14.023 18.765 1.00 94.75 171 ARG A N 1
ATOM 1369 C CA . ARG A 1 171 ? -23.849 -13.951 19.486 1.00 94.75 171 ARG A CA 1
ATOM 1370 C C . ARG A 1 171 ? -24.998 -13.711 18.526 1.00 94.75 171 ARG A C 1
ATOM 1372 O O . ARG A 1 171 ? -24.793 -13.110 17.485 1.00 94.75 171 ARG A O 1
ATOM 1379 N N . LEU A 1 172 ? -26.180 -14.213 18.858 1.00 94.25 172 LEU A N 1
ATOM 1380 C CA . LEU A 1 172 ? -27.376 -14.121 18.028 1.00 94.25 172 LEU A CA 1
ATOM 1381 C C . LEU A 1 172 ? -28.150 -12.837 18.352 1.00 94.25 172 LEU A C 1
ATOM 1383 O O . LEU A 1 172 ? -28.400 -12.550 19.520 1.00 94.25 172 LEU A O 1
ATOM 1387 N N . THR A 1 173 ? -28.547 -12.069 17.340 1.00 94.19 173 THR A N 1
ATOM 1388 C CA . THR A 1 173 ? -29.410 -10.885 17.513 1.00 94.19 173 THR A CA 1
ATOM 1389 C C . THR A 1 173 ? -30.881 -11.211 17.251 1.00 94.19 173 THR A C 1
ATOM 1391 O O . THR A 1 173 ? -31.212 -12.286 16.749 1.00 94.19 173 THR A O 1
ATOM 1394 N N . ARG A 1 174 ? -31.785 -10.265 17.550 1.00 92.44 174 ARG A N 1
ATOM 1395 C CA . ARG A 1 174 ? -33.223 -10.369 17.232 1.00 92.44 174 ARG A CA 1
ATOM 1396 C C . ARG A 1 174 ? -33.493 -10.708 15.769 1.00 92.44 174 ARG A C 1
ATOM 1398 O O . ARG A 1 174 ? -34.363 -11.522 15.481 1.00 92.44 174 ARG A O 1
ATOM 1405 N N . ASP A 1 175 ? -32.723 -10.107 14.870 1.00 90.19 175 ASP A N 1
ATOM 1406 C CA . ASP A 1 175 ? -32.883 -10.258 13.422 1.00 90.19 175 ASP A CA 1
ATOM 1407 C C . ASP A 1 175 ? -32.216 -11.539 12.882 1.00 90.19 175 ASP A C 1
ATOM 1409 O O . ASP A 1 175 ? -32.168 -11.759 11.674 1.00 90.19 175 ASP A O 1
ATOM 1413 N N . GLY A 1 176 ? -31.668 -12.385 13.765 1.00 88.06 176 GLY A N 1
ATOM 1414 C CA . GLY A 1 176 ? -30.967 -13.618 13.404 1.00 88.06 176 GLY A CA 1
ATOM 1415 C C . GLY A 1 176 ? -29.539 -13.409 12.893 1.00 88.06 176 GLY A C 1
ATOM 1416 O O . GLY A 1 176 ? -28.894 -14.370 12.474 1.00 88.06 176 GLY A O 1
ATOM 1417 N N . ASN A 1 177 ? -29.022 -12.177 12.933 1.00 91.19 177 ASN A N 1
ATOM 1418 C CA . ASN A 1 177 ? -27.633 -11.901 12.585 1.00 91.19 177 ASN A CA 1
ATOM 1419 C C . ASN A 1 177 ? -26.685 -12.424 13.678 1.00 91.19 177 ASN A C 1
ATOM 1421 O O . ASN A 1 177 ? -27.086 -12.592 14.832 1.00 91.19 177 ASN A O 1
ATOM 1425 N N . GLN A 1 178 ? -25.423 -12.665 13.316 1.00 93.25 178 GLN A N 1
ATOM 1426 C CA . GLN A 1 178 ? -24.408 -13.187 14.236 1.00 93.25 178 GLN A CA 1
ATOM 1427 C C . GLN A 1 178 ? -23.152 -12.306 14.280 1.00 93.25 178 GLN A C 1
ATOM 1429 O O . GLN A 1 178 ? -22.128 -12.687 13.704 1.00 93.25 178 GLN A O 1
ATOM 1434 N N . PRO A 1 179 ? -23.207 -11.120 14.918 1.00 93.44 179 PRO A N 1
ATOM 1435 C CA . PRO A 1 179 ? -22.026 -10.292 15.109 1.00 93.44 179 PRO A CA 1
ATOM 1436 C C . PRO A 1 179 ? -20.929 -11.048 15.865 1.00 93.44 179 PRO A C 1
ATOM 1438 O O . PRO A 1 179 ? -21.189 -11.809 16.805 1.00 93.44 179 PRO A O 1
ATOM 1441 N N . THR A 1 180 ? -19.686 -10.801 15.456 1.00 95.06 180 THR A N 1
ATOM 1442 C CA . THR A 1 180 ? -18.499 -11.210 16.205 1.00 95.06 180 THR A CA 1
ATOM 1443 C C . THR A 1 180 ? -18.268 -10.191 17.312 1.00 95.06 180 THR A C 1
ATOM 1445 O O . THR A 1 180 ? -18.074 -9.004 17.043 1.00 95.06 180 THR A O 1
ATOM 1448 N N . VAL A 1 181 ? -18.260 -10.655 18.556 1.00 95.69 181 VAL A N 1
ATOM 1449 C CA . VAL A 1 181 ? -18.114 -9.822 19.746 1.00 95.69 181 VAL A CA 1
ATOM 1450 C C . VAL A 1 181 ? -16.867 -10.201 20.533 1.00 95.69 181 VAL A C 1
ATOM 1452 O O . VAL A 1 181 ? -16.519 -11.375 20.647 1.00 95.69 181 VAL A O 1
ATOM 1455 N N . ASP A 1 182 ? -16.206 -9.192 21.089 1.00 96.69 182 ASP A N 1
ATOM 1456 C CA . ASP A 1 182 ? -15.181 -9.347 22.117 1.00 96.69 182 ASP A CA 1
ATOM 1457 C C . ASP A 1 182 ? -15.869 -9.303 23.488 1.00 96.69 182 ASP A C 1
ATOM 1459 O O . ASP A 1 182 ? -16.403 -8.263 23.893 1.00 96.69 182 ASP A O 1
ATOM 1463 N N . LEU A 1 183 ? -15.923 -10.457 24.154 1.00 95.56 183 LEU A N 1
ATOM 1464 C CA . LEU A 1 183 ? -16.568 -10.650 25.446 1.00 95.56 183 LEU A CA 1
ATOM 1465 C C . LEU A 1 183 ? -15.554 -10.490 26.583 1.00 95.56 183 LEU A C 1
ATOM 1467 O O . LEU A 1 183 ? -14.534 -11.181 26.662 1.00 95.56 183 LEU A O 1
ATOM 1471 N N . THR A 1 184 ? -15.908 -9.630 27.532 1.00 96.75 184 THR A N 1
ATOM 1472 C CA . THR A 1 184 ? -15.284 -9.561 28.852 1.00 96.75 184 THR A CA 1
ATOM 1473 C C . THR A 1 184 ? -16.331 -9.814 29.923 1.00 96.75 184 THR A C 1
ATOM 1475 O O . THR A 1 184 ? -17.292 -9.060 30.039 1.00 96.75 184 THR A O 1
ATOM 1478 N N . ARG A 1 185 ? -16.143 -10.847 30.742 1.00 95.50 185 ARG A N 1
ATOM 1479 C CA . ARG A 1 185 ? -17.051 -11.193 31.838 1.00 95.50 185 ARG A CA 1
ATOM 1480 C C . ARG A 1 185 ? -16.321 -11.120 33.171 1.00 95.50 185 ARG A C 1
ATOM 1482 O O . ARG A 1 185 ? -15.234 -11.666 33.301 1.00 95.50 185 ARG A O 1
ATOM 1489 N N . THR A 1 186 ? -16.897 -10.432 34.148 1.00 95.69 186 THR A N 1
ATOM 1490 C CA . THR A 1 186 ? -16.293 -10.202 35.469 1.00 95.69 186 THR A CA 1
ATOM 1491 C C . THR A 1 186 ? -17.250 -10.645 36.561 1.00 95.69 186 THR A C 1
ATOM 1493 O O . THR A 1 186 ? -18.426 -10.286 36.535 1.00 95.69 186 THR A O 1
ATOM 1496 N N . LEU A 1 187 ? -16.749 -11.414 37.521 1.00 95.00 187 LEU A N 1
ATOM 1497 C CA . LEU A 1 187 ? -17.523 -11.875 38.664 1.00 95.00 187 LEU A CA 1
ATOM 1498 C C . LEU A 1 187 ? -17.748 -10.719 39.646 1.00 95.00 187 LEU A C 1
ATOM 1500 O O . LEU A 1 187 ? -16.819 -9.970 39.954 1.00 95.00 187 LEU A O 1
ATOM 1504 N N . LEU A 1 188 ? -18.972 -10.576 40.146 1.00 93.31 188 LEU A N 1
ATOM 1505 C CA . LEU A 1 188 ? -19.337 -9.546 41.114 1.00 93.31 188 LEU A CA 1
ATOM 1506 C C . LEU A 1 188 ? -19.523 -10.174 42.491 1.00 93.31 188 LEU A C 1
ATOM 1508 O O . LEU A 1 188 ? -20.157 -11.224 42.625 1.00 93.31 188 LEU A O 1
ATOM 1512 N N . ARG A 1 189 ? -18.965 -9.522 43.512 1.00 91.19 189 ARG A N 1
ATOM 1513 C CA . ARG A 1 189 ? -19.023 -9.970 44.905 1.00 91.19 189 ARG A CA 1
ATOM 1514 C C . ARG A 1 189 ? -19.597 -8.876 45.795 1.00 91.19 189 ARG A C 1
ATOM 1516 O O . ARG A 1 189 ? -19.381 -7.699 45.515 1.00 91.19 189 ARG A O 1
ATOM 1523 N N . ASP A 1 190 ? -20.316 -9.273 46.836 1.00 91.75 190 ASP A N 1
ATOM 1524 C CA . ASP A 1 190 ? -20.744 -8.364 47.898 1.00 91.75 190 ASP A CA 1
ATOM 1525 C C . ASP A 1 190 ? -19.606 -8.050 48.888 1.00 91.75 190 ASP A C 1
ATOM 1527 O O . ASP A 1 190 ? -18.497 -8.588 48.796 1.00 91.75 190 ASP A O 1
ATOM 1531 N N . ASP A 1 191 ? -19.899 -7.195 49.872 1.00 89.56 191 ASP A N 1
ATOM 1532 C CA . ASP A 1 191 ? -18.967 -6.802 50.939 1.00 89.56 191 ASP A CA 1
ATOM 1533 C C . ASP A 1 191 ? -18.522 -7.985 51.827 1.00 89.56 191 ASP A C 1
ATOM 1535 O O . ASP A 1 191 ? -17.551 -7.873 52.576 1.00 89.56 191 ASP A O 1
ATOM 1539 N N . GLN A 1 192 ? -19.220 -9.124 51.754 1.00 87.50 192 GLN A N 1
ATOM 1540 C CA . GLN A 1 192 ? -18.921 -10.360 52.483 1.00 87.50 192 GLN A CA 1
ATOM 1541 C C . GLN A 1 192 ? -18.134 -11.369 51.624 1.00 87.50 192 GLN A C 1
ATOM 1543 O O . GLN A 1 192 ? -17.783 -12.448 52.103 1.00 87.50 192 GLN A O 1
ATOM 1548 N N . GLY A 1 193 ? -17.825 -11.025 50.369 1.00 84.12 193 GLY A N 1
ATOM 1549 C CA . GLY A 1 193 ? -17.095 -11.861 49.416 1.00 84.12 193 GLY A CA 1
ATOM 1550 C C . GLY A 1 193 ? -17.954 -12.890 48.673 1.00 84.12 193 GLY A C 1
ATOM 1551 O O . GLY A 1 193 ? -17.415 -13.640 47.847 1.00 84.12 193 GLY A O 1
ATOM 1552 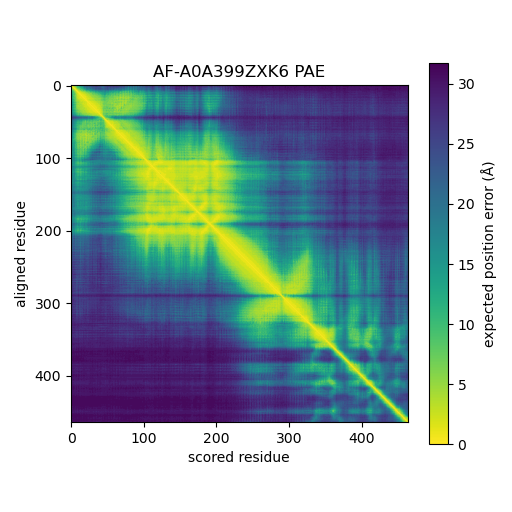N N . GLN A 1 194 ? -19.266 -12.919 48.919 1.00 89.44 194 GLN A N 1
ATOM 1553 C CA . GLN A 1 194 ? -20.198 -13.822 48.252 1.00 89.44 194 GLN A CA 1
ATOM 1554 C C . GLN A 1 194 ? -20.479 -13.357 46.831 1.00 89.44 194 GLN A C 1
ATOM 1556 O O . GLN A 1 194 ? -20.571 -12.164 46.553 1.00 89.44 194 GLN A O 1
ATOM 1561 N N . VAL A 1 195 ? -20.611 -14.313 45.915 1.00 89.94 195 VAL A N 1
ATOM 1562 C CA . VAL A 1 195 ? -20.903 -14.023 44.510 1.00 89.94 195 VAL A CA 1
ATOM 1563 C C . VAL A 1 195 ? -22.365 -13.599 44.374 1.00 89.94 195 VAL A C 1
ATOM 1565 O O . VAL A 1 195 ? -23.273 -14.371 44.680 1.00 89.94 195 VAL A O 1
ATOM 1568 N N . ILE A 1 196 ? -22.578 -12.375 43.894 1.00 92.12 196 ILE A N 1
ATOM 1569 C CA . ILE A 1 196 ? -23.913 -11.808 43.639 1.00 92.12 196 ILE A CA 1
ATOM 1570 C C . ILE A 1 196 ? -24.336 -11.923 42.170 1.00 92.12 196 ILE A C 1
ATOM 1572 O O . ILE A 1 196 ? -25.500 -11.698 41.846 1.00 92.12 196 ILE A O 1
ATOM 1576 N N . GLY A 1 197 ? -23.394 -12.242 41.282 1.00 93.00 197 GLY A N 1
ATOM 1577 C CA . GLY A 1 197 ? -23.638 -12.404 39.856 1.00 93.00 197 GLY A CA 1
ATOM 1578 C C . GLY A 1 197 ? -22.395 -12.107 39.027 1.00 93.00 197 GLY A C 1
ATOM 1579 O O . GLY A 1 197 ? -21.258 -12.207 39.500 1.00 93.00 197 GLY A O 1
ATOM 1580 N N . SER A 1 198 ? -22.598 -11.699 37.778 1.00 94.69 198 SER A N 1
ATOM 1581 C CA . SER A 1 198 ? -21.511 -11.324 36.872 1.00 94.69 198 SER A CA 1
ATOM 1582 C C . SER A 1 198 ? -21.890 -10.163 35.957 1.00 94.69 198 SER A C 1
ATOM 1584 O O . SER A 1 198 ? -23.043 -10.008 35.569 1.00 94.69 198 SER A O 1
ATOM 1586 N N . SER A 1 199 ? -20.909 -9.341 35.597 1.00 94.81 199 SER A N 1
ATOM 1587 C CA . SER A 1 199 ? -21.043 -8.311 34.566 1.00 94.81 199 SER A CA 1
ATOM 1588 C C . SER A 1 199 ? -20.428 -8.814 33.268 1.00 94.81 199 SER A C 1
ATOM 1590 O O . SER A 1 199 ? -19.273 -9.245 33.265 1.00 94.81 199 SER A O 1
ATOM 1592 N N . ALA A 1 200 ? -21.181 -8.762 32.175 1.00 95.19 200 ALA A N 1
ATOM 1593 C CA . ALA A 1 200 ? -20.714 -9.069 30.832 1.00 95.19 200 ALA A CA 1
ATOM 1594 C C . ALA A 1 200 ? -20.668 -7.784 30.001 1.00 95.19 200 ALA A C 1
ATOM 1596 O O . ALA A 1 200 ? -21.666 -7.082 29.853 1.00 95.19 200 ALA A O 1
ATOM 1597 N N . ILE A 1 201 ? -19.495 -7.490 29.453 1.00 95.75 201 ILE A N 1
ATOM 1598 C CA . ILE A 1 201 ? -19.262 -6.411 28.502 1.00 95.75 201 ILE A CA 1
ATOM 1599 C C . ILE A 1 201 ? -19.007 -7.053 27.145 1.00 95.75 201 ILE A C 1
ATOM 1601 O O . ILE A 1 201 ? -18.106 -7.884 27.021 1.00 95.75 201 ILE A O 1
ATOM 1605 N N . LEU A 1 202 ? -19.796 -6.682 26.140 1.00 96.06 202 LEU A N 1
ATOM 1606 C CA . LEU A 1 202 ? -19.647 -7.169 24.774 1.00 96.06 202 LEU A CA 1
ATOM 1607 C C . LEU A 1 202 ? -19.422 -5.996 23.836 1.00 96.06 202 LEU A C 1
ATOM 1609 O O . LEU A 1 202 ? -20.219 -5.057 23.775 1.00 96.06 202 LEU A O 1
ATOM 1613 N N . ARG A 1 203 ? -18.335 -6.081 23.077 1.00 95.38 203 ARG A N 1
ATOM 1614 C CA . ARG A 1 203 ? -17.992 -5.098 22.059 1.00 95.38 203 ARG A CA 1
ATOM 1615 C C . ARG A 1 203 ? -18.113 -5.719 20.682 1.00 95.38 203 ARG A C 1
ATOM 1617 O O . ARG A 1 203 ? -17.454 -6.718 20.409 1.00 95.38 203 ARG A O 1
ATOM 1624 N N . ASP A 1 204 ? -18.903 -5.109 19.805 1.00 94.75 204 ASP A N 1
ATOM 1625 C CA . ASP A 1 204 ? -18.963 -5.529 18.405 1.00 94.75 204 ASP A CA 1
ATOM 1626 C C . ASP A 1 204 ? -17.616 -5.266 17.720 1.00 94.75 204 ASP A C 1
ATOM 1628 O O . ASP A 1 204 ? -17.120 -4.135 17.671 1.00 94.75 204 ASP A O 1
ATOM 1632 N N . ILE A 1 205 ? -17.005 -6.330 17.207 1.00 94.38 205 ILE A N 1
ATOM 1633 C CA . ILE A 1 205 ? -15.761 -6.284 16.439 1.00 94.38 205 ILE A CA 1
ATOM 1634 C C . ILE A 1 205 ? -15.948 -6.831 15.021 1.00 94.38 205 ILE A C 1
ATOM 1636 O O . ILE A 1 205 ? -14.959 -7.015 14.313 1.00 94.38 205 ILE A O 1
ATOM 1640 N N . THR A 1 206 ? -17.189 -7.046 14.574 1.00 91.44 206 THR A N 1
ATOM 1641 C CA . THR A 1 206 ? -17.519 -7.619 13.260 1.00 91.44 206 THR A CA 1
ATOM 1642 C C . THR A 1 206 ? -16.867 -6.829 12.129 1.00 91.44 206 THR A C 1
ATOM 1644 O O . THR A 1 206 ? -16.127 -7.387 11.314 1.00 91.44 206 THR A O 1
ATOM 1647 N N . GLU A 1 207 ? -17.079 -5.510 12.105 1.00 92.06 207 GLU A N 1
ATOM 1648 C CA . GLU A 1 207 ? -16.494 -4.627 11.092 1.00 92.06 207 GLU A CA 1
ATOM 1649 C C . GLU A 1 207 ? -14.964 -4.579 11.211 1.00 92.06 207 GLU A C 1
ATOM 1651 O O . GLU A 1 207 ? -14.239 -4.632 10.215 1.00 92.06 207 GLU A O 1
ATOM 1656 N N . ARG A 1 208 ? -14.452 -4.549 12.447 1.00 91.50 208 ARG A N 1
ATOM 1657 C CA . ARG A 1 208 ? -13.012 -4.505 12.720 1.00 91.50 208 ARG A CA 1
ATOM 1658 C C . ARG A 1 208 ? -12.304 -5.755 12.198 1.00 91.50 208 ARG A C 1
ATOM 1660 O O . ARG A 1 208 ? -11.255 -5.639 11.564 1.00 91.50 208 ARG A O 1
ATOM 1667 N N . GLU A 1 209 ? -12.871 -6.936 12.422 1.00 89.81 209 GLU A N 1
ATOM 1668 C CA . GLU A 1 209 ? -12.341 -8.185 11.885 1.00 89.81 209 GLU A CA 1
ATOM 1669 C C . GLU A 1 209 ? -12.483 -8.275 10.366 1.00 89.81 209 GLU A C 1
ATOM 1671 O O . GLU A 1 209 ? -11.554 -8.727 9.694 1.00 89.81 209 GLU A O 1
ATOM 1676 N N . ALA A 1 210 ? -13.616 -7.845 9.805 1.00 89.06 210 ALA A N 1
ATOM 1677 C CA . ALA A 1 210 ? -13.827 -7.837 8.360 1.00 89.06 210 ALA A CA 1
ATOM 1678 C C . ALA A 1 210 ? -12.791 -6.951 7.651 1.00 89.06 210 ALA A C 1
ATOM 1680 O O . ALA A 1 210 ? -12.164 -7.383 6.679 1.00 89.06 210 ALA A O 1
ATOM 1681 N N . ASN A 1 211 ? -12.532 -5.760 8.193 1.00 91.44 211 ASN A N 1
ATOM 1682 C CA . ASN A 1 211 ? -11.508 -4.847 7.697 1.00 91.44 211 ASN A CA 1
ATOM 1683 C C . ASN A 1 211 ? -10.104 -5.444 7.846 1.00 91.44 211 ASN A C 1
ATOM 1685 O O . ASN A 1 211 ? -9.326 -5.425 6.891 1.00 91.44 211 ASN A O 1
ATOM 1689 N N . ALA A 1 212 ? -9.787 -6.052 8.994 1.00 91.94 212 ALA A N 1
ATOM 1690 C CA . ALA A 1 212 ? -8.503 -6.722 9.201 1.00 91.94 212 ALA A CA 1
ATOM 1691 C C . ALA A 1 212 ? -8.285 -7.884 8.215 1.00 91.94 212 ALA A C 1
ATOM 1693 O O . ALA A 1 212 ? -7.200 -8.015 7.645 1.00 91.94 212 ALA A O 1
ATOM 1694 N N . ARG A 1 213 ? -9.315 -8.703 7.962 1.00 91.88 213 ARG A N 1
ATOM 1695 C CA . ARG A 1 213 ? -9.282 -9.767 6.946 1.00 91.88 213 ARG A CA 1
ATOM 1696 C C . ARG A 1 213 ? -9.072 -9.192 5.548 1.00 91.88 213 ARG A C 1
ATOM 1698 O O . ARG A 1 213 ? -8.215 -9.685 4.820 1.00 91.88 213 ARG A O 1
ATOM 1705 N N . ARG A 1 214 ? -9.787 -8.122 5.192 1.00 93.31 214 ARG A N 1
ATOM 1706 C CA . ARG A 1 214 ? -9.657 -7.478 3.879 1.00 93.31 214 ARG A CA 1
ATOM 1707 C C . ARG A 1 214 ? -8.263 -6.902 3.646 1.00 93.31 214 ARG A C 1
ATOM 1709 O O . ARG A 1 214 ? -7.718 -7.084 2.564 1.00 93.31 214 ARG A O 1
ATOM 1716 N N . VAL A 1 215 ? -7.664 -6.269 4.654 1.00 94.75 215 VAL A N 1
ATOM 1717 C CA . VAL A 1 215 ? -6.281 -5.771 4.575 1.00 94.75 215 VAL A CA 1
ATOM 1718 C C . VAL A 1 215 ? -5.292 -6.919 4.367 1.00 94.75 215 VAL A C 1
ATOM 1720 O O . VAL A 1 215 ? -4.425 -6.822 3.502 1.00 94.75 215 VAL A O 1
ATOM 1723 N N . ARG A 1 216 ? -5.433 -8.027 5.109 1.00 93.88 216 ARG A N 1
ATOM 1724 C CA . ARG A 1 216 ? -4.563 -9.206 4.940 1.00 93.88 216 ARG A CA 1
ATOM 1725 C C . ARG A 1 216 ? -4.667 -9.798 3.536 1.00 93.88 216 ARG A C 1
ATOM 1727 O O . ARG A 1 216 ? -3.642 -10.112 2.938 1.00 93.88 216 ARG A O 1
ATOM 1734 N N . GLU A 1 217 ? -5.881 -9.914 3.008 1.00 95.25 217 GLU A N 1
ATOM 1735 C CA . GLU A 1 217 ? -6.108 -10.431 1.658 1.00 95.25 217 GLU A CA 1
ATOM 1736 C C . GLU A 1 217 ? -5.501 -9.514 0.588 1.00 95.25 217 GLU A C 1
ATOM 1738 O O . GLU A 1 217 ? -4.771 -9.976 -0.286 1.00 95.25 217 GLU A O 1
ATOM 1743 N N . LEU A 1 218 ? -5.718 -8.199 0.696 1.00 95.25 218 LEU A N 1
ATOM 1744 C CA . LEU A 1 218 ? -5.123 -7.227 -0.224 1.00 95.25 218 LEU A CA 1
ATOM 1745 C C . LEU A 1 218 ? -3.592 -7.255 -0.182 1.00 95.25 218 LEU A C 1
ATOM 1747 O O . LEU A 1 218 ? -2.962 -7.213 -1.234 1.00 95.25 218 LEU A O 1
ATOM 1751 N N . ASN A 1 219 ? -2.987 -7.381 1.002 1.00 96.25 219 ASN A N 1
ATOM 1752 C CA . ASN A 1 219 ? -1.534 -7.502 1.125 1.00 96.25 219 ASN A CA 1
ATOM 1753 C C . ASN A 1 219 ? -1.012 -8.758 0.421 1.00 96.25 219 ASN A C 1
ATOM 1755 O O . ASN A 1 219 ? -0.059 -8.670 -0.346 1.00 96.25 219 ASN A O 1
ATOM 1759 N N . ARG A 1 220 ? -1.679 -9.905 0.597 1.00 96.12 220 ARG A N 1
ATOM 1760 C CA . ARG A 1 220 ? -1.308 -11.153 -0.086 1.00 96.12 220 ARG A CA 1
ATOM 1761 C C . ARG A 1 220 ? -1.401 -11.026 -1.611 1.00 96.12 220 ARG A C 1
ATOM 1763 O O . ARG A 1 220 ? -0.539 -11.523 -2.343 1.00 96.12 220 ARG A O 1
ATOM 1770 N N . GLN A 1 221 ? -2.432 -10.341 -2.104 1.00 96.69 221 GLN A N 1
ATOM 1771 C CA . GLN A 1 221 ? -2.590 -10.061 -3.532 1.00 96.69 221 GLN A CA 1
ATOM 1772 C C . GLN A 1 221 ? -1.493 -9.123 -4.049 1.00 96.69 221 GLN A C 1
ATOM 1774 O O . GLN A 1 221 ? -0.893 -9.404 -5.087 1.00 96.69 221 GLN A O 1
ATOM 1779 N N . LEU A 1 222 ? -1.186 -8.051 -3.314 1.00 96.25 222 LEU A N 1
ATOM 1780 C CA . LEU A 1 222 ? -0.113 -7.115 -3.652 1.00 96.25 222 LEU A CA 1
ATOM 1781 C C . LEU A 1 222 ? 1.253 -7.803 -3.682 1.00 96.25 222 LEU A C 1
ATOM 1783 O O . LEU A 1 222 ? 2.000 -7.605 -4.634 1.00 96.25 222 LEU A O 1
ATOM 1787 N N . GLU A 1 223 ? 1.570 -8.652 -2.705 1.00 96.00 223 GLU A N 1
ATOM 1788 C CA . GLU A 1 223 ? 2.817 -9.429 -2.682 1.00 96.00 223 GLU A CA 1
ATOM 1789 C C . GLU A 1 223 ? 2.951 -10.319 -3.922 1.00 96.00 223 GLU A C 1
ATOM 1791 O O . GLU A 1 223 ? 4.006 -10.358 -4.561 1.00 96.00 223 GLU A O 1
ATOM 1796 N N . THR A 1 224 ? 1.860 -10.978 -4.315 1.00 96.75 224 THR A N 1
ATOM 1797 C CA . THR A 1 224 ? 1.824 -11.811 -5.524 1.00 96.75 224 THR A CA 1
ATOM 1798 C C . THR A 1 224 ? 2.058 -10.968 -6.782 1.00 96.75 224 THR A C 1
ATOM 1800 O O . THR A 1 224 ? 2.871 -11.335 -7.634 1.00 96.75 224 THR A O 1
ATOM 1803 N N . GLN A 1 225 ? 1.403 -9.807 -6.884 1.00 97.06 225 GLN A N 1
ATOM 1804 C CA . GLN A 1 225 ? 1.586 -8.884 -8.006 1.00 97.06 225 GLN A CA 1
ATOM 1805 C C . GLN A 1 225 ? 3.008 -8.323 -8.068 1.00 97.06 225 GLN A C 1
ATOM 1807 O O . GLN A 1 225 ? 3.598 -8.278 -9.145 1.00 97.06 225 GLN A O 1
ATOM 1812 N N . VAL A 1 226 ? 3.585 -7.928 -6.931 1.00 97.81 226 VAL A N 1
ATOM 1813 C CA . VAL A 1 226 ? 4.964 -7.431 -6.855 1.00 97.81 226 VAL A CA 1
ATOM 1814 C C . VAL A 1 226 ? 5.938 -8.518 -7.292 1.00 97.81 226 VAL A C 1
ATOM 1816 O O . VAL A 1 226 ? 6.816 -8.245 -8.111 1.00 97.81 226 VAL A O 1
ATOM 1819 N N . ALA A 1 227 ? 5.767 -9.758 -6.827 1.00 96.31 227 ALA A N 1
ATOM 1820 C CA . ALA A 1 227 ? 6.610 -10.874 -7.242 1.00 96.31 227 ALA A CA 1
ATOM 1821 C C . ALA A 1 227 ? 6.515 -11.133 -8.755 1.00 96.31 227 ALA A C 1
ATOM 1823 O O . ALA A 1 227 ? 7.544 -11.298 -9.414 1.00 96.31 227 ALA A O 1
ATOM 1824 N N . GLN A 1 228 ? 5.305 -11.112 -9.323 1.00 96.56 228 GLN A N 1
ATOM 1825 C CA . GLN A 1 228 ? 5.098 -11.266 -10.763 1.00 96.56 228 GLN A CA 1
ATOM 1826 C C . GLN A 1 228 ? 5.755 -10.126 -11.556 1.00 96.56 228 GLN A C 1
ATOM 1828 O O . GLN A 1 228 ? 6.568 -10.382 -12.443 1.00 96.56 228 GLN A O 1
ATOM 1833 N N . ARG A 1 229 ? 5.470 -8.867 -11.203 1.00 96.69 229 ARG A N 1
ATOM 1834 C CA . ARG A 1 229 ? 6.030 -7.687 -11.881 1.00 96.69 229 ARG A CA 1
ATOM 1835 C C . ARG A 1 229 ? 7.545 -7.623 -11.788 1.00 96.69 229 ARG A C 1
ATOM 1837 O O . ARG A 1 229 ? 8.200 -7.233 -12.748 1.00 96.69 229 ARG A O 1
ATOM 1844 N N . THR A 1 230 ? 8.114 -8.032 -10.659 1.00 96.75 230 THR A N 1
ATOM 1845 C CA . THR A 1 230 ? 9.570 -8.080 -10.485 1.00 96.75 230 THR A CA 1
ATOM 1846 C C . THR A 1 230 ? 10.206 -9.098 -11.433 1.00 96.75 230 THR A C 1
ATOM 1848 O O . THR A 1 230 ? 11.257 -8.813 -12.005 1.00 96.75 230 THR A O 1
ATOM 1851 N N . ARG A 1 231 ? 9.561 -10.253 -11.664 1.00 96.56 231 ARG A N 1
ATOM 1852 C CA . ARG A 1 231 ? 10.021 -11.245 -12.653 1.00 96.56 231 ARG A CA 1
ATOM 1853 C C . ARG A 1 231 ? 9.923 -10.707 -14.082 1.00 96.56 231 ARG A C 1
ATOM 1855 O O . ARG A 1 231 ? 10.924 -10.737 -14.790 1.00 96.56 231 ARG A O 1
ATOM 1862 N N . GLU A 1 232 ? 8.777 -10.138 -14.462 1.00 96.94 232 GLU A N 1
ATOM 1863 C CA . GLU A 1 232 ? 8.577 -9.517 -15.784 1.00 96.94 232 GLU A CA 1
ATOM 1864 C C . GLU A 1 232 ? 9.629 -8.427 -16.062 1.00 96.94 232 GLU A C 1
ATOM 1866 O O . GLU A 1 232 ? 10.253 -8.391 -17.124 1.00 96.94 232 GLU A O 1
ATOM 1871 N N . LEU A 1 233 ? 9.880 -7.553 -15.082 1.00 96.94 233 LEU A N 1
ATOM 1872 C CA . LEU A 1 233 ? 10.887 -6.497 -15.192 1.00 96.94 233 LEU A CA 1
ATOM 1873 C C . LEU A 1 233 ? 12.310 -7.051 -15.272 1.00 96.94 233 LEU A C 1
ATOM 1875 O O . LEU A 1 233 ? 13.136 -6.490 -15.992 1.00 96.94 233 LEU A O 1
ATOM 1879 N N . ALA A 1 234 ? 12.627 -8.126 -14.549 1.00 96.56 234 ALA A N 1
ATOM 1880 C CA . ALA A 1 234 ? 13.941 -8.758 -14.620 1.00 96.56 234 ALA A CA 1
ATOM 1881 C C . ALA A 1 234 ? 14.202 -9.364 -16.009 1.00 96.56 234 ALA A C 1
ATOM 1883 O O . ALA A 1 234 ? 15.290 -9.185 -16.562 1.00 96.56 234 ALA A O 1
ATOM 1884 N N . GLU A 1 235 ? 13.200 -10.018 -16.600 1.00 97.12 235 GLU A N 1
ATOM 1885 C CA . GLU A 1 235 ? 13.270 -10.563 -17.959 1.00 97.12 235 GLU A CA 1
ATOM 1886 C C . GLU A 1 235 ? 13.404 -9.453 -19.004 1.00 97.12 235 GLU A C 1
ATOM 1888 O O . GLU A 1 235 ? 14.335 -9.473 -19.813 1.00 97.12 235 GLU A O 1
ATOM 1893 N N . SER A 1 236 ? 12.551 -8.426 -18.932 1.00 95.25 236 SER A N 1
ATOM 1894 C CA . SER A 1 236 ? 12.617 -7.284 -19.847 1.00 95.25 236 SER A CA 1
ATOM 1895 C C . SER A 1 236 ? 13.950 -6.538 -19.744 1.00 95.25 236 SER A C 1
ATOM 1897 O O . SER A 1 236 ? 14.509 -6.146 -20.766 1.00 95.25 236 SER A O 1
ATOM 1899 N N . ASN A 1 237 ? 14.498 -6.353 -18.538 1.00 97.50 237 ASN A N 1
ATOM 1900 C CA . ASN A 1 237 ? 15.804 -5.713 -18.357 1.00 97.50 237 ASN A CA 1
ATOM 1901 C C . ASN A 1 237 ? 16.949 -6.554 -18.924 1.00 97.50 237 ASN A C 1
ATOM 1903 O O . ASN A 1 237 ? 17.918 -6.004 -19.448 1.00 97.50 237 ASN A O 1
ATOM 1907 N N . LYS A 1 238 ? 16.864 -7.883 -18.821 1.00 96.94 238 LYS A N 1
ATOM 1908 C CA . LYS A 1 238 ? 17.856 -8.782 -19.415 1.00 96.94 238 LYS A CA 1
ATOM 1909 C C . LYS A 1 238 ? 17.856 -8.663 -20.941 1.00 96.94 238 LYS A C 1
ATOM 1911 O O . LYS A 1 238 ? 18.933 -8.553 -21.524 1.00 96.94 238 LYS A O 1
ATOM 1916 N N . GLU A 1 239 ? 16.679 -8.627 -21.564 1.00 97.19 239 GLU A N 1
ATOM 1917 C CA . GLU A 1 239 ? 16.547 -8.442 -23.015 1.00 97.19 239 GLU A CA 1
ATOM 1918 C C . GLU A 1 239 ? 17.045 -7.061 -23.458 1.00 97.19 239 GLU A C 1
ATOM 1920 O O . GLU A 1 239 ? 17.841 -6.964 -24.390 1.00 97.19 239 GLU A O 1
ATOM 1925 N N . LEU A 1 240 ? 16.673 -5.992 -22.744 1.00 96.81 240 LEU A N 1
ATOM 1926 C CA . LEU A 1 240 ? 17.157 -4.640 -23.042 1.00 96.81 240 LEU A CA 1
ATOM 1927 C C . LEU A 1 240 ? 18.684 -4.547 -22.977 1.00 96.81 240 LEU A C 1
ATOM 1929 O O . LEU A 1 240 ? 19.302 -3.980 -23.873 1.00 96.81 240 LEU A O 1
ATOM 1933 N N . ARG A 1 241 ? 19.311 -5.157 -21.965 1.00 96.56 241 ARG A N 1
ATOM 1934 C CA . ARG A 1 241 ? 20.778 -5.206 -21.863 1.00 96.56 241 ARG A CA 1
ATOM 1935 C C . ARG A 1 241 ? 21.420 -5.968 -23.018 1.00 96.56 241 ARG A C 1
ATOM 1937 O O . ARG A 1 241 ? 22.503 -5.591 -23.451 1.00 96.56 241 ARG A O 1
ATOM 1944 N N . LYS A 1 242 ? 20.779 -7.030 -23.513 1.00 97.25 242 LYS A N 1
ATOM 1945 C CA . LYS A 1 242 ? 21.259 -7.773 -24.683 1.00 97.25 242 LYS A CA 1
ATOM 1946 C C . LYS A 1 242 ? 21.196 -6.903 -25.940 1.00 97.25 242 LYS A C 1
ATOM 1948 O O . LYS A 1 242 ? 22.206 -6.755 -26.617 1.00 97.25 242 LYS A O 1
ATOM 1953 N N . ARG A 1 243 ? 20.049 -6.265 -26.190 1.00 96.00 243 ARG A N 1
ATOM 1954 C CA . ARG A 1 243 ? 19.854 -5.342 -27.319 1.00 96.00 243 ARG A CA 1
ATOM 1955 C C . ARG A 1 243 ? 20.816 -4.167 -27.292 1.00 96.00 243 ARG A C 1
ATOM 1957 O O . ARG A 1 243 ? 21.313 -3.763 -28.334 1.00 96.00 243 ARG A O 1
ATOM 1964 N N . GLN A 1 244 ? 21.090 -3.633 -26.107 1.00 95.38 244 GLN A N 1
ATOM 1965 C CA . GLN A 1 244 ? 22.033 -2.537 -25.962 1.00 95.38 244 GLN A CA 1
ATOM 1966 C C . GLN A 1 244 ? 23.454 -2.952 -26.362 1.00 95.38 244 GLN A C 1
ATOM 1968 O O . GLN A 1 244 ? 24.094 -2.215 -27.100 1.00 95.38 244 GLN A O 1
ATOM 1973 N N . ARG A 1 245 ? 23.906 -4.149 -25.966 1.00 96.44 245 ARG A N 1
ATOM 1974 C CA . ARG A 1 245 ? 25.207 -4.681 -26.406 1.00 96.44 245 ARG A CA 1
ATOM 1975 C C . ARG A 1 245 ? 25.256 -4.913 -27.914 1.00 96.44 245 ARG A C 1
ATOM 1977 O O . ARG A 1 245 ? 26.195 -4.471 -28.552 1.00 96.44 245 ARG A O 1
ATOM 1984 N N . GLU A 1 246 ? 24.217 -5.525 -28.489 1.00 96.69 246 GLU A N 1
ATOM 1985 C CA . GLU A 1 246 ? 24.121 -5.726 -29.947 1.00 96.69 246 GLU A CA 1
ATOM 1986 C C . GLU A 1 246 ? 24.225 -4.395 -30.714 1.00 96.69 246 GLU A C 1
ATOM 1988 O O . GLU A 1 246 ? 24.882 -4.318 -31.750 1.00 96.69 246 GLU A O 1
ATOM 1993 N N . LEU A 1 247 ? 23.592 -3.334 -30.199 1.00 96.56 247 LEU A N 1
ATOM 1994 C CA . LEU A 1 247 ? 23.675 -1.995 -30.783 1.00 96.56 247 LEU A CA 1
ATOM 1995 C C . LEU A 1 247 ? 25.054 -1.354 -30.607 1.00 96.56 247 LEU A C 1
ATOM 1997 O O . LEU A 1 247 ? 25.517 -0.674 -31.520 1.00 96.56 247 LEU A O 1
ATOM 2001 N N . GLU A 1 248 ? 25.691 -1.534 -29.451 1.00 96.25 248 GLU A N 1
ATOM 2002 C CA . GLU A 1 248 ? 27.043 -1.032 -29.188 1.00 96.25 248 GLU A CA 1
ATOM 2003 C C . GLU A 1 248 ? 28.062 -1.684 -30.134 1.00 96.25 248 GLU A C 1
ATOM 2005 O O . GLU A 1 248 ? 28.833 -0.964 -30.771 1.00 96.25 248 GLU A O 1
ATOM 2010 N N . ASP A 1 249 ? 27.989 -3.004 -30.315 1.00 96.44 249 ASP A N 1
ATOM 2011 C CA . ASP A 1 249 ? 28.858 -3.756 -31.226 1.00 96.44 249 ASP A CA 1
ATOM 2012 C C . ASP A 1 249 ? 28.645 -3.326 -32.689 1.00 96.44 249 ASP A C 1
ATOM 2014 O O . ASP A 1 249 ? 29.602 -3.002 -33.395 1.00 96.44 249 ASP A O 1
ATOM 2018 N N . ALA A 1 250 ? 27.388 -3.228 -33.138 1.00 94.31 250 ALA A N 1
ATOM 2019 C CA . ALA A 1 250 ? 27.071 -2.790 -34.499 1.00 94.31 250 ALA A CA 1
ATOM 2020 C C . ALA A 1 250 ? 27.526 -1.346 -34.777 1.00 94.31 250 ALA A C 1
ATOM 2022 O O . ALA A 1 250 ? 27.949 -1.015 -35.884 1.00 94.31 250 ALA A O 1
ATOM 2023 N N . ASN A 1 251 ? 27.440 -0.459 -33.783 1.00 95.75 251 ASN A N 1
ATOM 2024 C CA . ASN A 1 251 ? 27.896 0.920 -33.932 1.00 95.75 251 ASN A CA 1
ATOM 2025 C C . ASN A 1 251 ? 29.429 1.010 -33.989 1.00 95.75 251 ASN A C 1
ATOM 2027 O O . ASN A 1 251 ? 29.957 1.823 -34.746 1.00 95.75 251 ASN A O 1
ATOM 2031 N N . ALA A 1 252 ? 30.142 0.169 -33.233 1.00 95.19 252 ALA A N 1
ATOM 2032 C CA . ALA A 1 252 ? 31.597 0.075 -33.317 1.00 95.19 252 ALA A CA 1
ATOM 2033 C C . ALA A 1 252 ? 32.053 -0.397 -34.711 1.00 95.19 252 ALA A C 1
ATOM 2035 O O . ALA A 1 252 ? 32.928 0.229 -35.306 1.00 95.19 252 ALA A O 1
ATOM 2036 N N . GLU A 1 253 ? 31.399 -1.419 -35.275 1.00 95.69 253 GLU A N 1
ATOM 2037 C CA . GLU A 1 253 ? 31.672 -1.901 -36.639 1.00 95.69 253 GLU A CA 1
ATOM 2038 C C . GLU A 1 253 ? 31.421 -0.810 -37.692 1.00 95.69 253 GLU A C 1
ATOM 2040 O O . GLU A 1 253 ? 32.240 -0.579 -38.582 1.00 95.69 253 GLU A O 1
ATOM 2045 N N . LEU A 1 254 ? 30.311 -0.075 -37.570 1.00 94.25 254 LEU A N 1
ATOM 2046 C CA . LEU A 1 254 ? 30.012 1.041 -38.470 1.00 94.25 254 LEU A CA 1
ATOM 2047 C C . LEU A 1 254 ? 31.067 2.150 -38.399 1.00 94.25 254 LEU A C 1
ATOM 2049 O O . LEU A 1 254 ? 31.399 2.738 -39.430 1.00 94.25 254 LEU A O 1
ATOM 2053 N N . GLN A 1 255 ? 31.594 2.444 -37.209 1.00 89.44 255 GLN A N 1
ATOM 2054 C CA . GLN A 1 255 ? 32.657 3.435 -37.042 1.00 89.44 255 GLN A CA 1
ATOM 2055 C C . GLN A 1 255 ? 33.964 2.980 -37.689 1.00 89.44 255 GLN A C 1
ATOM 2057 O O . GLN A 1 255 ? 34.606 3.781 -38.364 1.00 89.44 255 GLN A O 1
ATOM 2062 N N . GLU A 1 256 ? 34.335 1.708 -37.539 1.00 92.88 256 GLU A N 1
ATOM 2063 C CA . GLU A 1 256 ? 35.514 1.137 -38.197 1.00 92.88 256 GLU A CA 1
ATOM 2064 C C . GLU A 1 256 ? 35.383 1.169 -39.728 1.00 92.88 256 GLU A C 1
ATOM 2066 O O . GLU A 1 256 ? 36.312 1.539 -40.445 1.00 92.88 256 GLU A O 1
ATOM 2071 N N . LEU A 1 257 ? 34.199 0.861 -40.258 1.00 92.38 257 LEU A N 1
ATOM 2072 C CA . LEU A 1 257 ? 33.948 0.975 -41.693 1.00 92.38 257 LEU A CA 1
ATOM 2073 C C . LEU A 1 257 ? 34.054 2.423 -42.191 1.00 92.38 257 LEU A C 1
ATOM 2075 O O . LEU A 1 257 ? 34.563 2.655 -43.291 1.00 92.38 257 LEU A O 1
ATOM 2079 N N . ASP A 1 258 ? 33.597 3.404 -41.411 1.00 86.94 258 ASP A N 1
ATOM 2080 C CA . ASP A 1 258 ? 33.681 4.817 -41.792 1.00 86.94 258 ASP A CA 1
ATOM 2081 C C . ASP A 1 258 ? 35.125 5.350 -41.775 1.00 86.94 258 ASP A C 1
ATOM 2083 O O . ASP A 1 258 ? 35.525 6.101 -42.679 1.00 86.94 258 ASP A O 1
ATOM 2087 N N . THR A 1 259 ? 35.946 4.916 -40.810 1.00 87.75 259 THR A N 1
ATOM 2088 C CA . THR A 1 259 ? 37.376 5.256 -40.781 1.00 87.75 259 THR A CA 1
ATOM 2089 C C . THR A 1 259 ? 38.105 4.637 -41.970 1.00 87.75 259 THR A C 1
ATOM 2091 O O . THR A 1 259 ? 38.758 5.369 -42.719 1.00 87.75 259 THR A O 1
ATOM 2094 N N . LEU A 1 260 ? 37.911 3.339 -42.233 1.00 88.88 260 LEU A N 1
ATOM 2095 C CA . LEU A 1 260 ? 38.503 2.645 -43.383 1.00 88.88 260 LEU A CA 1
ATOM 2096 C C . LEU A 1 260 ? 38.078 3.274 -44.715 1.00 88.88 260 LEU A C 1
ATOM 2098 O O . LEU A 1 260 ? 38.907 3.477 -45.606 1.00 88.88 260 LEU A O 1
ATOM 2102 N N . LYS A 1 261 ? 36.799 3.650 -44.853 1.00 86.88 261 LYS A N 1
ATOM 2103 C CA . LYS A 1 261 ? 36.288 4.371 -46.029 1.00 86.88 261 LYS A CA 1
ATOM 2104 C C . LYS A 1 261 ? 37.035 5.692 -46.229 1.00 86.88 261 LYS A C 1
ATOM 2106 O O . LYS A 1 261 ? 37.438 6.008 -47.351 1.00 86.88 261 LYS A O 1
ATOM 2111 N N . SER A 1 262 ? 37.213 6.471 -45.165 1.00 84.31 262 SER A N 1
ATOM 2112 C CA . SER A 1 262 ? 37.880 7.776 -45.226 1.00 84.31 262 SER A CA 1
ATOM 2113 C C . SER A 1 262 ? 39.368 7.650 -45.566 1.00 84.31 262 SER A C 1
ATOM 2115 O O . SER A 1 262 ? 39.878 8.398 -46.408 1.00 84.31 262 SER A O 1
ATOM 2117 N N . GLU A 1 263 ? 40.056 6.675 -44.971 1.00 85.19 263 GLU A N 1
ATOM 2118 C CA . GLU A 1 263 ? 41.458 6.364 -45.263 1.00 85.19 263 GLU A CA 1
ATOM 2119 C C . GLU A 1 263 ? 41.650 5.913 -46.711 1.00 85.19 263 GLU A C 1
ATOM 2121 O O . GLU A 1 263 ? 42.496 6.466 -47.420 1.00 85.19 263 GLU A O 1
ATOM 2126 N N . PHE A 1 264 ? 40.814 4.988 -47.187 1.00 87.75 264 PHE A N 1
ATOM 2127 C CA . PHE A 1 264 ? 40.843 4.509 -48.566 1.00 87.75 264 PHE A CA 1
ATOM 2128 C C . PHE A 1 264 ? 40.675 5.656 -49.570 1.00 87.75 264 PHE A C 1
ATOM 2130 O O . PHE A 1 264 ? 41.467 5.797 -50.505 1.00 87.75 264 PHE A O 1
ATOM 2137 N N . VAL A 1 265 ? 39.678 6.525 -49.360 1.00 86.75 265 VAL A N 1
ATOM 2138 C CA . VAL A 1 265 ? 39.433 7.677 -50.241 1.00 86.75 265 VAL A CA 1
ATOM 2139 C C . VAL A 1 265 ? 40.622 8.644 -50.242 1.00 86.75 265 VAL A C 1
ATOM 2141 O O . VAL A 1 265 ? 40.988 9.168 -51.303 1.00 86.75 265 VAL A O 1
ATOM 2144 N N . SER A 1 266 ? 41.241 8.872 -49.081 1.00 85.00 266 SER A N 1
ATOM 2145 C CA . SER A 1 266 ? 42.432 9.716 -48.951 1.00 85.00 266 SER A CA 1
ATOM 2146 C C . SER A 1 266 ? 43.625 9.143 -49.725 1.00 85.00 266 SER A C 1
ATOM 2148 O O . SER A 1 266 ? 44.217 9.851 -50.547 1.00 85.00 266 SER A O 1
ATOM 2150 N N . LEU A 1 267 ? 43.920 7.854 -49.522 1.00 85.31 267 LEU A N 1
ATOM 2151 C CA . LEU A 1 267 ? 45.024 7.133 -50.157 1.00 85.31 267 LEU A CA 1
ATOM 2152 C C . LEU A 1 267 ? 44.886 7.119 -51.682 1.00 85.31 267 LEU A C 1
ATOM 2154 O O . LEU A 1 267 ? 45.765 7.617 -52.385 1.00 85.31 267 LEU A O 1
ATOM 2158 N N . VAL A 1 268 ? 43.753 6.632 -52.202 1.00 87.44 268 VAL A N 1
ATOM 2159 C CA . VAL A 1 268 ? 43.509 6.526 -53.653 1.00 87.44 268 VAL A CA 1
ATOM 2160 C C . VAL A 1 268 ? 43.660 7.885 -54.331 1.00 87.44 268 VAL A C 1
ATOM 2162 O O . VAL A 1 268 ? 44.251 8.005 -55.402 1.00 87.44 268 VAL A O 1
ATOM 2165 N N . SER A 1 269 ? 43.169 8.947 -53.700 1.00 86.44 269 SER A N 1
ATOM 2166 C CA . SER A 1 269 ? 43.244 10.282 -54.287 1.00 86.44 269 SER A CA 1
ATOM 2167 C C . SER A 1 269 ? 44.653 10.884 -54.273 1.00 86.44 269 SER A C 1
ATOM 2169 O O . SER A 1 269 ? 44.942 11.751 -55.104 1.00 86.44 269 SER A O 1
ATOM 2171 N N . HIS A 1 270 ? 45.512 10.482 -53.331 1.00 85.06 270 HIS A N 1
ATOM 2172 C CA . HIS A 1 270 ? 46.927 10.851 -53.325 1.00 85.06 270 HIS A CA 1
ATOM 2173 C C . HIS A 1 270 ? 47.675 10.117 -54.443 1.00 85.06 270 HIS A C 1
ATOM 2175 O O . HIS A 1 270 ? 48.291 10.768 -55.291 1.00 85.06 270 HIS A O 1
ATOM 2181 N N . GLU A 1 271 ? 47.512 8.795 -54.508 1.00 85.56 271 GLU A N 1
ATOM 2182 C CA . GLU A 1 271 ? 48.165 7.929 -55.495 1.00 85.56 271 GLU A CA 1
ATOM 2183 C C . GLU A 1 271 ? 47.755 8.255 -56.932 1.00 85.56 271 GLU A C 1
ATOM 2185 O O . GLU A 1 271 ? 48.574 8.181 -57.839 1.00 85.56 271 GLU A O 1
ATOM 2190 N N . LEU A 1 272 ? 46.519 8.708 -57.162 1.00 88.19 272 LEU A N 1
ATOM 2191 C CA . LEU A 1 272 ? 46.082 9.160 -58.486 1.00 88.19 272 LEU A CA 1
ATOM 2192 C C . LEU A 1 272 ? 46.596 10.559 -58.850 1.00 88.19 272 LEU A C 1
ATOM 2194 O O . LEU A 1 272 ? 46.686 10.893 -60.030 1.00 88.19 272 LEU A O 1
ATOM 2198 N N . ARG A 1 273 ? 46.935 11.413 -57.877 1.00 81.31 273 ARG A N 1
ATOM 2199 C CA . ARG A 1 273 ? 47.358 12.793 -58.168 1.00 81.31 273 ARG A CA 1
ATOM 2200 C C . ARG A 1 273 ? 48.743 12.839 -58.798 1.00 81.31 273 ARG A C 1
ATOM 2202 O O . ARG A 1 273 ? 48.938 13.617 -59.731 1.00 81.31 273 ARG A O 1
ATOM 2209 N N . ALA A 1 274 ? 49.679 12.040 -58.294 1.00 83.06 274 ALA A N 1
ATOM 2210 C CA . ALA A 1 274 ? 51.052 11.996 -58.789 1.00 83.06 274 ALA A CA 1
ATOM 2211 C C . ALA A 1 274 ? 51.139 11.650 -60.294 1.00 83.06 274 ALA A C 1
ATOM 2213 O O . ALA A 1 274 ? 51.654 12.481 -61.046 1.00 83.06 274 ALA A O 1
ATOM 2214 N N . PRO A 1 275 ? 50.572 10.529 -60.792 1.00 86.19 275 PRO A N 1
ATOM 2215 C CA . PRO A 1 275 ? 50.633 10.193 -62.212 1.00 86.19 275 PRO A CA 1
ATOM 2216 C C . PRO A 1 275 ? 49.879 11.211 -63.070 1.00 86.19 275 PRO A C 1
ATOM 2218 O O . PRO A 1 275 ? 50.375 11.587 -64.126 1.00 86.19 275 PRO A O 1
ATOM 2221 N N . LEU A 1 276 ? 48.737 11.738 -62.608 1.00 87.88 276 LEU A N 1
ATOM 2222 C CA . LEU A 1 276 ? 48.018 12.787 -63.341 1.00 87.88 276 LEU A CA 1
ATOM 2223 C C . LEU A 1 276 ? 48.833 14.077 -63.462 1.00 87.88 276 LEU A C 1
ATOM 2225 O O . LEU A 1 276 ? 48.793 14.719 -64.506 1.00 87.88 276 LEU A O 1
ATOM 2229 N N . THR A 1 277 ? 49.579 14.447 -62.420 1.00 82.88 277 THR A N 1
ATOM 2230 C CA . THR A 1 277 ? 50.456 15.627 -62.439 1.00 82.88 277 THR A CA 1
ATOM 2231 C C . THR A 1 277 ? 51.618 15.417 -63.401 1.00 82.88 277 THR A C 1
ATOM 2233 O O . THR A 1 277 ? 51.911 16.306 -64.193 1.00 82.88 277 THR A O 1
ATOM 2236 N N . ASN A 1 278 ? 52.224 14.228 -63.391 1.00 85.69 278 ASN A N 1
ATOM 2237 C CA . ASN A 1 278 ? 53.328 13.895 -64.286 1.00 85.69 278 ASN A CA 1
ATOM 2238 C C . ASN A 1 278 ? 52.886 13.920 -65.754 1.00 85.69 278 ASN A C 1
ATOM 2240 O O . ASN A 1 278 ? 53.522 14.582 -66.565 1.00 85.69 278 ASN A O 1
ATOM 2244 N N . VAL A 1 279 ? 51.765 13.265 -66.088 1.00 87.88 279 VAL A N 1
ATOM 2245 C CA . VAL A 1 279 ? 51.253 13.248 -67.468 1.00 87.88 279 VAL A CA 1
ATOM 2246 C C . VAL A 1 279 ? 50.833 14.652 -67.911 1.00 87.88 279 VAL A C 1
ATOM 2248 O O . VAL A 1 279 ? 51.157 15.049 -69.026 1.00 87.88 279 VAL A O 1
ATOM 2251 N N . SER A 1 280 ? 50.176 15.429 -67.042 1.00 84.88 280 SER A N 1
ATOM 2252 C CA . SER A 1 280 ? 49.827 16.829 -67.332 1.00 84.88 280 SER A CA 1
ATOM 2253 C C . SER A 1 280 ? 51.076 17.666 -67.614 1.00 84.88 280 SER A C 1
ATOM 2255 O O . SER A 1 280 ? 51.121 18.361 -68.620 1.00 84.88 280 SER A O 1
ATOM 2257 N N . GLY A 1 281 ? 52.117 17.552 -66.783 1.00 85.00 281 GLY A N 1
ATOM 2258 C CA . GLY A 1 281 ? 53.372 18.284 -66.970 1.00 85.00 281 GLY A CA 1
ATOM 2259 C C . GLY A 1 281 ? 54.102 17.892 -68.256 1.00 85.00 281 GLY A C 1
ATOM 2260 O O . GLY A 1 281 ? 54.575 18.762 -68.982 1.00 85.00 281 GLY A O 1
ATOM 2261 N N . SER A 1 282 ? 54.149 16.599 -68.593 1.00 84.88 282 SER A N 1
ATOM 2262 C CA . SER A 1 282 ? 54.720 16.139 -69.866 1.00 84.88 282 SER A CA 1
ATOM 2263 C C . SER A 1 282 ? 53.950 16.680 -71.073 1.00 84.88 282 SER A C 1
ATOM 2265 O O . SER A 1 282 ? 54.568 17.106 -72.044 1.00 84.88 282 SER A O 1
ATOM 2267 N N . LEU A 1 283 ? 52.615 16.700 -71.017 1.00 86.12 283 LEU A N 1
ATOM 2268 C CA . LEU A 1 283 ? 51.794 17.268 -72.088 1.00 86.12 283 LEU A CA 1
ATOM 2269 C C . LEU A 1 283 ? 51.950 18.787 -72.194 1.00 86.12 283 LEU A C 1
ATOM 2271 O O . LEU A 1 283 ? 52.011 19.301 -73.306 1.00 86.12 283 LEU A O 1
ATOM 2275 N N . GLU A 1 284 ? 52.050 19.501 -71.072 1.00 83.75 284 GLU A N 1
ATOM 2276 C CA . GLU A 1 284 ? 52.304 20.946 -71.048 1.00 83.75 284 GLU A CA 1
ATOM 2277 C C . G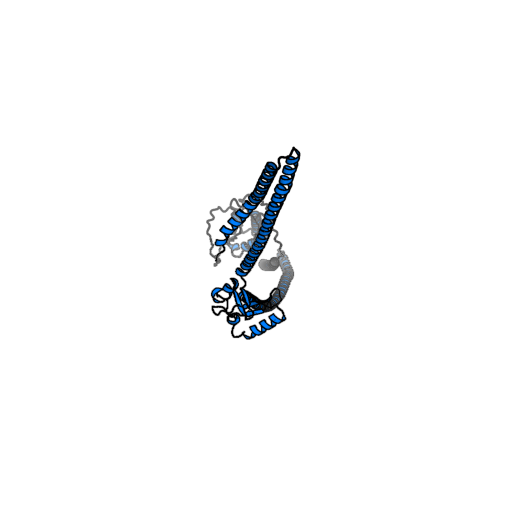LU A 1 284 ? 53.665 21.294 -71.661 1.00 83.75 284 GLU A C 1
ATOM 2279 O O . GLU A 1 284 ? 53.745 22.226 -72.458 1.00 83.75 284 GLU A O 1
ATOM 2284 N N . LEU A 1 285 ? 54.716 20.521 -71.362 1.00 85.44 285 LEU A N 1
ATOM 2285 C CA . LEU A 1 285 ? 56.039 20.695 -71.973 1.00 85.44 285 LEU A CA 1
ATOM 2286 C C . LEU A 1 285 ? 56.020 20.427 -73.481 1.00 85.44 285 LEU A C 1
ATOM 2288 O O . LEU A 1 285 ? 56.602 21.199 -74.237 1.00 85.44 285 LEU A O 1
ATOM 2292 N N . LEU A 1 286 ? 55.325 19.373 -73.927 1.00 84.81 286 LEU A N 1
ATOM 2293 C CA . LEU A 1 286 ? 55.159 19.095 -75.356 1.00 84.81 286 LEU A CA 1
ATOM 2294 C C . LEU A 1 286 ? 54.385 20.218 -76.056 1.00 84.81 286 LEU A C 1
ATOM 2296 O O . LEU A 1 286 ? 54.774 20.644 -77.134 1.00 84.81 286 LEU A O 1
ATOM 2300 N N . LEU A 1 287 ? 53.316 20.731 -75.441 1.00 82.62 287 LEU A N 1
ATOM 2301 C CA . LEU A 1 287 ? 52.530 21.844 -75.983 1.00 82.62 287 LEU A CA 1
ATOM 2302 C C . LEU A 1 287 ? 53.298 23.176 -76.011 1.00 82.62 287 LEU A C 1
ATOM 2304 O O . LEU A 1 287 ? 52.971 24.032 -76.835 1.00 82.62 287 LEU A O 1
ATOM 2308 N N . ALA A 1 288 ? 54.289 23.355 -75.133 1.00 82.69 288 ALA A N 1
ATOM 2309 C CA . ALA A 1 288 ? 55.137 24.544 -75.085 1.00 82.69 288 ALA A CA 1
ATOM 2310 C C . ALA A 1 288 ? 56.178 24.598 -76.217 1.00 82.69 288 ALA A C 1
ATOM 2312 O O . ALA A 1 288 ? 56.687 25.680 -76.507 1.00 82.69 288 ALA A O 1
ATOM 2313 N N . ASP A 1 289 ? 56.474 23.471 -76.874 1.00 80.12 289 ASP A N 1
ATOM 2314 C CA . ASP A 1 289 ? 57.358 23.430 -78.039 1.00 80.12 289 ASP A CA 1
ATOM 2315 C C . ASP A 1 289 ? 56.615 23.939 -79.289 1.00 80.12 289 ASP A C 1
ATOM 2317 O O . ASP A 1 289 ? 55.882 23.223 -79.984 1.00 80.12 289 ASP A O 1
ATOM 2321 N N . THR A 1 290 ? 56.719 25.249 -79.523 1.00 62.41 290 THR A N 1
ATOM 2322 C CA . THR A 1 290 ? 55.897 25.969 -80.502 1.00 62.41 290 THR A CA 1
ATOM 2323 C C . THR A 1 290 ? 56.240 25.673 -81.960 1.00 62.41 290 THR A C 1
ATOM 2325 O O . THR A 1 290 ? 55.354 25.851 -82.804 1.00 62.41 290 THR A O 1
ATOM 2328 N N . ASP A 1 291 ? 57.446 25.173 -82.243 1.00 68.31 291 ASP A N 1
ATOM 2329 C CA . ASP A 1 291 ? 57.993 25.078 -83.605 1.00 68.31 291 ASP A CA 1
ATOM 2330 C C . ASP A 1 291 ? 58.008 23.646 -84.175 1.00 68.31 291 ASP A C 1
ATOM 2332 O O . ASP A 1 291 ? 58.103 23.474 -85.390 1.00 68.31 291 ASP A O 1
ATOM 2336 N N . SER A 1 292 ? 57.872 22.609 -83.337 1.00 75.69 292 SER A N 1
ATOM 2337 C CA . SER A 1 292 ? 58.012 21.200 -83.755 1.00 75.69 292 SER A CA 1
ATOM 2338 C C . SER A 1 292 ? 56.691 20.461 -84.018 1.00 75.69 292 SER A C 1
ATOM 2340 O O . SER A 1 292 ? 56.684 19.399 -84.645 1.00 75.69 292 SER A O 1
ATOM 2342 N N . LEU A 1 293 ? 55.557 21.005 -83.564 1.00 81.94 293 LEU A N 1
ATOM 2343 C CA . LEU A 1 293 ? 54.259 20.326 -83.618 1.00 81.94 293 LEU A CA 1
ATOM 2344 C C . LEU A 1 293 ? 53.408 20.748 -84.820 1.00 81.94 293 LEU A C 1
ATOM 2346 O O . LEU A 1 293 ? 53.125 21.929 -85.028 1.00 81.94 293 LEU A O 1
ATOM 2350 N N . THR A 1 294 ? 52.875 19.765 -85.550 1.00 85.56 294 THR A N 1
ATOM 2351 C CA . THR A 1 294 ? 51.822 20.018 -86.548 1.00 85.56 294 THR A CA 1
ATOM 2352 C C . THR A 1 294 ? 50.522 20.483 -85.879 1.00 85.56 294 THR A C 1
ATOM 2354 O O . THR A 1 294 ? 50.236 20.141 -84.728 1.00 85.56 294 THR A O 1
ATOM 2357 N N . ALA A 1 295 ? 49.680 21.218 -86.616 1.00 81.81 295 ALA A N 1
ATOM 2358 C CA . ALA A 1 295 ? 48.390 21.705 -86.113 1.00 81.81 295 ALA A CA 1
ATOM 2359 C C . ALA A 1 295 ? 47.502 20.575 -85.553 1.00 81.81 295 ALA A C 1
ATOM 2361 O O . ALA A 1 295 ? 46.883 20.738 -84.503 1.00 81.81 295 ALA A O 1
ATOM 2362 N N . HIS A 1 296 ? 47.504 19.407 -86.205 1.00 81.00 296 HIS A N 1
ATOM 2363 C CA . HIS A 1 296 ? 46.741 18.239 -85.763 1.00 81.00 296 HIS A CA 1
ATOM 2364 C C . HIS A 1 296 ? 47.309 17.602 -84.481 1.00 81.00 296 HIS A C 1
ATOM 2366 O O . HIS A 1 296 ? 46.552 17.262 -83.574 1.00 81.00 296 HIS A O 1
ATOM 2372 N N . GLN A 1 297 ? 48.638 17.490 -84.352 1.00 84.00 297 GLN A N 1
ATOM 2373 C CA . GLN A 1 297 ? 49.273 17.002 -83.117 1.00 84.00 297 GLN A CA 1
ATOM 2374 C C . GLN A 1 297 ? 49.000 17.941 -81.936 1.00 84.00 297 GLN A C 1
ATOM 2376 O O . GLN A 1 297 ? 48.685 17.475 -80.842 1.00 84.00 297 GLN A O 1
ATOM 2381 N N . ARG A 1 298 ? 49.058 19.259 -82.162 1.00 84.75 298 ARG A N 1
ATOM 2382 C CA . ARG A 1 298 ? 48.729 20.263 -81.143 1.00 84.75 298 ARG A CA 1
ATOM 2383 C C . ARG A 1 298 ? 47.274 20.148 -80.690 1.00 84.75 298 ARG A C 1
ATOM 2385 O O . ARG A 1 298 ? 47.011 20.208 -79.493 1.00 84.75 298 ARG A O 1
ATOM 2392 N N . GLU A 1 299 ? 46.336 19.942 -81.611 1.00 81.31 299 GLU A N 1
ATOM 2393 C CA . GLU A 1 299 ? 44.920 19.736 -81.283 1.00 81.31 299 GLU A CA 1
ATOM 2394 C C . GLU A 1 299 ? 44.702 18.471 -80.432 1.00 81.31 299 GLU A C 1
ATOM 2396 O O . GLU A 1 299 ? 44.043 18.537 -79.392 1.00 81.31 299 GLU A O 1
ATOM 2401 N N . LEU A 1 300 ? 45.313 17.341 -80.806 1.00 82.31 300 LEU A N 1
ATOM 2402 C CA . LEU A 1 300 ? 45.215 16.082 -80.056 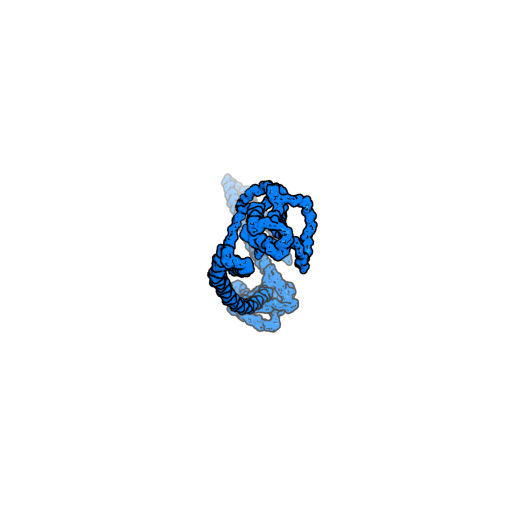1.00 82.31 300 LEU A CA 1
ATOM 2403 C C . LEU A 1 300 ? 45.833 16.174 -78.652 1.00 82.31 300 LEU A C 1
ATOM 2405 O O . LEU A 1 300 ? 45.225 15.714 -77.683 1.00 82.31 300 LEU A O 1
ATOM 2409 N N . LEU A 1 301 ? 47.013 16.790 -78.522 1.00 85.75 301 LEU A N 1
ATOM 2410 C CA . LEU A 1 301 ? 47.670 17.002 -77.227 1.00 85.75 301 LEU A CA 1
ATOM 2411 C C . LEU A 1 301 ? 46.857 17.944 -76.331 1.00 85.75 301 LEU A C 1
ATOM 2413 O O . LEU A 1 301 ? 46.730 17.696 -75.132 1.00 85.75 301 LEU A O 1
ATOM 2417 N N . THR A 1 302 ? 46.248 18.980 -76.915 1.00 82.88 302 THR A N 1
ATOM 2418 C CA . THR A 1 302 ? 45.367 19.911 -76.194 1.00 82.88 302 THR A CA 1
ATOM 2419 C C . THR A 1 302 ? 44.116 19.189 -75.693 1.00 82.88 302 THR A C 1
ATOM 2421 O O . THR A 1 302 ? 43.755 19.320 -74.524 1.00 82.88 302 THR A O 1
ATOM 2424 N N . LEU A 1 303 ? 43.497 18.347 -76.530 1.00 80.31 303 LEU A N 1
ATOM 2425 C CA . LEU A 1 303 ? 42.355 17.521 -76.134 1.00 80.31 303 LEU A CA 1
ATOM 2426 C C . LEU A 1 303 ? 42.716 16.556 -74.991 1.00 80.31 303 LEU A C 1
ATOM 2428 O O . LEU A 1 303 ? 41.951 16.427 -74.033 1.00 80.31 303 LEU A O 1
ATOM 2432 N N . ALA A 1 304 ? 43.874 15.894 -75.068 1.00 83.25 304 ALA A N 1
ATOM 2433 C CA . ALA A 1 304 ? 44.353 14.990 -74.023 1.00 83.25 304 ALA A CA 1
ATOM 2434 C C . ALA A 1 304 ? 44.609 15.729 -72.697 1.00 83.25 304 ALA A C 1
ATOM 2436 O O . ALA A 1 304 ? 44.175 15.265 -71.637 1.00 83.25 304 ALA A O 1
ATOM 2437 N N . ASN A 1 305 ? 45.244 16.903 -72.758 1.00 83.62 305 ASN A N 1
ATOM 2438 C CA . ASN A 1 305 ? 45.505 17.735 -71.587 1.00 83.62 305 ASN A CA 1
ATOM 2439 C C . ASN A 1 305 ? 44.200 18.218 -70.928 1.00 83.62 305 ASN A C 1
ATOM 2441 O O . ASN A 1 305 ? 44.043 18.127 -69.710 1.00 83.62 305 ASN A O 1
ATOM 2445 N N . ASP A 1 306 ? 43.206 18.625 -71.724 1.00 78.94 306 ASP A N 1
ATOM 2446 C CA . ASP A 1 306 ? 41.883 19.018 -71.225 1.00 78.94 306 ASP A CA 1
ATOM 2447 C C . ASP A 1 306 ? 41.156 17.864 -70.509 1.00 78.94 306 ASP A C 1
ATOM 2449 O O . ASP A 1 306 ? 40.528 18.068 -69.457 1.00 78.94 306 ASP A O 1
ATOM 2453 N N . GLN A 1 307 ? 41.256 16.632 -71.031 1.00 80.56 307 GLN A N 1
ATOM 2454 C CA . GLN A 1 307 ? 40.682 15.453 -70.370 1.00 80.56 307 GLN A CA 1
ATOM 2455 C C . GLN A 1 307 ? 41.393 15.128 -69.050 1.00 80.56 307 GLN A C 1
ATOM 2457 O O . GLN A 1 307 ? 40.724 14.846 -68.049 1.00 80.56 307 GLN A O 1
ATOM 2462 N N . LEU A 1 308 ? 42.721 15.236 -68.996 1.00 87.12 308 LEU A N 1
ATOM 2463 C CA . LEU A 1 308 ? 43.491 15.042 -67.762 1.00 87.12 308 LEU A CA 1
ATOM 2464 C C . LEU A 1 308 ? 43.188 16.120 -66.718 1.00 87.12 308 LEU A C 1
ATOM 2466 O O . LEU A 1 308 ? 42.947 15.800 -65.550 1.00 87.12 308 LEU A O 1
ATOM 2470 N N . ALA A 1 309 ? 43.078 17.384 -67.129 1.00 80.56 309 ALA A N 1
ATOM 2471 C CA . ALA A 1 309 ? 42.685 18.485 -66.254 1.00 80.56 309 ALA A CA 1
ATOM 2472 C C . ALA A 1 309 ? 41.266 18.296 -65.686 1.00 80.56 309 ALA A C 1
ATOM 2474 O O . ALA A 1 309 ? 40.972 18.674 -64.541 1.00 80.56 309 ALA A O 1
ATOM 2475 N N . ARG A 1 310 ? 40.354 17.695 -66.461 1.00 80.31 310 ARG A N 1
ATOM 2476 C CA . ARG A 1 310 ? 39.019 17.306 -65.986 1.00 80.31 310 ARG A CA 1
ATOM 2477 C C . ARG A 1 310 ? 39.089 16.161 -64.975 1.00 80.31 310 ARG A C 1
ATOM 2479 O O . ARG A 1 310 ? 38.479 16.277 -63.911 1.00 80.31 310 ARG A O 1
ATOM 2486 N N . LEU A 1 311 ? 39.857 15.110 -65.252 1.00 85.69 311 LEU A N 1
ATOM 2487 C CA . LEU A 1 311 ? 40.027 13.973 -64.346 1.00 85.69 311 LEU A CA 1
ATOM 2488 C C . LEU A 1 311 ? 40.654 14.400 -63.009 1.00 85.69 311 LEU A C 1
ATOM 2490 O O . LEU A 1 311 ? 40.118 14.094 -61.944 1.00 85.69 311 LEU A O 1
ATOM 2494 N N . ALA A 1 312 ? 41.701 15.227 -63.042 1.00 82.00 312 ALA A N 1
ATOM 2495 C CA . ALA A 1 312 ? 42.330 15.777 -61.842 1.00 82.00 312 ALA A CA 1
ATOM 2496 C C . ALA A 1 312 ? 41.361 16.635 -61.004 1.00 82.00 312 ALA A C 1
ATOM 2498 O O . ALA A 1 312 ? 41.416 16.638 -59.771 1.00 82.00 312 ALA A O 1
ATOM 2499 N N . ARG A 1 313 ? 40.443 17.378 -61.644 1.00 81.38 313 ARG A N 1
ATOM 2500 C CA . ARG A 1 313 ? 39.368 18.099 -60.935 1.00 81.38 313 ARG A CA 1
ATOM 2501 C C . ARG A 1 313 ? 38.378 17.149 -60.261 1.00 81.38 313 ARG A C 1
ATOM 2503 O O . ARG A 1 313 ? 37.984 17.437 -59.134 1.00 81.38 313 ARG A O 1
ATOM 2510 N N . LEU A 1 314 ? 38.010 16.039 -60.901 1.00 81.75 314 LEU A N 1
ATOM 2511 C CA . LEU A 1 314 ? 37.105 15.042 -60.319 1.00 81.75 314 LEU A CA 1
ATOM 2512 C C . LEU A 1 314 ? 37.726 14.351 -59.100 1.00 81.75 314 LEU A C 1
ATOM 2514 O O . LEU A 1 314 ? 37.093 14.321 -58.049 1.00 81.75 314 LEU A O 1
ATOM 2518 N N . VAL A 1 315 ? 38.984 13.909 -59.193 1.00 84.75 315 VAL A N 1
ATOM 2519 C CA . VAL A 1 315 ? 39.708 13.282 -58.068 1.00 84.75 315 VAL A CA 1
ATOM 2520 C C . VAL A 1 315 ? 39.805 14.236 -56.872 1.00 84.75 315 VAL A C 1
ATOM 2522 O O . VAL A 1 315 ? 39.490 13.871 -55.741 1.00 84.75 315 VAL A O 1
ATOM 2525 N N . ARG A 1 316 ? 40.148 15.510 -57.108 1.00 79.94 316 ARG A N 1
ATOM 2526 C CA . ARG A 1 316 ? 40.123 16.539 -56.050 1.00 79.94 316 ARG A CA 1
ATOM 2527 C C . ARG A 1 316 ? 38.717 16.773 -55.489 1.00 79.94 316 ARG A C 1
ATOM 2529 O O . ARG A 1 316 ? 38.574 17.053 -54.302 1.00 79.94 316 ARG A O 1
ATOM 2536 N N . GLY A 1 317 ? 37.689 16.678 -56.328 1.00 79.88 317 GLY A N 1
ATOM 2537 C CA . GLY A 1 317 ? 36.290 16.792 -55.925 1.00 79.88 317 GLY A CA 1
ATOM 2538 C C . GLY A 1 317 ? 35.869 15.702 -54.940 1.00 79.88 317 GLY A C 1
ATOM 2539 O O . GLY A 1 317 ? 35.243 16.023 -53.934 1.00 79.88 317 GLY A O 1
ATOM 2540 N N . ILE A 1 318 ? 36.273 14.452 -55.184 1.00 82.50 318 ILE A N 1
ATOM 2541 C CA . ILE A 1 318 ? 35.977 13.303 -54.313 1.00 82.50 318 ILE A CA 1
ATOM 2542 C C . ILE A 1 318 ? 36.557 13.517 -52.906 1.00 82.50 318 ILE A C 1
ATOM 2544 O O . ILE A 1 318 ? 35.835 13.383 -51.919 1.00 82.50 318 ILE A O 1
ATOM 2548 N N . LEU A 1 319 ? 37.814 13.965 -52.804 1.00 78.38 319 LEU A N 1
ATOM 2549 C CA . LEU A 1 319 ? 38.431 14.311 -51.515 1.00 78.38 319 LEU A CA 1
ATOM 2550 C C . LEU A 1 319 ? 37.686 15.414 -50.767 1.00 78.38 319 LEU A C 1
ATOM 2552 O O . LEU A 1 319 ? 37.536 15.354 -49.549 1.00 78.38 319 LEU A O 1
ATOM 2556 N N . ASN A 1 320 ? 37.246 16.447 -51.486 1.00 76.44 320 ASN A N 1
ATOM 2557 C CA . ASN A 1 320 ? 36.524 17.549 -50.865 1.00 76.44 320 ASN A CA 1
ATOM 2558 C C . ASN A 1 320 ? 35.182 17.077 -50.300 1.00 76.44 320 ASN A C 1
ATOM 2560 O O . ASN A 1 320 ? 34.811 17.515 -49.219 1.00 76.44 320 ASN A O 1
ATOM 2564 N N . VAL A 1 321 ? 34.474 16.180 -50.995 1.00 78.94 321 VAL A N 1
ATOM 2565 C CA . VAL A 1 321 ? 33.219 15.600 -50.492 1.00 78.94 321 VAL A CA 1
ATOM 2566 C C . VAL A 1 321 ? 33.476 14.765 -49.238 1.00 78.94 321 VAL A C 1
ATOM 2568 O O . VAL A 1 321 ? 32.828 15.006 -48.225 1.00 78.94 321 VAL A O 1
ATOM 2571 N N . SER A 1 322 ? 34.474 13.88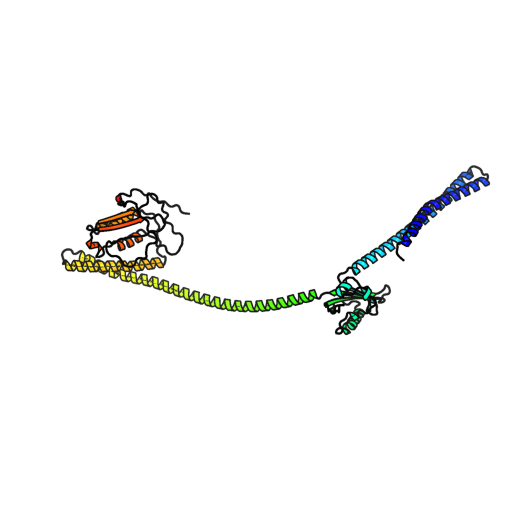0 -49.255 1.00 75.62 322 SER A N 1
ATOM 2572 C CA . SER A 1 322 ? 34.823 13.053 -48.089 1.00 75.62 322 SER A CA 1
ATOM 2573 C C . SER A 1 322 ? 35.230 13.892 -46.864 1.00 75.62 322 SER A C 1
ATOM 2575 O O . SER A 1 322 ? 34.734 13.659 -45.766 1.00 75.62 322 SER A O 1
ATOM 2577 N N . ARG A 1 323 ? 36.025 14.959 -47.039 1.00 73.75 323 ARG A N 1
ATOM 2578 C CA . ARG A 1 323 ? 36.378 15.895 -45.948 1.00 73.75 323 ARG A CA 1
ATOM 2579 C C . ARG A 1 323 ? 35.203 16.723 -45.423 1.00 73.75 323 ARG A C 1
ATOM 2581 O O . ARG A 1 323 ? 35.283 17.264 -44.319 1.00 73.75 323 ARG A O 1
ATOM 2588 N N . ILE A 1 324 ? 34.154 16.902 -46.225 1.00 78.12 324 ILE A N 1
ATOM 2589 C CA . ILE A 1 324 ? 32.920 17.576 -45.803 1.00 78.12 324 ILE A CA 1
ATOM 2590 C C . ILE A 1 324 ? 32.044 16.604 -45.008 1.00 78.12 324 ILE A C 1
ATOM 2592 O O . ILE A 1 324 ? 31.544 16.999 -43.959 1.00 78.12 324 ILE A O 1
ATOM 2596 N N . GLU A 1 325 ? 31.895 15.355 -45.467 1.00 70.44 325 GLU A N 1
ATOM 2597 C CA . GLU A 1 325 ? 31.176 14.293 -44.740 1.00 70.44 325 GLU A CA 1
ATOM 2598 C C . GLU A 1 325 ? 31.798 14.039 -43.360 1.00 70.44 325 GLU A C 1
ATOM 2600 O O . GLU A 1 325 ? 31.079 14.011 -42.367 1.00 70.44 325 GLU A O 1
ATOM 2605 N N . ALA A 1 326 ? 33.131 13.988 -43.276 1.00 69.62 326 ALA A N 1
ATOM 2606 C CA . ALA A 1 326 ? 33.868 13.787 -42.026 1.00 69.62 326 ALA A CA 1
ATOM 2607 C C . ALA A 1 326 ? 33.910 15.023 -41.096 1.00 69.62 326 ALA A C 1
ATOM 2609 O O . ALA A 1 326 ? 34.603 15.017 -40.080 1.00 69.62 326 ALA A O 1
ATOM 2610 N N . GLY A 1 327 ? 33.260 16.139 -41.453 1.00 68.81 327 GLY A N 1
ATOM 2611 C CA . GLY A 1 327 ? 33.243 17.362 -40.634 1.00 68.81 327 GLY A CA 1
ATOM 2612 C C . GLY A 1 327 ? 34.591 18.093 -40.501 1.00 68.81 327 GLY A C 1
ATOM 2613 O O . GLY A 1 327 ? 34.678 19.103 -39.806 1.00 68.81 327 GLY A O 1
ATOM 2614 N N . GLN A 1 328 ? 35.637 17.648 -41.201 1.00 67.31 328 GLN A N 1
ATOM 2615 C CA . GLN A 1 328 ? 36.995 18.209 -41.135 1.00 67.31 328 GLN A CA 1
ATOM 2616 C C . GLN A 1 328 ? 37.145 19.546 -41.886 1.00 67.31 328 GLN A C 1
ATOM 2618 O O . GLN A 1 328 ? 38.204 20.176 -41.864 1.00 67.31 328 GLN A O 1
ATOM 2623 N N . THR A 1 329 ? 36.097 20.002 -42.577 1.00 69.94 329 THR A N 1
ATOM 2624 C CA . THR A 1 329 ? 36.117 21.250 -43.347 1.00 69.94 329 THR A CA 1
ATOM 2625 C C . THR A 1 329 ? 35.544 22.407 -42.529 1.00 69.94 329 THR A C 1
ATOM 2627 O O . THR A 1 329 ? 34.334 22.624 -42.495 1.00 69.94 329 THR A O 1
ATOM 2630 N N . LEU A 1 330 ? 36.422 23.204 -41.914 1.00 59.81 330 LEU A N 1
ATOM 2631 C CA . LEU A 1 330 ? 36.026 24.438 -41.232 1.00 59.81 330 LEU A CA 1
ATOM 2632 C C . LEU A 1 330 ? 35.624 25.513 -42.249 1.00 59.81 330 LEU A C 1
ATOM 2634 O O . LEU A 1 330 ? 36.445 26.049 -42.998 1.00 59.81 330 LEU A O 1
ATOM 2638 N N . LEU A 1 331 ? 34.339 25.854 -42.263 1.00 71.12 331 LEU A N 1
ATOM 2639 C CA . LEU A 1 331 ? 33.807 26.931 -43.088 1.00 71.12 331 LEU A CA 1
ATOM 2640 C C . LEU A 1 331 ? 34.108 28.283 -42.437 1.00 71.12 331 LEU A C 1
ATOM 2642 O O . LEU A 1 331 ? 33.479 28.677 -41.456 1.00 71.12 331 LEU A O 1
ATOM 2646 N N . GLN A 1 332 ? 35.063 29.018 -43.005 1.00 60.28 332 GLN A N 1
ATOM 2647 C CA . GLN A 1 332 ? 35.358 30.380 -42.571 1.00 60.28 332 GLN A CA 1
ATOM 2648 C C . GLN A 1 332 ? 34.315 31.354 -43.120 1.00 60.28 332 GLN A C 1
ATOM 2650 O O . GLN A 1 332 ? 34.307 31.706 -44.302 1.00 60.28 332 GLN A O 1
ATOM 2655 N N . MET A 1 333 ? 33.429 31.798 -42.235 1.00 67.00 333 MET A N 1
ATOM 2656 C CA . MET A 1 333 ? 32.384 32.761 -42.559 1.00 67.00 333 MET A CA 1
ATOM 2657 C C . MET A 1 333 ? 32.948 34.180 -42.476 1.00 67.00 333 MET A C 1
ATOM 2659 O O . MET A 1 333 ? 33.213 34.692 -41.391 1.00 67.00 333 MET A O 1
ATOM 2663 N N . GLN A 1 334 ? 33.124 34.827 -43.628 1.00 64.81 334 GLN A N 1
ATOM 2664 C CA . GLN A 1 334 ? 33.588 36.212 -43.723 1.00 64.81 334 GLN A CA 1
ATOM 2665 C C . GLN A 1 334 ? 32.611 37.051 -44.548 1.00 64.81 334 GLN A C 1
ATOM 2667 O O . GLN A 1 334 ? 31.994 36.559 -45.493 1.00 64.81 334 GLN A O 1
ATOM 2672 N N . ALA A 1 335 ? 32.466 38.330 -44.196 1.00 61.91 335 ALA A N 1
ATOM 2673 C CA . ALA A 1 335 ? 31.699 39.275 -44.999 1.00 61.91 335 ALA A CA 1
ATOM 2674 C C . ALA A 1 335 ? 32.505 39.657 -46.250 1.00 61.91 335 ALA A C 1
ATOM 2676 O O . ALA A 1 335 ? 33.626 40.149 -46.136 1.00 61.91 335 ALA A O 1
ATOM 2677 N N . PHE A 1 336 ? 31.931 39.460 -47.436 1.00 61.50 336 PHE A N 1
ATOM 2678 C CA . PHE A 1 336 ? 32.540 39.841 -48.710 1.00 61.50 336 PHE A CA 1
ATOM 2679 C C . PHE A 1 336 ? 31.524 40.540 -49.614 1.00 61.50 336 PHE A C 1
ATOM 2681 O O . PHE A 1 336 ? 30.314 40.353 -49.478 1.00 61.50 336 PHE A O 1
ATOM 2688 N N . ASP A 1 337 ? 32.029 41.353 -50.539 1.00 64.94 337 ASP A N 1
ATOM 2689 C CA . ASP A 1 337 ? 31.211 41.996 -51.562 1.00 64.94 337 ASP A CA 1
ATOM 2690 C C . ASP A 1 337 ? 30.969 41.016 -52.718 1.00 64.94 337 ASP A C 1
ATOM 2692 O O . ASP A 1 337 ? 31.893 40.618 -53.434 1.00 64.94 337 ASP A O 1
ATOM 2696 N N . ILE A 1 338 ? 29.715 40.589 -52.864 1.00 63.34 338 ILE A N 1
ATOM 2697 C CA . ILE A 1 338 ? 29.299 39.651 -53.905 1.00 63.34 338 ILE A CA 1
ATOM 2698 C C . ILE A 1 338 ? 29.300 40.287 -55.295 1.00 63.34 338 ILE A C 1
ATOM 2700 O O . ILE A 1 338 ? 29.610 39.600 -56.264 1.00 63.34 338 ILE A O 1
ATOM 2704 N N . THR A 1 339 ? 29.015 41.586 -55.390 1.00 63.72 339 THR A N 1
ATOM 2705 C CA . THR A 1 339 ? 29.056 42.352 -56.639 1.00 63.72 339 THR A CA 1
ATOM 2706 C C . THR A 1 339 ? 30.494 42.371 -57.146 1.00 63.72 339 THR A C 1
ATOM 2708 O O . THR A 1 339 ? 30.765 41.894 -58.246 1.00 63.72 339 THR A O 1
ATOM 2711 N N . ALA A 1 340 ? 31.439 42.742 -56.277 1.00 66.00 340 ALA A N 1
ATOM 2712 C CA . ALA A 1 340 ? 32.866 42.736 -56.599 1.00 66.00 340 ALA A CA 1
ATOM 2713 C C . ALA A 1 340 ? 33.432 41.325 -56.862 1.00 66.00 340 ALA A C 1
ATOM 2715 O O . ALA A 1 340 ? 34.445 41.174 -57.543 1.00 66.00 340 ALA A O 1
ATOM 2716 N N . LEU A 1 341 ? 32.845 40.266 -56.290 1.00 66.88 341 LEU A N 1
ATOM 2717 C CA . LEU A 1 341 ? 33.236 38.885 -56.599 1.00 66.88 341 LEU A CA 1
ATOM 2718 C C . LEU A 1 341 ? 32.778 38.480 -58.005 1.00 66.88 341 LEU A C 1
ATOM 2720 O O . LEU A 1 341 ? 33.569 37.927 -58.762 1.00 66.88 341 LEU A O 1
ATOM 2724 N N . VAL A 1 342 ? 31.520 38.758 -58.350 1.00 65.50 342 VAL A N 1
ATOM 2725 C CA . VAL A 1 342 ? 30.945 38.417 -59.658 1.00 65.50 342 VAL A CA 1
ATOM 2726 C C . VAL A 1 342 ? 31.611 39.221 -60.772 1.00 65.50 342 VAL A C 1
ATOM 2728 O O . VAL A 1 342 ? 31.933 38.646 -61.806 1.00 65.50 342 VAL A O 1
ATOM 2731 N N . GLU A 1 343 ? 31.898 40.508 -60.556 1.00 69.12 343 GLU A N 1
ATOM 2732 C CA . GLU A 1 343 ? 32.664 41.321 -61.512 1.00 69.12 343 GLU A CA 1
ATOM 2733 C C . GLU A 1 343 ? 34.057 40.753 -61.743 1.00 69.12 343 GLU A C 1
ATOM 2735 O O . GLU A 1 343 ? 34.436 40.562 -62.894 1.00 69.12 343 GLU A O 1
ATOM 2740 N N . ARG A 1 344 ? 34.781 40.403 -60.668 1.00 68.69 344 ARG A N 1
ATOM 2741 C CA . ARG A 1 344 ? 36.100 39.763 -60.777 1.00 68.69 344 ARG A CA 1
ATOM 2742 C C . ARG A 1 344 ? 36.048 38.449 -61.551 1.00 68.69 344 ARG A C 1
ATOM 2744 O O . ARG A 1 344 ? 36.946 38.166 -62.337 1.00 68.69 344 ARG A O 1
ATOM 2751 N N . MET A 1 345 ? 35.004 37.648 -61.347 1.00 67.94 345 MET A N 1
ATOM 2752 C CA . MET A 1 345 ? 34.818 36.406 -62.097 1.00 67.94 345 MET A CA 1
ATOM 2753 C C . MET A 1 345 ? 34.537 36.666 -63.579 1.00 67.94 345 MET A C 1
ATOM 2755 O O . MET A 1 345 ? 35.169 36.049 -64.432 1.00 67.94 345 MET A O 1
ATOM 2759 N N . CYS A 1 346 ? 33.632 37.595 -63.894 1.00 67.81 346 CYS A N 1
ATOM 2760 C CA . CYS A 1 346 ? 33.329 37.953 -65.278 1.00 67.81 346 CYS A CA 1
ATOM 2761 C C . CYS A 1 346 ? 34.541 38.561 -65.986 1.00 67.81 346 CYS A C 1
ATOM 2763 O O . CYS A 1 346 ? 34.798 38.199 -67.127 1.00 67.81 346 CYS A O 1
ATOM 2765 N N . SER A 1 347 ? 35.322 39.418 -65.319 1.00 70.50 347 SER A N 1
ATOM 2766 C CA . SER A 1 347 ? 36.560 39.957 -65.892 1.00 70.50 347 SER A CA 1
ATOM 2767 C C . SER A 1 347 ? 37.598 38.864 -66.138 1.00 70.50 347 SER A C 1
ATOM 2769 O O . SER A 1 347 ? 38.275 38.886 -67.159 1.00 70.50 347 SER A O 1
ATOM 2771 N N . GLN A 1 348 ? 37.706 37.884 -65.234 1.00 68.00 348 GLN A N 1
ATOM 2772 C CA . GLN A 1 348 ? 38.630 36.763 -65.397 1.00 68.00 348 GLN A CA 1
ATOM 2773 C C . GLN A 1 348 ? 38.235 35.866 -66.580 1.00 68.00 348 GLN A C 1
ATOM 2775 O O . GLN A 1 348 ? 39.101 35.431 -67.329 1.00 68.00 348 GLN A O 1
ATOM 2780 N N . TRP A 1 349 ? 36.943 35.617 -66.794 1.00 66.38 349 TRP A N 1
ATOM 2781 C CA . TRP A 1 349 ? 36.487 34.850 -67.958 1.00 66.38 349 TRP A CA 1
ATOM 2782 C C . TRP A 1 349 ? 36.562 35.626 -69.265 1.00 66.38 349 TRP A C 1
ATOM 2784 O O . TRP A 1 349 ? 36.969 35.050 -70.266 1.00 66.38 349 TRP A O 1
ATOM 2794 N N . GLN A 1 350 ? 36.253 36.924 -69.247 1.00 67.88 350 GLN A N 1
ATOM 2795 C CA . GLN A 1 350 ? 36.436 37.802 -70.403 1.00 67.88 350 GLN A CA 1
ATOM 2796 C C . GLN A 1 350 ? 37.897 37.818 -70.874 1.00 67.88 350 GLN A C 1
ATOM 2798 O O . GLN A 1 350 ? 38.155 37.955 -72.064 1.00 67.88 350 GLN A O 1
ATOM 2803 N N . PHE A 1 351 ? 38.846 37.663 -69.947 1.00 66.62 351 PHE A N 1
ATOM 2804 C CA . PHE A 1 351 ? 40.266 37.531 -70.258 1.00 66.62 351 PHE A CA 1
ATOM 2805 C C . PHE A 1 351 ? 40.617 36.165 -70.871 1.00 66.62 351 PHE A C 1
ATOM 2807 O O . PHE A 1 351 ? 41.411 36.100 -71.802 1.00 66.62 351 PHE A O 1
ATOM 2814 N N . CYS A 1 352 ? 40.031 35.074 -70.368 1.00 58.59 352 CYS A N 1
ATOM 2815 C CA . CYS A 1 352 ? 40.288 33.722 -70.878 1.00 58.59 352 CYS A CA 1
ATOM 2816 C C . CYS A 1 352 ? 39.596 33.421 -72.219 1.00 58.59 352 CYS A C 1
ATOM 2818 O O . CYS A 1 352 ? 40.047 32.537 -72.941 1.00 58.59 352 CYS A O 1
ATOM 2820 N N . ASP A 1 353 ? 38.506 34.117 -72.537 1.00 62.84 353 ASP A N 1
ATOM 2821 C CA . ASP A 1 353 ? 37.730 33.948 -73.768 1.00 62.84 353 ASP A CA 1
ATOM 2822 C C . ASP A 1 353 ? 37.295 35.330 -74.295 1.00 62.84 353 ASP A C 1
ATOM 2824 O O . ASP A 1 353 ? 36.183 35.789 -74.010 1.00 62.84 353 ASP A O 1
ATOM 2828 N N . PRO A 1 354 ? 38.186 36.028 -75.027 1.00 63.41 354 PRO A N 1
ATOM 2829 C CA . PRO A 1 354 ? 37.946 37.394 -75.496 1.00 63.41 354 PRO A CA 1
ATOM 2830 C C . PRO A 1 354 ? 36.790 37.493 -76.496 1.00 63.41 354 PRO A C 1
ATOM 2832 O O . PRO A 1 354 ? 36.135 38.534 -76.582 1.00 63.41 354 PRO A O 1
ATOM 2835 N N . ASP A 1 355 ? 36.530 36.407 -77.228 1.00 53.44 355 ASP A N 1
ATOM 2836 C CA . ASP A 1 355 ? 35.517 36.324 -78.282 1.00 53.44 355 ASP A CA 1
ATOM 2837 C C . ASP A 1 355 ? 34.087 36.207 -77.736 1.00 53.44 355 ASP A C 1
ATOM 2839 O O . ASP A 1 355 ? 33.120 36.401 -78.481 1.00 53.44 355 ASP A O 1
ATOM 2843 N N . HIS A 1 356 ? 33.934 35.915 -76.441 1.00 57.97 356 HIS A N 1
ATOM 2844 C CA . HIS A 1 356 ? 32.646 35.869 -75.759 1.00 57.97 356 HIS A CA 1
ATOM 2845 C C . HIS A 1 356 ? 32.483 37.065 -74.831 1.00 57.97 356 HIS A C 1
ATOM 2847 O O . HIS A 1 356 ? 33.306 37.325 -73.960 1.00 57.97 356 HIS A O 1
ATOM 2853 N N . THR A 1 357 ? 31.379 37.800 -74.978 1.00 58.44 357 THR A N 1
ATOM 2854 C CA . THR A 1 357 ? 31.061 38.893 -74.050 1.00 58.44 357 THR A CA 1
ATOM 2855 C C . THR A 1 357 ? 30.317 38.359 -72.832 1.00 58.44 357 THR A C 1
ATOM 2857 O O . THR A 1 357 ? 29.193 37.862 -72.947 1.00 58.44 357 THR A O 1
ATOM 2860 N N . TYR A 1 358 ? 30.926 38.513 -71.657 1.00 63.06 358 TYR A N 1
ATOM 2861 C CA . TYR A 1 358 ? 30.356 38.152 -70.366 1.00 63.06 358 TYR A CA 1
ATOM 2862 C C . TYR A 1 358 ? 29.779 39.397 -69.689 1.00 63.06 358 TYR A C 1
ATOM 2864 O O . TYR A 1 358 ? 30.503 40.319 -69.313 1.00 63.06 358 TYR A O 1
ATOM 2872 N N . ARG A 1 359 ? 28.454 39.440 -69.506 1.00 57.12 359 ARG A N 1
ATOM 2873 C CA . ARG A 1 359 ? 27.787 40.533 -68.773 1.00 57.12 359 ARG A CA 1
ATOM 2874 C C . ARG A 1 359 ? 27.137 40.015 -67.502 1.00 57.12 359 ARG A C 1
ATOM 2876 O O . ARG A 1 359 ? 26.312 39.101 -67.546 1.00 57.12 359 ARG A O 1
ATOM 2883 N N . ALA A 1 360 ? 27.491 40.636 -66.380 1.00 55.97 360 ALA A N 1
ATOM 2884 C CA . ALA A 1 360 ? 26.836 40.412 -65.102 1.00 55.97 360 ALA A CA 1
ATOM 2885 C C . ALA A 1 360 ? 25.710 41.434 -64.894 1.00 55.97 360 ALA A C 1
ATOM 2887 O O . ALA A 1 360 ? 25.908 42.643 -65.055 1.00 55.97 360 ALA A O 1
ATOM 2888 N N . PHE A 1 361 ? 24.546 40.943 -64.477 1.00 51.75 361 PHE A N 1
ATOM 2889 C CA . PHE A 1 361 ? 23.397 41.763 -64.101 1.00 51.75 361 PHE A CA 1
ATOM 2890 C C . PHE A 1 361 ? 22.995 41.456 -62.659 1.00 51.75 361 PHE A C 1
ATOM 2892 O O . PHE A 1 361 ? 22.773 40.298 -62.303 1.00 51.75 361 PHE A O 1
ATOM 2899 N N . ALA A 1 362 ? 22.887 42.496 -61.831 1.00 50.88 362 ALA A N 1
ATOM 2900 C CA . ALA A 1 362 ? 22.450 42.396 -60.446 1.00 50.88 362 ALA A CA 1
ATOM 2901 C C . ALA A 1 362 ? 21.093 43.073 -60.310 1.00 50.88 362 ALA A C 1
ATOM 2903 O O . ALA A 1 362 ? 20.941 44.262 -60.592 1.00 50.88 362 ALA A O 1
ATOM 2904 N N . CYS A 1 363 ? 20.109 42.323 -59.823 1.00 45.81 363 CYS A N 1
ATOM 2905 C CA . CYS A 1 363 ? 18.846 42.897 -59.385 1.00 45.81 363 CYS A CA 1
ATOM 2906 C C . CYS A 1 363 ? 18.892 43.036 -57.859 1.00 45.81 363 CYS A C 1
ATOM 2908 O O . CYS A 1 363 ? 18.662 42.063 -57.138 1.00 45.81 363 CYS A O 1
ATOM 2910 N N . ALA A 1 364 ? 19.235 44.230 -57.367 1.00 42.28 364 ALA A N 1
ATOM 2911 C CA . ALA A 1 364 ? 19.224 44.555 -55.942 1.00 42.28 364 ALA A CA 1
ATOM 2912 C C . ALA A 1 364 ? 18.035 45.482 -55.616 1.00 42.28 364 ALA A C 1
ATOM 2914 O O . ALA A 1 364 ? 17.912 46.555 -56.213 1.00 42.28 364 ALA A O 1
ATOM 2915 N N . PRO A 1 365 ? 17.148 45.138 -54.664 1.00 38.69 365 PRO A N 1
ATOM 2916 C CA . PRO A 1 365 ? 16.135 46.078 -54.203 1.00 38.69 365 PRO A CA 1
ATOM 2917 C C . PRO A 1 365 ? 16.798 47.209 -53.398 1.00 38.69 365 PRO A C 1
ATOM 2919 O O . PRO A 1 365 ? 17.586 46.947 -52.492 1.00 38.69 365 PRO A O 1
ATOM 2922 N N . LYS A 1 366 ? 16.423 48.469 -53.673 1.00 35.78 366 LYS A N 1
ATOM 2923 C CA . LYS A 1 366 ? 17.014 49.724 -53.140 1.00 35.78 366 LYS A CA 1
ATOM 2924 C C . LYS A 1 366 ? 17.143 49.856 -51.602 1.00 35.78 366 LYS A C 1
ATOM 2926 O O . LYS A 1 366 ? 17.695 50.844 -51.130 1.00 35.78 366 LYS A O 1
ATOM 2931 N N . ARG A 1 367 ? 16.654 48.901 -50.800 1.00 33.91 367 ARG A N 1
ATOM 2932 C CA . ARG A 1 367 ? 16.847 48.813 -49.337 1.00 33.91 367 ARG A CA 1
ATOM 2933 C C . ARG A 1 367 ? 16.780 47.350 -48.884 1.00 33.91 367 ARG A C 1
ATOM 2935 O O . ARG A 1 367 ? 15.676 46.810 -48.741 1.00 33.91 367 ARG A O 1
ATOM 2942 N N . ALA A 1 368 ? 17.925 46.724 -48.618 1.00 33.84 368 ALA A N 1
ATOM 2943 C CA . ALA A 1 368 ? 18.001 45.420 -47.957 1.00 33.84 368 ALA A CA 1
ATOM 2944 C C . ALA A 1 368 ? 19.140 45.408 -46.922 1.00 33.84 368 ALA A C 1
ATOM 2946 O O . ALA A 1 368 ? 20.294 45.655 -47.256 1.00 33.84 368 ALA A O 1
ATOM 2947 N N . LYS A 1 369 ? 18.803 45.137 -45.654 1.00 30.56 369 LYS A N 1
ATOM 2948 C CA . LYS A 1 369 ? 19.758 44.782 -44.592 1.00 30.56 369 LYS A CA 1
ATOM 2949 C C . LYS A 1 369 ? 19.873 43.256 -44.596 1.00 30.56 369 LYS A C 1
ATOM 2951 O O . LYS A 1 369 ? 18.853 42.593 -44.436 1.00 30.56 369 LYS A O 1
ATOM 2956 N N . MET A 1 370 ? 21.069 42.702 -44.789 1.00 33.53 370 MET A N 1
ATOM 2957 C CA . MET A 1 370 ? 21.284 41.250 -44.860 1.00 33.53 370 MET A CA 1
ATOM 2958 C C . MET A 1 370 ? 21.934 40.735 -43.569 1.00 33.53 370 MET A C 1
ATOM 2960 O O . MET A 1 370 ? 22.928 41.295 -43.110 1.00 33.53 370 MET A O 1
ATOM 2964 N N . LYS A 1 371 ? 21.379 39.664 -42.991 1.00 31.20 371 LYS A N 1
ATOM 2965 C CA . LYS A 1 371 ? 22.010 38.854 -41.938 1.00 31.20 371 LYS A CA 1
ATOM 2966 C C . LYS A 1 371 ? 22.410 37.518 -42.561 1.00 31.20 371 LYS A C 1
ATOM 2968 O O . LYS A 1 371 ? 21.545 36.815 -43.069 1.00 31.20 371 LYS A O 1
ATOM 2973 N N . CYS A 1 372 ? 23.692 37.167 -42.507 1.00 31.38 372 CYS A N 1
ATOM 2974 C CA . CYS A 1 372 ? 24.150 35.811 -42.796 1.00 31.38 372 CYS A CA 1
ATOM 2975 C C . CYS A 1 372 ? 24.374 35.117 -41.449 1.00 31.38 372 CYS A C 1
ATOM 2977 O O . CYS A 1 372 ? 25.374 35.363 -40.784 1.00 31.38 372 CYS A O 1
ATOM 2979 N N . GLY A 1 373 ? 23.387 34.346 -41.000 1.00 27.61 373 GLY A N 1
ATOM 2980 C CA . GLY A 1 373 ? 23.447 33.571 -39.765 1.00 27.61 373 GLY A CA 1
ATOM 2981 C C . GLY A 1 373 ? 22.510 32.380 -39.893 1.00 27.61 373 GLY A C 1
ATOM 2982 O O . GLY A 1 373 ? 21.317 32.559 -40.133 1.00 27.61 373 GLY A O 1
ATOM 2983 N N . LEU A 1 374 ? 23.061 31.174 -39.798 1.00 32.03 374 LEU A N 1
ATOM 2984 C CA . LEU A 1 374 ? 22.303 29.931 -39.868 1.00 32.03 374 LEU A CA 1
ATOM 2985 C C . LEU A 1 374 ? 21.660 29.650 -38.507 1.00 32.03 374 LEU A C 1
ATOM 2987 O O . LEU A 1 374 ? 22.367 29.499 -37.516 1.00 32.03 374 LEU A O 1
ATOM 2991 N N . ARG A 1 375 ? 20.323 29.566 -38.459 1.00 25.28 375 ARG A N 1
ATOM 2992 C CA . ARG A 1 375 ? 19.646 28.810 -37.397 1.00 25.28 375 ARG A CA 1
ATOM 2993 C C . ARG A 1 375 ? 19.714 27.334 -37.763 1.00 25.28 375 ARG A C 1
ATOM 2995 O O . ARG A 1 375 ? 19.486 26.973 -38.915 1.00 25.28 375 ARG A O 1
ATOM 3002 N N . SER A 1 376 ? 20.068 26.528 -36.773 1.00 29.06 376 SER A N 1
ATOM 3003 C CA . SER A 1 376 ? 20.144 25.073 -36.808 1.00 29.06 376 SER A CA 1
ATOM 3004 C C . SER A 1 376 ? 18.924 24.455 -37.494 1.00 29.06 376 SER A C 1
ATOM 3006 O O . SER A 1 376 ? 17.798 24.635 -37.043 1.00 29.06 376 SER A O 1
ATOM 3008 N N . THR A 1 377 ? 19.143 23.762 -38.613 1.00 23.81 377 THR A N 1
ATOM 3009 C CA . THR A 1 377 ? 18.334 22.631 -39.114 1.00 23.81 377 THR A CA 1
ATOM 3010 C C . THR A 1 377 ? 18.994 22.069 -40.382 1.00 23.81 377 THR A C 1
ATOM 3012 O O . THR A 1 377 ? 18.868 22.598 -41.482 1.00 23.81 377 THR A O 1
ATOM 3015 N N . THR A 1 378 ? 19.806 21.040 -40.152 1.00 27.39 378 THR A N 1
ATOM 3016 C CA . THR A 1 378 ? 20.109 19.819 -40.932 1.00 27.39 378 THR A CA 1
ATOM 3017 C C . THR A 1 378 ? 20.328 19.804 -42.456 1.00 27.39 378 THR A C 1
ATOM 3019 O O . THR A 1 378 ? 20.809 18.794 -42.947 1.00 27.39 378 THR A O 1
ATOM 3022 N N . THR A 1 379 ? 20.129 20.867 -43.233 1.00 29.39 379 THR A N 1
ATOM 3023 C CA . THR A 1 379 ? 20.540 20.891 -44.657 1.00 29.39 379 THR A CA 1
ATOM 3024 C C . THR A 1 379 ? 20.769 22.322 -45.128 1.00 29.39 379 THR A C 1
ATOM 3026 O O . THR A 1 379 ? 19.904 22.939 -45.745 1.00 29.39 379 THR A O 1
ATOM 3029 N N . ALA A 1 380 ? 21.949 22.876 -44.848 1.00 29.88 380 ALA A N 1
ATOM 3030 C CA . ALA A 1 380 ? 22.320 24.213 -45.298 1.00 29.88 380 ALA A CA 1
ATOM 3031 C C . ALA A 1 380 ? 23.698 24.211 -45.965 1.00 29.88 380 ALA A C 1
ATOM 3033 O O . ALA A 1 380 ? 24.734 24.183 -45.306 1.00 29.88 380 ALA A O 1
ATOM 3034 N N . LYS A 1 381 ? 23.715 24.268 -47.302 1.00 35.22 381 LYS A N 1
ATOM 3035 C CA . LYS A 1 381 ? 24.941 24.481 -48.083 1.00 35.22 381 LYS A CA 1
ATOM 3036 C C . LYS A 1 381 ? 25.442 25.909 -47.848 1.00 35.22 381 LYS A C 1
ATOM 3038 O O . LYS A 1 381 ? 24.875 26.858 -48.385 1.00 35.22 381 LYS A O 1
ATOM 3043 N N . ALA A 1 382 ? 26.506 26.068 -47.068 1.00 36.41 382 ALA A N 1
ATOM 3044 C CA . ALA A 1 382 ? 27.207 27.341 -46.948 1.00 36.41 382 ALA A CA 1
ATOM 3045 C C . ALA A 1 382 ? 27.822 27.741 -48.304 1.00 36.41 382 ALA A C 1
ATOM 3047 O O . ALA A 1 382 ? 28.614 26.998 -48.892 1.00 36.41 382 ALA A O 1
ATOM 3048 N N . LEU A 1 383 ? 27.463 28.922 -48.817 1.00 41.69 383 LEU A N 1
ATOM 3049 C CA . LEU A 1 383 ? 28.122 29.498 -49.989 1.00 41.69 383 LEU A CA 1
ATOM 3050 C C . LEU A 1 383 ? 29.372 30.258 -49.541 1.00 41.69 383 LEU A C 1
ATOM 3052 O O . LEU A 1 383 ? 29.300 31.397 -49.087 1.00 41.69 383 LEU A O 1
ATOM 3056 N N . THR A 1 384 ? 30.532 29.627 -49.693 1.00 41.19 384 THR A N 1
ATOM 3057 C CA . THR A 1 384 ? 31.815 30.335 -49.700 1.00 41.19 384 THR A CA 1
ATOM 3058 C C . THR A 1 384 ? 32.024 30.972 -51.082 1.00 41.19 384 THR A C 1
ATOM 3060 O O . THR A 1 384 ? 31.445 30.492 -52.065 1.00 41.19 384 THR A O 1
ATOM 3063 N N . PRO A 1 385 ? 32.886 31.997 -51.223 1.00 41.22 385 PRO A N 1
ATOM 3064 C CA . PRO A 1 385 ? 33.301 32.507 -52.533 1.00 41.22 385 PRO A CA 1
ATOM 3065 C C . PRO A 1 385 ? 33.753 31.392 -53.491 1.00 41.22 385 PRO A C 1
ATOM 3067 O O . PRO A 1 385 ? 33.467 31.459 -54.683 1.00 41.22 385 PRO A O 1
ATOM 3070 N N . LYS A 1 386 ? 34.367 30.323 -52.954 1.00 40.19 386 LYS A N 1
ATOM 3071 C CA . LYS A 1 386 ? 34.781 29.122 -53.696 1.00 40.19 386 LYS A CA 1
ATOM 3072 C C . LYS A 1 386 ? 33.603 28.242 -54.151 1.00 40.19 386 LYS A C 1
ATOM 3074 O O . LYS A 1 386 ? 33.637 27.707 -55.253 1.00 40.19 386 LYS A O 1
ATOM 3079 N N . THR A 1 387 ? 32.540 28.097 -53.351 1.00 43.75 387 THR A N 1
ATOM 3080 C CA . THR A 1 387 ? 31.329 27.342 -53.743 1.00 43.75 387 THR A CA 1
ATOM 3081 C C . THR A 1 387 ? 30.496 28.114 -54.772 1.00 43.75 387 THR A C 1
ATOM 3083 O O . THR A 1 387 ? 29.981 27.526 -55.726 1.00 43.75 387 THR A O 1
ATOM 3086 N N . CYS A 1 388 ? 30.402 29.440 -54.610 1.00 41.56 388 CYS A N 1
ATOM 3087 C CA . CYS A 1 388 ? 29.834 30.342 -55.613 1.00 41.56 388 CYS A CA 1
ATOM 3088 C C . CYS A 1 388 ? 30.586 30.222 -56.939 1.00 41.56 388 CYS A C 1
ATOM 3090 O O . CYS A 1 388 ? 29.944 30.008 -57.971 1.00 41.56 388 CYS A O 1
ATOM 3092 N N . SER A 1 389 ? 31.922 30.310 -56.901 1.00 39.94 389 SER A N 1
ATOM 3093 C CA . SER A 1 389 ? 32.749 30.285 -58.102 1.00 39.94 389 SER A CA 1
ATOM 3094 C C . SER A 1 389 ? 32.683 28.944 -58.824 1.00 39.94 389 SER A C 1
ATOM 3096 O O . SER A 1 389 ? 32.394 28.931 -60.012 1.00 39.94 389 SER A O 1
ATOM 3098 N N . ALA A 1 390 ? 32.818 27.813 -58.125 1.00 41.84 390 ALA A N 1
ATOM 3099 C CA . ALA A 1 390 ? 32.734 26.481 -58.732 1.00 41.84 390 ALA A CA 1
ATOM 3100 C C . ALA A 1 390 ? 31.380 26.219 -59.415 1.00 41.84 390 ALA A C 1
ATOM 3102 O O . ALA A 1 390 ? 31.316 25.683 -60.521 1.00 41.84 390 ALA A O 1
ATOM 3103 N N . SER A 1 391 ? 30.279 26.633 -58.783 1.00 40.91 391 SER A N 1
ATOM 3104 C CA . SER A 1 391 ? 28.949 26.460 -59.364 1.00 40.91 391 SER A CA 1
ATOM 3105 C C . SER A 1 391 ? 28.722 27.416 -60.549 1.00 40.91 391 SER A C 1
ATOM 3107 O O . SER A 1 391 ? 28.110 27.017 -61.536 1.00 40.91 391 SER A O 1
ATOM 3109 N N . LEU A 1 392 ? 29.229 28.663 -60.493 1.00 41.62 392 LEU A N 1
ATOM 3110 C CA . LEU A 1 392 ? 29.262 29.641 -61.607 1.00 41.62 392 LEU A CA 1
ATOM 3111 C C . LEU A 1 392 ? 30.071 29.123 -62.794 1.00 41.62 392 LEU A C 1
ATOM 3113 O O . LEU A 1 392 ? 29.537 29.110 -63.897 1.00 41.62 392 LEU A O 1
ATOM 3117 N N . ILE A 1 393 ? 31.260 28.575 -62.555 1.00 42.09 393 ILE A N 1
ATOM 3118 C CA . ILE A 1 393 ? 32.089 27.926 -63.576 1.00 42.09 393 ILE A CA 1
ATOM 3119 C C . ILE A 1 393 ? 31.301 26.821 -64.291 1.00 42.09 393 ILE A C 1
ATOM 3121 O O . ILE A 1 393 ? 31.224 26.840 -65.509 1.00 42.09 393 ILE A O 1
ATOM 3125 N N . ASN A 1 394 ? 30.626 25.914 -63.578 1.00 41.03 394 ASN A N 1
ATOM 3126 C CA . ASN A 1 394 ? 29.870 24.830 -64.230 1.00 41.03 394 ASN A CA 1
ATOM 3127 C C . ASN A 1 394 ? 28.620 25.283 -65.001 1.00 41.03 394 ASN A C 1
ATOM 3129 O O . ASN A 1 394 ? 28.143 24.543 -65.852 1.00 41.03 394 ASN A O 1
ATOM 3133 N N . SER A 1 395 ? 28.054 26.451 -64.681 1.00 41.50 395 SER A N 1
ATOM 3134 C CA . SER A 1 395 ? 26.852 26.957 -65.368 1.00 41.50 395 SER A CA 1
ATOM 3135 C C . SER A 1 395 ? 27.179 27.781 -66.615 1.00 41.50 395 SER A C 1
ATOM 3137 O O . SER A 1 395 ? 26.275 28.085 -67.382 1.00 41.50 395 SER A O 1
ATOM 3139 N N . ILE A 1 396 ? 28.433 28.226 -66.746 1.00 43.22 396 ILE A N 1
ATOM 3140 C CA . ILE A 1 396 ? 28.867 29.233 -67.727 1.00 43.22 396 ILE A CA 1
ATOM 3141 C C . ILE A 1 396 ? 30.066 28.729 -68.549 1.00 43.22 396 ILE A C 1
ATOM 3143 O O . ILE A 1 396 ? 30.402 29.333 -69.562 1.00 43.22 396 ILE A O 1
ATOM 3147 N N . ALA A 1 397 ? 30.691 27.608 -68.159 1.00 37.88 397 ALA A N 1
ATOM 3148 C CA . ALA A 1 397 ? 31.720 26.951 -68.955 1.00 37.88 397 ALA A CA 1
ATOM 3149 C C . ALA A 1 397 ? 31.188 26.694 -70.377 1.00 37.88 397 ALA A C 1
ATOM 3151 O O . ALA A 1 397 ? 30.092 26.139 -70.511 1.00 37.88 397 ALA A O 1
ATOM 3152 N N . PRO A 1 398 ? 31.933 27.091 -71.423 1.00 39.72 398 PRO A N 1
ATOM 3153 C CA . PRO A 1 398 ? 31.477 26.976 -72.796 1.00 39.72 398 PRO A CA 1
ATOM 3154 C C . PRO A 1 398 ? 31.306 25.499 -73.153 1.00 39.72 398 PRO A C 1
ATOM 3156 O O . PRO A 1 398 ? 32.270 24.773 -73.382 1.00 39.72 398 PRO A O 1
ATOM 3159 N N . ASN A 1 399 ? 30.059 25.041 -73.198 1.00 41.59 399 ASN A N 1
ATOM 3160 C CA . ASN A 1 399 ? 29.716 23.785 -73.844 1.00 41.59 399 ASN A CA 1
ATOM 3161 C C . ASN A 1 399 ? 29.616 24.037 -75.356 1.00 41.59 399 ASN A C 1
ATOM 3163 O O . ASN A 1 399 ? 29.529 25.179 -75.809 1.00 41.59 399 ASN A O 1
ATOM 3167 N N . ALA A 1 400 ? 29.588 22.977 -76.165 1.00 35.69 400 ALA A N 1
ATOM 3168 C CA . ALA A 1 400 ? 29.526 23.086 -77.629 1.00 35.69 400 ALA A CA 1
ATOM 3169 C C . ALA A 1 400 ? 28.391 24.007 -78.155 1.00 35.69 400 ALA A C 1
ATOM 3171 O O . ALA A 1 400 ? 28.490 24.529 -79.261 1.00 35.69 400 ALA A O 1
ATOM 3172 N N . ALA A 1 401 ? 27.342 24.252 -77.357 1.00 37.50 401 ALA A N 1
ATOM 3173 C CA . ALA A 1 401 ? 26.248 25.175 -77.667 1.00 37.50 401 ALA A CA 1
ATOM 3174 C C . ALA A 1 401 ? 26.583 26.669 -77.450 1.00 37.50 401 ALA A C 1
ATOM 3176 O O . ALA A 1 401 ? 26.085 27.515 -78.192 1.00 37.50 401 ALA A O 1
ATOM 3177 N N . THR A 1 402 ? 27.427 27.008 -76.471 1.00 40.97 402 THR A N 1
ATOM 3178 C CA . THR A 1 402 ? 27.787 28.396 -76.122 1.00 40.97 402 THR A CA 1
ATOM 3179 C C . THR A 1 402 ? 28.793 28.982 -77.115 1.00 40.97 402 THR A C 1
ATOM 3181 O O . THR A 1 402 ? 28.640 30.135 -77.517 1.00 40.97 402 THR A O 1
ATOM 3184 N N . ARG A 1 403 ? 29.719 28.152 -77.630 1.00 41.41 403 ARG A N 1
ATOM 3185 C CA . ARG A 1 403 ? 30.694 28.522 -78.682 1.00 41.41 403 ARG A CA 1
ATOM 3186 C C . ARG A 1 403 ? 30.053 29.075 -79.965 1.00 41.41 403 ARG A C 1
ATOM 3188 O O . ARG A 1 403 ? 30.697 29.824 -80.690 1.00 41.41 403 ARG A O 1
ATOM 3195 N N . ALA A 1 404 ? 28.794 28.732 -80.246 1.00 39.75 404 ALA A N 1
ATOM 3196 C CA . ALA A 1 404 ? 28.091 29.152 -81.458 1.00 39.75 404 ALA A CA 1
ATOM 3197 C C . ALA A 1 404 ? 27.478 30.566 -81.382 1.00 39.75 404 ALA A C 1
ATOM 3199 O O . ALA A 1 404 ? 27.110 31.114 -82.418 1.00 39.75 404 ALA A O 1
ATOM 3200 N N . LYS A 1 405 ? 27.329 31.162 -80.186 1.00 47.19 405 LYS A N 1
ATOM 3201 C CA . LYS A 1 405 ? 26.564 32.414 -79.998 1.00 47.19 405 LYS A CA 1
ATOM 3202 C C . LYS A 1 405 ? 27.364 33.613 -79.476 1.00 47.19 405 LYS A C 1
ATOM 3204 O O . LYS A 1 405 ? 26.784 34.692 -79.391 1.00 47.19 405 LYS A O 1
ATOM 3209 N N . ARG A 1 406 ? 28.659 33.463 -79.152 1.00 48.16 406 ARG A N 1
ATOM 3210 C CA . ARG A 1 406 ? 29.576 34.557 -78.740 1.00 48.16 406 ARG A CA 1
ATOM 3211 C C . ARG A 1 406 ? 29.064 35.469 -77.602 1.00 48.16 406 ARG A C 1
ATOM 3213 O O . ARG A 1 406 ? 29.538 36.591 -77.437 1.00 48.16 406 ARG A O 1
ATOM 3220 N N . MET A 1 407 ? 28.098 35.019 -76.790 1.00 47.22 407 MET A N 1
ATOM 3221 C CA . MET A 1 407 ? 27.509 35.831 -75.715 1.00 47.22 407 MET A CA 1
ATOM 3222 C C . MET A 1 407 ? 27.073 34.968 -74.524 1.00 47.22 407 MET A C 1
ATOM 3224 O O . MET A 1 407 ? 26.229 34.084 -74.669 1.00 47.22 407 MET A O 1
ATOM 3228 N N . GLY A 1 408 ? 27.623 35.253 -73.339 1.00 50.12 408 GLY A N 1
ATOM 3229 C CA . GLY A 1 408 ? 27.269 34.607 -72.071 1.00 50.12 408 GLY A CA 1
ATOM 3230 C C . GLY A 1 408 ? 26.669 35.619 -71.091 1.00 50.12 408 GLY A C 1
ATOM 3231 O O . GLY A 1 408 ? 27.308 36.609 -70.735 1.00 50.12 408 GLY A O 1
ATOM 3232 N N . MET A 1 409 ? 25.430 35.404 -70.638 1.00 47.31 409 MET A N 1
ATOM 3233 C CA . MET A 1 409 ? 24.753 36.311 -69.698 1.00 47.31 409 MET A CA 1
ATOM 3234 C C . MET A 1 409 ? 24.623 35.686 -68.311 1.00 47.31 409 MET A C 1
ATOM 3236 O O . MET A 1 409 ? 24.057 34.607 -68.155 1.00 47.31 409 MET A O 1
ATOM 3240 N N . VAL A 1 410 ? 25.101 36.398 -67.287 1.00 45.84 410 VAL A N 1
ATOM 3241 C CA . VAL A 1 410 ? 25.042 35.951 -65.890 1.00 45.84 410 VAL A CA 1
ATOM 3242 C C . VAL A 1 410 ? 24.069 36.829 -65.117 1.00 45.84 410 VAL A C 1
ATOM 3244 O O . VAL A 1 410 ? 24.313 38.017 -64.899 1.00 45.84 410 VAL A O 1
ATOM 3247 N N . TRP A 1 411 ? 22.966 36.229 -64.676 1.00 44.47 411 TRP A N 1
ATOM 3248 C CA . TRP A 1 411 ? 21.934 36.908 -63.900 1.00 44.47 411 TRP A CA 1
ATOM 3249 C C . TRP A 1 411 ? 22.049 36.547 -62.424 1.00 44.47 411 TRP A C 1
ATOM 3251 O O . TRP A 1 411 ? 21.884 35.393 -62.031 1.00 44.47 411 TRP A O 1
ATOM 3261 N N . VAL A 1 412 ? 22.295 37.550 -61.584 1.00 43.38 412 VAL A N 1
ATOM 3262 C CA . VAL A 1 412 ? 22.336 37.394 -60.129 1.00 43.38 412 VAL A CA 1
ATOM 3263 C C . VAL A 1 412 ? 21.158 38.160 -59.526 1.00 43.38 412 VAL A C 1
ATOM 3265 O O . VAL A 1 412 ? 21.149 39.389 -59.451 1.00 43.38 412 VAL A O 1
ATOM 3268 N N . CYS A 1 413 ? 20.126 37.427 -59.103 1.00 38.69 413 CYS A N 1
ATOM 3269 C CA . CYS A 1 413 ? 18.934 38.006 -58.486 1.00 38.69 413 CYS A CA 1
ATOM 3270 C C . CYS A 1 413 ? 19.009 37.882 -56.957 1.00 38.69 413 CYS A C 1
ATOM 3272 O O . CYS A 1 413 ? 19.021 36.773 -56.423 1.00 38.69 413 CYS A O 1
ATOM 3274 N N . ILE A 1 414 ? 19.040 39.012 -56.242 1.00 42.41 414 ILE A N 1
ATOM 3275 C CA . ILE A 1 414 ? 19.140 39.045 -54.774 1.00 42.41 414 ILE A CA 1
ATOM 3276 C C . ILE A 1 414 ? 17.752 39.366 -54.200 1.00 42.41 414 ILE A C 1
ATOM 3278 O O . ILE A 1 414 ? 17.275 40.495 -54.302 1.00 42.41 414 ILE A O 1
ATOM 3282 N N . SER A 1 415 ? 17.074 38.372 -53.613 1.00 36.00 415 SER A N 1
ATOM 3283 C CA . SER A 1 415 ? 15.720 38.538 -53.050 1.00 36.00 415 SER A CA 1
ATOM 3284 C C . SER A 1 415 ? 15.724 38.778 -51.528 1.00 36.00 415 SER A C 1
ATOM 3286 O O . SER A 1 415 ? 16.649 38.379 -50.826 1.00 36.00 415 SER A O 1
ATOM 3288 N N . ARG A 1 416 ? 14.670 39.432 -51.010 1.00 34.66 416 ARG A N 1
ATOM 3289 C CA . ARG A 1 416 ? 14.492 39.834 -49.593 1.00 34.66 416 ARG A CA 1
ATOM 3290 C C . ARG A 1 416 ? 14.261 38.682 -48.597 1.00 34.66 416 ARG A C 1
ATOM 3292 O O . ARG A 1 416 ? 14.259 38.937 -47.398 1.00 34.66 416 ARG A O 1
ATOM 3299 N N . LEU A 1 417 ? 14.049 37.450 -49.054 1.00 31.70 417 LEU A N 1
ATOM 3300 C CA . LEU A 1 417 ? 13.661 36.314 -48.210 1.00 31.70 417 LEU A CA 1
ATOM 3301 C C . LEU A 1 417 ? 14.782 35.279 -48.178 1.00 31.70 417 LEU A C 1
ATOM 3303 O O . LEU A 1 417 ? 14.821 34.450 -49.070 1.00 31.70 417 LEU A O 1
ATOM 3307 N N . ASN A 1 418 ? 15.671 35.374 -47.181 1.00 35.81 418 ASN A N 1
ATOM 3308 C CA . ASN A 1 418 ? 16.623 34.393 -46.611 1.00 35.81 418 ASN A CA 1
ATOM 3309 C C . ASN A 1 418 ? 17.234 33.228 -47.434 1.00 35.81 418 ASN A C 1
ATOM 3311 O O . ASN A 1 418 ? 17.942 32.411 -46.858 1.00 35.81 418 ASN A O 1
ATOM 3315 N N . TRP A 1 419 ? 17.035 33.124 -48.741 1.00 30.08 419 TRP A N 1
ATOM 3316 C CA . TRP A 1 419 ? 17.432 31.996 -49.573 1.00 30.08 419 TRP A CA 1
ATOM 3317 C C . TRP A 1 419 ? 17.745 32.501 -50.983 1.00 30.08 419 TRP A C 1
ATOM 3319 O O . TRP A 1 419 ? 16.981 33.257 -51.591 1.00 30.08 419 TRP A O 1
ATOM 3329 N N . TRP A 1 420 ? 18.888 32.072 -51.510 1.00 36.97 420 TRP A N 1
ATOM 3330 C CA . TRP A 1 420 ? 19.286 32.328 -52.889 1.00 36.97 420 TRP A CA 1
ATOM 3331 C C . TRP A 1 420 ? 18.551 31.356 -53.820 1.00 36.97 420 TRP A C 1
ATOM 3333 O O . TRP A 1 420 ? 18.660 30.143 -53.650 1.00 36.97 420 TRP A O 1
ATOM 3343 N N . LYS A 1 421 ? 17.847 31.867 -54.838 1.00 34.00 421 LYS A N 1
ATOM 3344 C CA . LYS A 1 421 ? 17.456 31.074 -56.015 1.00 34.00 421 LYS A CA 1
ATOM 3345 C C . LYS A 1 421 ? 18.358 31.468 -57.177 1.00 34.00 421 LYS A C 1
ATOM 3347 O O . LYS A 1 421 ? 18.415 32.631 -57.562 1.00 34.00 421 LYS A O 1
ATOM 3352 N N . ARG A 1 422 ? 19.086 30.487 -57.702 1.00 38.44 422 ARG A N 1
ATOM 3353 C CA . ARG A 1 422 ? 20.041 30.632 -58.802 1.00 38.44 422 ARG A CA 1
ATOM 3354 C C . ARG A 1 422 ? 19.339 30.371 -60.137 1.00 38.44 422 ARG A C 1
ATOM 3356 O O . ARG A 1 422 ? 18.600 29.397 -60.232 1.00 38.44 422 ARG A O 1
ATOM 3363 N N . TRP A 1 423 ? 19.590 31.209 -61.141 1.00 31.61 423 TRP A N 1
ATOM 3364 C CA . TRP A 1 423 ? 19.180 30.996 -62.534 1.00 31.61 423 TRP A CA 1
ATOM 3365 C C . TRP A 1 423 ? 20.403 31.171 -63.436 1.00 31.61 423 TRP A C 1
ATOM 3367 O O . TRP A 1 423 ? 21.095 32.181 -63.347 1.00 31.61 423 TRP A O 1
ATOM 3377 N N . ALA A 1 424 ? 20.673 30.177 -64.276 1.00 33.47 424 ALA A N 1
ATOM 3378 C CA . ALA A 1 424 ? 21.577 30.288 -65.412 1.00 33.47 424 ALA A CA 1
ATOM 3379 C C . ALA A 1 424 ? 20.759 29.864 -66.630 1.00 33.47 424 ALA A C 1
ATOM 3381 O O . ALA A 1 424 ? 20.281 28.731 -66.674 1.00 33.47 424 ALA A O 1
ATOM 3382 N N . ASP A 1 425 ? 20.508 30.801 -67.538 1.00 34.78 425 ASP A N 1
ATOM 3383 C CA . ASP A 1 425 ? 19.791 30.533 -68.780 1.00 34.78 425 ASP A CA 1
ATOM 3384 C C . ASP A 1 425 ? 20.834 30.364 -69.886 1.00 34.78 425 ASP A C 1
ATOM 3386 O O . ASP A 1 425 ? 21.463 31.333 -70.316 1.00 34.78 425 ASP A O 1
ATOM 3390 N N . ASP A 1 426 ? 21.075 29.112 -70.272 1.00 32.00 426 ASP A N 1
ATOM 3391 C CA . ASP A 1 426 ? 21.898 28.772 -71.427 1.00 32.00 426 ASP A CA 1
ATOM 3392 C C . ASP A 1 426 ? 20.973 28.808 -72.645 1.00 32.00 426 ASP A C 1
ATOM 3394 O O . ASP A 1 426 ? 20.076 27.973 -72.802 1.00 32.00 426 ASP A O 1
ATOM 3398 N N . SER A 1 427 ? 21.094 29.863 -73.449 1.00 33.22 427 SER A N 1
ATOM 3399 C CA . SER A 1 427 ? 20.090 30.194 -74.461 1.00 33.22 427 SER A CA 1
ATOM 3400 C C . SER A 1 427 ? 20.012 29.142 -75.584 1.00 33.22 427 SER A C 1
ATOM 3402 O O . SER A 1 427 ? 20.613 29.284 -76.650 1.00 33.22 427 SER A O 1
ATOM 3404 N N . GLY A 1 428 ? 19.189 28.106 -75.390 1.00 35.53 428 GLY A N 1
ATOM 3405 C CA . GLY A 1 428 ? 18.638 27.285 -76.472 1.00 35.53 428 GLY A CA 1
ATOM 3406 C C . GLY A 1 428 ? 18.696 25.764 -76.316 1.00 35.53 428 GLY A C 1
ATOM 3407 O O . GLY A 1 428 ? 19.239 25.097 -77.191 1.00 35.53 428 GLY A O 1
ATOM 3408 N N . ARG A 1 429 ? 18.046 25.190 -75.294 1.00 25.19 429 ARG A N 1
ATOM 3409 C CA . ARG A 1 429 ? 17.233 23.957 -75.432 1.00 25.19 429 ARG A CA 1
ATOM 3410 C C . ARG A 1 429 ? 16.414 23.717 -74.159 1.00 25.19 429 ARG A C 1
ATOM 3412 O O . ARG A 1 429 ? 16.962 23.631 -73.067 1.00 25.19 429 ARG A O 1
ATOM 3419 N N . LYS A 1 430 ? 15.087 23.597 -74.302 1.00 29.88 430 LYS A N 1
ATOM 3420 C CA . LYS A 1 430 ? 14.168 23.225 -73.212 1.00 29.88 430 LYS A CA 1
ATOM 3421 C C . LYS A 1 430 ? 14.547 21.834 -72.690 1.00 29.88 430 LYS A C 1
ATOM 3423 O O . LYS A 1 430 ? 14.236 20.836 -73.336 1.00 29.88 430 LYS A O 1
ATOM 3428 N N . ALA A 1 431 ? 15.183 21.759 -71.522 1.00 25.77 431 ALA A N 1
ATOM 3429 C CA . ALA A 1 431 ? 15.256 20.517 -70.764 1.00 25.77 431 ALA A CA 1
ATOM 3430 C C . ALA A 1 431 ? 13.835 20.173 -70.292 1.00 25.77 431 ALA A C 1
ATOM 3432 O O . ALA A 1 431 ? 13.258 20.815 -69.413 1.00 25.77 431 ALA A O 1
ATOM 3433 N N . ASN A 1 432 ? 13.238 19.198 -70.967 1.00 28.03 432 ASN A N 1
ATOM 3434 C CA . ASN A 1 432 ? 11.868 18.761 -70.769 1.00 28.03 432 ASN A CA 1
ATOM 3435 C C . ASN A 1 432 ? 11.789 17.918 -69.482 1.00 28.03 432 ASN A C 1
ATOM 3437 O O . ASN A 1 432 ? 11.942 16.703 -69.535 1.00 28.03 432 ASN A O 1
ATOM 3441 N N . LYS A 1 433 ? 11.656 18.590 -68.330 1.00 30.77 433 LYS A N 1
ATOM 3442 C CA . LYS A 1 433 ? 11.070 18.141 -67.044 1.00 30.77 433 LYS A CA 1
ATOM 3443 C C . LYS A 1 433 ? 11.461 19.156 -65.961 1.00 30.77 433 LYS A C 1
ATOM 3445 O O . LYS A 1 433 ? 12.423 18.968 -65.224 1.00 30.77 433 LYS A O 1
ATOM 3450 N N . ALA A 1 434 ? 10.708 20.250 -65.880 1.00 23.75 434 ALA A N 1
ATOM 3451 C CA . ALA A 1 434 ? 10.775 21.195 -64.768 1.00 23.75 434 ALA A CA 1
ATOM 3452 C C . ALA A 1 434 ? 9.462 21.121 -63.963 1.00 23.75 434 ALA A C 1
ATOM 3454 O O . ALA A 1 434 ? 8.389 21.196 -64.570 1.00 23.75 434 ALA A O 1
ATOM 3455 N N . PRO A 1 435 ? 9.501 20.979 -62.623 1.00 23.42 435 PRO A N 1
ATOM 3456 C CA . PRO A 1 435 ? 8.313 21.138 -61.792 1.00 23.42 435 PRO A CA 1
ATOM 3457 C C . PRO A 1 435 ? 7.846 22.603 -61.839 1.00 23.42 435 PRO A C 1
ATOM 3459 O O . PRO A 1 435 ? 8.655 23.532 -61.790 1.00 23.42 435 PRO A O 1
ATOM 3462 N N . ARG A 1 436 ? 6.529 22.801 -61.981 1.00 21.69 436 ARG A N 1
ATOM 3463 C CA . ARG A 1 436 ? 5.870 24.113 -62.111 1.00 21.69 436 ARG A CA 1
ATOM 3464 C C . ARG A 1 436 ? 6.255 25.065 -60.961 1.00 21.69 436 ARG A C 1
ATOM 3466 O O . ARG A 1 436 ? 6.282 24.632 -59.809 1.00 21.69 436 ARG A O 1
ATOM 3473 N N . PRO A 1 437 ? 6.482 26.365 -61.225 1.00 22.75 437 PRO A N 1
ATOM 3474 C CA . PRO A 1 437 ? 6.731 27.336 -60.169 1.00 22.75 437 PRO A CA 1
ATOM 3475 C C . PRO A 1 437 ? 5.427 27.696 -59.440 1.00 22.75 437 PRO A C 1
ATOM 3477 O O . PRO A 1 437 ? 4.476 28.183 -60.047 1.00 22.75 437 PRO A O 1
ATOM 3480 N N . LEU A 1 438 ? 5.405 27.506 -58.120 1.00 21.44 438 LEU A N 1
ATOM 3481 C CA . LEU A 1 438 ? 4.508 28.235 -57.223 1.00 21.44 438 LEU A CA 1
ATOM 3482 C C . LEU A 1 438 ? 5.017 29.685 -57.136 1.00 21.44 438 LEU A C 1
ATOM 3484 O O . LEU A 1 438 ? 6.160 29.911 -56.738 1.00 21.44 438 LEU A O 1
ATOM 3488 N N . PHE A 1 439 ? 4.150 30.632 -57.502 1.00 21.91 439 PHE A N 1
ATOM 3489 C CA . PHE A 1 439 ? 4.332 32.092 -57.557 1.00 21.91 439 PHE A CA 1
ATOM 3490 C C . PHE A 1 439 ? 5.043 32.666 -58.795 1.00 21.91 439 PHE A C 1
ATOM 3492 O O . PHE A 1 439 ? 6.264 32.798 -58.864 1.00 21.91 439 PHE A O 1
ATOM 3499 N N . THR A 1 440 ? 4.225 33.137 -59.739 1.00 20.53 440 THR A N 1
ATOM 3500 C CA . THR A 1 440 ? 4.554 34.195 -60.700 1.00 20.53 440 THR A CA 1
ATOM 3501 C C . THR A 1 440 ? 4.457 35.558 -60.008 1.00 20.53 440 THR A C 1
ATOM 3503 O O . THR A 1 440 ? 3.365 35.983 -59.637 1.00 20.53 440 THR A O 1
ATOM 3506 N N . LEU A 1 441 ? 5.576 36.267 -59.851 1.00 21.84 441 LEU A N 1
ATOM 3507 C CA . LEU A 1 441 ? 5.579 37.700 -59.536 1.00 21.84 441 LEU A CA 1
ATOM 3508 C C . LEU A 1 441 ? 6.146 38.462 -60.743 1.00 21.84 441 LEU A C 1
ATOM 3510 O O . LEU A 1 441 ? 7.227 38.104 -61.217 1.00 21.84 441 LEU A O 1
ATOM 3514 N N . PRO A 1 442 ? 5.468 39.509 -61.247 1.00 21.11 442 PRO A N 1
ATOM 3515 C CA . PRO A 1 442 ? 5.983 40.313 -62.343 1.00 21.11 442 PRO A CA 1
ATOM 3516 C C . PRO A 1 442 ? 7.098 41.215 -61.802 1.00 21.11 442 PRO A C 1
ATOM 3518 O O . PRO A 1 442 ? 6.850 42.185 -61.085 1.00 21.11 442 PRO A O 1
ATOM 3521 N N . CYS A 1 443 ? 8.354 40.897 -62.114 1.00 25.61 443 CYS A N 1
ATOM 3522 C CA . CYS A 1 443 ? 9.480 41.752 -61.751 1.00 25.61 443 CYS A CA 1
ATOM 3523 C C . CYS A 1 443 ? 9.517 42.958 -62.708 1.00 25.61 443 CYS A C 1
ATOM 3525 O O . CYS A 1 443 ? 10.066 42.887 -63.801 1.00 25.61 443 CYS A O 1
ATOM 3527 N N . ARG A 1 444 ? 8.876 44.068 -62.317 1.00 23.88 444 ARG A N 1
ATOM 3528 C CA . ARG A 1 444 ? 8.803 45.330 -63.086 1.00 23.88 444 ARG A CA 1
ATOM 3529 C C . ARG A 1 444 ? 10.011 46.263 -62.864 1.00 23.88 444 ARG A C 1
ATOM 3531 O O . ARG A 1 444 ? 9.919 47.459 -63.128 1.00 23.88 444 ARG A O 1
ATOM 3538 N N . SER A 1 445 ? 11.135 45.764 -62.346 1.00 31.78 445 SER A N 1
ATOM 3539 C CA . SER A 1 445 ? 12.329 46.577 -62.065 1.00 31.78 445 SER A CA 1
ATOM 3540 C C . SER A 1 445 ? 13.338 46.530 -63.214 1.00 31.78 445 SER A C 1
ATOM 3542 O O . SER A 1 445 ? 13.717 45.452 -63.661 1.00 31.78 445 SER A O 1
ATOM 3544 N N . ARG A 1 446 ? 13.780 47.713 -63.670 1.00 31.23 446 ARG A N 1
ATOM 3545 C CA . ARG A 1 446 ? 14.799 47.895 -64.717 1.00 31.23 446 ARG A CA 1
ATOM 3546 C C . ARG A 1 446 ? 16.059 47.085 -64.407 1.00 31.23 446 ARG A C 1
ATOM 3548 O O . ARG A 1 446 ? 16.612 47.182 -63.315 1.00 31.23 446 ARG A O 1
ATOM 3555 N N . VAL A 1 447 ? 16.503 46.336 -65.407 1.00 33.19 447 VAL A N 1
ATOM 3556 C CA . VAL A 1 447 ? 17.773 45.616 -65.434 1.00 33.19 447 VAL A CA 1
ATOM 3557 C C . VAL A 1 447 ? 18.883 46.655 -65.578 1.00 33.19 447 VAL A C 1
ATOM 3559 O O . VAL A 1 447 ? 18.944 47.347 -66.591 1.00 33.19 447 VAL A O 1
ATOM 3562 N N . THR A 1 448 ? 19.728 46.804 -64.563 1.00 35.16 448 THR A N 1
ATOM 3563 C CA . THR A 1 448 ? 20.879 47.720 -64.595 1.00 35.16 448 THR A CA 1
ATOM 3564 C C . THR A 1 448 ? 22.183 46.933 -64.745 1.00 35.16 448 THR A C 1
ATOM 3566 O O . THR A 1 448 ? 22.348 45.917 -64.062 1.00 35.16 448 THR A O 1
ATOM 3569 N N . PRO A 1 449 ? 23.119 47.375 -65.608 1.00 35.03 449 PRO A N 1
ATOM 3570 C CA . PRO A 1 449 ? 24.478 46.837 -65.648 1.00 35.03 449 PRO A CA 1
ATOM 3571 C C . PRO A 1 449 ? 25.148 46.974 -64.275 1.00 35.03 449 PRO A C 1
ATOM 3573 O O . PRO A 1 449 ? 24.954 47.992 -63.607 1.00 35.03 449 PRO A O 1
ATOM 3576 N N . LEU A 1 450 ? 25.945 45.983 -63.856 1.00 40.72 450 LEU A N 1
ATOM 3577 C CA . LEU A 1 450 ? 26.612 46.006 -62.543 1.00 40.72 450 LEU A CA 1
ATOM 3578 C C . LEU A 1 450 ? 27.456 47.272 -62.315 1.00 40.72 450 LEU A C 1
ATOM 3580 O O . LEU A 1 450 ? 27.419 47.837 -61.225 1.00 40.72 450 LEU A O 1
ATOM 3584 N N . SER A 1 451 ? 28.088 47.786 -63.377 1.00 38.12 451 SER A N 1
ATOM 3585 C CA . SER A 1 451 ? 28.888 49.018 -63.368 1.00 38.12 451 SER A CA 1
ATOM 3586 C C . SER A 1 451 ? 28.128 50.275 -62.918 1.00 38.12 451 SER A C 1
ATOM 3588 O O . SER A 1 451 ? 28.752 51.278 -62.581 1.00 38.12 451 SER A O 1
ATOM 3590 N N . GLN A 1 452 ? 26.790 50.239 -62.888 1.00 35.12 452 GLN A N 1
ATOM 3591 C CA . GLN A 1 452 ? 25.934 51.340 -62.435 1.00 35.12 452 GLN A CA 1
ATOM 3592 C C . GLN A 1 452 ? 25.346 51.132 -61.029 1.00 35.12 452 GLN A C 1
ATOM 3594 O O . GLN A 1 452 ? 24.634 52.001 -60.523 1.00 35.12 452 GLN A O 1
ATOM 3599 N N . VAL A 1 453 ? 25.642 50.012 -60.360 1.00 39.56 453 VAL A N 1
ATOM 3600 C CA . VAL A 1 453 ? 25.198 49.735 -58.985 1.00 39.56 453 VAL A CA 1
ATOM 3601 C C . VAL A 1 453 ? 26.234 50.291 -58.001 1.00 39.56 453 VAL A C 1
ATOM 3603 O O . VAL A 1 453 ? 26.955 49.558 -57.332 1.00 39.56 453 VAL A O 1
ATOM 3606 N N . GLN A 1 454 ? 26.338 51.619 -57.909 1.00 33.16 454 GLN A N 1
ATOM 3607 C CA . GLN A 1 454 ? 27.181 52.254 -56.895 1.00 33.16 454 GLN A CA 1
ATOM 3608 C C . GLN A 1 454 ? 26.563 52.126 -55.490 1.00 33.16 454 GLN A C 1
ATOM 3610 O O . GLN A 1 454 ? 25.414 52.493 -55.252 1.00 33.16 454 GLN A O 1
ATOM 3615 N N . ALA A 1 455 ? 27.404 51.679 -54.553 1.00 36.00 455 ALA A N 1
ATOM 3616 C CA . ALA A 1 455 ? 27.278 51.793 -53.099 1.00 36.00 455 ALA A CA 1
ATOM 3617 C C . ALA A 1 455 ? 26.195 50.945 -52.393 1.00 36.00 455 ALA A C 1
ATOM 3619 O O . ALA A 1 455 ? 25.097 51.407 -52.088 1.00 36.00 455 ALA A O 1
ATOM 3620 N N . ALA A 1 456 ? 26.592 49.760 -51.914 1.00 30.36 456 ALA A N 1
ATOM 3621 C CA . ALA A 1 456 ? 26.016 49.173 -50.703 1.00 30.36 456 ALA A CA 1
ATOM 3622 C C . ALA A 1 456 ? 27.140 48.838 -49.710 1.00 30.36 456 ALA A C 1
ATOM 3624 O O . ALA A 1 456 ? 27.923 47.912 -49.881 1.00 30.36 456 ALA A O 1
ATOM 3625 N N . ARG A 1 457 ? 27.240 49.692 -48.690 1.00 30.17 457 ARG A N 1
ATOM 3626 C CA . ARG A 1 457 ? 28.283 49.760 -47.661 1.00 30.17 457 ARG A CA 1
ATOM 3627 C C . ARG A 1 457 ? 28.468 48.455 -46.870 1.00 30.17 457 ARG A C 1
ATOM 3629 O O . ARG A 1 457 ? 27.499 47.769 -46.555 1.00 30.17 457 ARG A O 1
ATOM 3636 N N . ARG A 1 458 ? 29.725 48.231 -46.453 1.00 26.58 458 ARG A N 1
ATOM 3637 C CA . ARG A 1 458 ? 30.202 47.323 -45.385 1.00 26.58 458 ARG A CA 1
ATOM 3638 C C . ARG A 1 458 ? 29.119 46.983 -44.350 1.00 26.58 458 ARG A C 1
ATOM 3640 O O . ARG A 1 458 ? 28.651 47.868 -43.636 1.00 26.58 458 ARG A O 1
ATOM 3647 N N . ILE A 1 459 ? 28.816 45.696 -44.185 1.00 26.55 459 ILE A N 1
ATOM 3648 C CA . ILE A 1 459 ? 27.978 45.196 -43.088 1.00 26.55 459 ILE A CA 1
ATOM 3649 C C . ILE A 1 459 ? 28.903 44.643 -41.992 1.00 26.55 459 ILE A C 1
ATOM 3651 O O . ILE A 1 459 ? 29.511 43.592 -42.165 1.00 26.55 459 ILE A O 1
ATOM 3655 N N . ARG A 1 460 ? 29.016 45.356 -40.860 1.00 22.52 460 ARG A N 1
ATOM 3656 C CA . ARG A 1 460 ? 29.487 44.784 -39.582 1.00 22.52 460 ARG A CA 1
ATOM 3657 C C . ARG A 1 460 ? 28.309 44.086 -38.906 1.00 22.52 460 ARG A C 1
ATOM 3659 O O . ARG A 1 460 ? 27.240 44.686 -38.796 1.00 22.52 460 ARG A O 1
ATOM 3666 N N . VAL A 1 461 ? 28.512 42.873 -38.401 1.00 25.59 461 VAL A N 1
ATOM 3667 C CA . VAL A 1 461 ? 27.526 42.155 -37.579 1.00 25.59 461 VAL A CA 1
ATOM 3668 C C . VAL A 1 461 ? 28.096 41.999 -36.165 1.00 25.59 461 VAL A C 1
ATOM 3670 O O . VAL A 1 461 ? 29.193 41.475 -36.006 1.00 25.59 461 VAL A O 1
ATOM 3673 N N . LYS A 1 462 ? 27.372 42.498 -35.152 1.00 20.86 462 LYS A N 1
ATOM 3674 C CA . LYS A 1 462 ? 27.586 42.185 -33.726 1.00 20.86 462 LYS A CA 1
ATOM 3675 C C . LYS A 1 462 ? 26.874 40.864 -33.406 1.00 20.86 462 LYS A C 1
ATOM 3677 O O . LYS A 1 462 ? 25.729 40.694 -33.828 1.00 20.86 462 LYS A O 1
ATOM 3682 N N . PHE A 1 463 ? 27.547 39.976 -32.679 1.00 23.66 463 PHE A N 1
ATOM 3683 C CA . PHE A 1 463 ? 27.016 38.700 -32.191 1.00 23.66 463 PHE A CA 1
ATOM 3684 C C . PHE A 1 463 ? 26.229 38.891 -30.882 1.00 23.66 463 PHE A C 1
ATOM 3686 O O . PHE A 1 463 ? 26.609 39.730 -30.065 1.00 23.66 463 PHE A O 1
ATOM 3693 N N . PHE A 1 464 ? 25.155 38.115 -30.717 1.00 24.98 464 PHE A N 1
ATOM 3694 C CA . PHE A 1 464 ? 24.624 37.664 -29.428 1.00 24.98 464 PHE A CA 1
ATOM 3695 C C . PHE A 1 464 ? 24.599 36.143 -29.471 1.00 24.98 464 PHE A C 1
ATOM 3697 O O . PHE A 1 464 ? 24.222 35.625 -30.554 1.00 24.98 464 PHE A O 1
#

Solvent-accessible surface area (backbone atoms only — not comparable to full-atom values): 26903 Å² total; per-residue (Å²): 139,69,93,70,76,58,53,66,59,53,54,50,48,56,51,48,52,56,49,45,43,56,48,52,24,53,48,43,29,51,53,38,46,51,51,44,52,53,55,54,70,76,62,81,66,67,83,70,50,60,57,52,45,52,49,50,34,53,46,55,15,44,49,50,17,49,51,51,32,50,51,49,51,50,56,52,50,54,56,50,54,52,51,51,52,55,47,52,52,51,51,51,52,51,50,54,50,50,56,53,36,68,28,77,50,18,41,34,35,27,38,84,81,44,26,26,72,43,58,19,51,11,32,27,70,70,33,68,49,54,47,90,80,45,56,72,38,60,55,68,80,34,45,43,84,94,45,57,72,50,54,63,52,52,53,52,46,27,71,76,65,42,46,41,70,78,44,73,45,62,36,44,28,74,89,69,47,65,53,36,26,39,34,32,38,37,60,37,59,48,101,85,69,47,77,63,22,32,40,39,38,39,36,84,38,42,67,59,51,51,50,52,50,52,52,52,51,52,49,55,51,49,53,52,49,51,56,51,52,51,51,54,50,51,53,52,51,53,51,51,54,50,54,50,49,56,50,52,52,53,49,52,53,51,50,53,51,52,51,52,52,51,51,51,53,52,50,55,47,52,66,52,44,56,60,53,50,51,53,47,50,54,47,50,56,59,67,64,48,78,85,82,57,52,74,66,57,50,50,53,50,50,53,52,44,53,51,49,58,49,51,57,50,50,49,53,46,54,52,53,51,52,37,50,76,69,63,72,59,82,81,84,87,72,88,76,64,64,67,65,48,51,50,53,49,39,51,54,47,34,67,78,39,72,78,33,53,59,48,59,34,53,50,71,65,99,80,77,89,85,81,93,74,86,77,93,68,100,76,78,88,76,77,44,76,67,54,50,47,56,55,48,47,73,66,64,58,78,46,88,74,48,73,78,63,46,62,48,65,45,57,47,61,59,66,97,64,97,58,86,69,89,59,73,76,72,95,82,72,86,76,91,82,71,84,81,79,86,79,90,72,88,80,86,69,84,88,42,57,49,94,71,68,77,84,83,77,88,79,86,81,85,88,133

Secondary structure (DSSP, 8-state):
--TTSSHHHHHHHHHHHHHHHHHHHHHHHHHHHHHHHHHHHHH---THHHHHHHHHIIIIIHHHHHHHHHHHHHHHHHHHHHHHHHHHHHHHHHHHHHHHHT-SSEEEEE-TTSBEEEE-HHHHHHH---HHHHTTSBGGGGS-GGGHHHHHHHHHHHHHHSEEEEEEEE---TTS---EEEEEEEEEE-TTS-EEEEEEEEEE-HHHHHHHHHHHHHHHHHHHHHHHHHHHHHHHHHHHHHHHHHHHHHHHHHHHHHHHHHHHHHHHHHHHHHHHHHHHHHHHHHHH-TTT--HHHHHHHHHHHHHHHHHHHHHHHHHHHHHHHTT----------HHHHHHHHHHHHHHH-TTSEEEEEEE--S---------S-S------HHHHHHHHHHHHS--TTTTTTSEEEEEEE--SSSS-------SS---S--PPPS------S---BGGG------------

pLDDT: mean 72.7, std 23.38, range [20.53, 97.81]

Sequence (464 aa):
MTNQDRRPDEARLDQTLRRLQYILPLGIVAAVSVYAFVSMFFLQTRLDAWARLGIEILIFGGLGAGIAWFALRRVRQDLAAQRERDRAARVQEHILAAITANSGDAIILLDNDNKIQSWNRGAELLFGYHAAEIVGKDFETFVPPDLQDELSYLDRQLQEQGVVRGWITRRLTRDGNQPTVDLTRTLLRDDQGQVIGSSAILRDITEREANARRVRELNRQLETQVAQRTRELAESNKELRKRQRELEDANAELQELDTLKSEFVSLVSHELRAPLTNVSGSLELLLADTDSLTAHQRELLTLANDQLARLARLVRGILNVSRIEAGQTLLQMQAFDITALVERMCSQWQFCDPDHTYRAFACAPKRAKMKCGLRSTTTAKALTPKTCSASLINSIAPNAATRAKRMGMVWVCISRLNWWKRWADDSGRKANKAPRPLFTLPCRSRVTPLSQVQAARRIRVKFF